Protein AF-A0A813H956-F1 (afdb_monomer_lite)

Foldseek 3Di:
DQFALADDQVDDRDLLLQLVCVLLVQPPANGRHCVLQVVVVDGRDDCARDDDPPGPCNCPPVCSNVVVLVVLLCCQVPDFAEEAEQEAPSVVSVVSHDVVRYHYQYWYRSDPVCRVPINHPSSSLVVQQVSCVVVVHDRGDSHDDRDPLPPPCVCDDPPDDDWDFQQLQWKWFAPDPLRVFKTFTWGFAADQQQWTWIAGPPNLDPIDIDGQQRIFGDHTDDPPPPPDDADFFAKKWFWDPDDSNGGIMTGIWTFHPPWDPDDQKTWTFTQDSPDNVDTDTDIGGNSRIGHDDPTGGDDSVFKDKDKAFADPVCLVVLLDPSVVVLQVVLCVVLVWSDKHFFDDDPGSDDGDPPNPDGGTIITMGGPRSSVSSSVSVVVVSVVVVVVVVVVVVVVVVVVVVVLVVCVVVPFAAKDKDWAFLVCPCVLCDDVNPQVVVLCVVLVWDWDWADDPDSGDIIMIMIGHRHNVSNVVSCLSRDKDKDWAFDDPLCVCQLCDDVNVNVVVLCVVLVWPDWDDPPGTIITMHRPSSRVSSVVVSVVSVVCPVVVVVVVVVVVVVVVVVVVVVVVCVVVVHDDDDDPDPCPDDPDDDDPPDDDDDDDDDDDDDDDDDDDDDDDDDDDDDDDDDDDDDDDDDDDDDDDDDDDDDDDDDDDDDDDD

Radius of gyration: 39.88 Å; chains: 1; bounding box: 104×98×108 Å

pLDDT: mean 71.74, std 19.95, range [24.81, 96.75]

Sequence (656 aa):
MGLSFSVPRGVHVPPRVMNMLKEARAWPSPHGDLTSWTEQGVLLLNTVLTVLEGKPLSHKNLGWERFTDAAIRTLSRERTGVVFLLWGEAKEKAKLVDTSRHTVLSAGHPSPLTYEKHFKGCNHFQKVNELFASRGEAEINWQLPQSVQVVLHMFAPLRHEEDSNPSLALVEVRKGEASAARWYDAVLKDINSDRAVISFEGGVWPGREVPCDSVRPRPPREVAGAQVAFQPGNAVEVRFAASEQSPASWALGHVADSALSREGHIAVIVESQKSASKAQDVLVSLDAVRPVSRQPALDPLFLARRAVPIDEDLHGWLSTPDARGCLEQVRSVTGLSLAVPGVVAPGLAPLRNDESKLDSVVLLGNSAAATKAEMLLKIHLMHQREVEAFHKRRSRKLAILEDLTYKASGAGARASFEVDASLVGRTCGKGGDRIQKVEKDFGVEVRIVDGADESAPRTVLISGDSDEAAAKARQELELVKQLFEVQEDRVEWVLGKDNRTIQDMQKKAGLAYATWTGSELELCGQRTCVDDAVLLLESHMEYFFVYQEMDRQQDEIQQSFEALEKAAEAAGLAPQQRSAEKGGKATAPKKDRATSAGRSSSAGRAKGRDDADGKGAGQKGGGQAGGRGQGARGRGSGRGAGSGRRDVPAGQAQAA

InterPro domains:
  IPR002043 Uracil-DNA glycosylase family 1 [PTHR11264] (1-145)
  IPR002043 Uracil-DNA glycosylase family 1 [cd10027] (1-142)
  IPR004087 K Homology domain [SM00322] (411-482)
  IPR004088 K Homology domain, type 1 [PF00013] (416-478)
  IPR005122 Uracil-DNA glycosylase-like [PF03167] (13-132)
  IPR005122 Uracil-DNA glycosylase-like [SM00986] (1-132)
  IPR036612 K Homology domain, type 1 superfamily [G3DSA:3.30.1370.10] (407-485)
  IPR036612 K Homology domain, type 1 superfamily [SSF54791] (417-510)
  IPR036895 Uracil-DNA glycosylase-like domain superfamily [G3DSA:3.40.470.10] (1-151)
  IPR036895 Uracil-DNA glycosylase-like domain superfamily [SSF52141] (1-147)

Secondary structure (DSSP, 8-state):
--SSS---TTS---HHHHHHHHHTT--S-S----HHHHHTT-----SSS--BTTBTTTTTTSSHHHHHHHHHHHHHHH-SS-EEEEEGGGGGGGGGS-TTTSEEEEE--SSTTTIIIIITT--HHHHHHHHHHHTTPPPP--SPPSS------TT------TT-S--TTEEEE--SGGGTTEEEEEEEEEEETTEEEEEEGGGSS--EEEEGGGEEEPPPPPPTT------TT-EEEEEE--BTTB--EEEEEEE-TT---BTTEEEEEEPPTT-TT--EEEEEEGGGEEEPP-PPPP-GGG-EEEEEE--GGGHHHHTSHHHHHHHHHHHHHHT-SEEEEE---SSS------TT---EEEEEE-HHHHHHHHHHHHHHHHHHHHHHHHHHHHHHHHHHHHHHHHHHTT---EEEEEE-GGGHHHHH-GGGHHHHHHHHHHTEEEEEE--SSSSSPEEEEEEES-HHHHHHHHHHH-PEEEEEE--GGGHHHHH-GGGHHHHHHHHHHT-SEEEE-SSEEEEEE-HHHHHHHHHHHHHHHHTHHHHHHHHHHHHHHHHHHHHHHHHHHHTTPPPPP----------PPP------------------------------------------------------------------

Structure (mmCIF, N/CA/C/O backbone):
data_AF-A0A813H956-F1
#
_entry.id   AF-A0A813H956-F1
#
loop_
_atom_site.group_PDB
_atom_site.id
_atom_site.type_symbol
_atom_site.label_atom_id
_atom_site.label_alt_id
_atom_site.label_comp_id
_atom_site.label_asym_id
_atom_site.label_entity_id
_atom_site.label_seq_id
_atom_site.pdbx_PDB_ins_code
_atom_site.Cartn_x
_atom_site.Cartn_y
_atom_site.Cartn_z
_atom_site.occupancy
_atom_site.B_iso_or_equiv
_atom_site.auth_seq_id
_atom_site.auth_comp_id
_atom_site.auth_asym_id
_atom_site.auth_atom_id
_atom_site.pdbx_PDB_model_num
ATOM 1 N N . MET A 1 1 ? -9.420 -6.502 -17.491 1.00 56.56 1 MET A N 1
ATOM 2 C CA . MET A 1 1 ? -8.431 -7.594 -17.336 1.00 56.56 1 MET A CA 1
ATOM 3 C C . MET A 1 1 ? -8.589 -8.543 -18.523 1.00 56.56 1 MET A C 1
ATOM 5 O O . MET A 1 1 ? -9.727 -8.854 -18.845 1.00 56.56 1 MET A O 1
ATOM 9 N N . GLY A 1 2 ? -7.505 -8.917 -19.216 1.00 67.31 2 GLY A N 1
ATOM 10 C CA . GLY A 1 2 ? -7.550 -9.676 -20.485 1.00 67.31 2 GLY A CA 1
ATOM 11 C C . GLY A 1 2 ? -7.090 -11.140 -20.407 1.00 67.31 2 GLY A C 1
ATOM 12 O O . GLY A 1 2 ? -6.992 -11.794 -21.438 1.00 67.31 2 GLY A O 1
ATOM 13 N N . LEU A 1 3 ? -6.793 -11.647 -19.207 1.00 85.06 3 LEU A N 1
ATOM 14 C CA . LEU A 1 3 ? -6.315 -13.014 -18.975 1.00 85.06 3 LEU A CA 1
ATOM 15 C C . LEU A 1 3 ? -7.505 -13.971 -18.819 1.00 85.06 3 LEU A C 1
ATOM 17 O O . LEU A 1 3 ? -8.440 -13.669 -18.073 1.00 85.06 3 LEU A O 1
ATOM 21 N N . SER A 1 4 ? -7.485 -15.133 -19.484 1.00 83.75 4 SER A N 1
ATOM 22 C CA . SER A 1 4 ? -8.557 -16.131 -19.335 1.00 83.75 4 SER A CA 1
ATOM 23 C C . SER A 1 4 ? -8.733 -16.552 -17.876 1.00 83.75 4 SER A C 1
ATOM 25 O O . SER A 1 4 ? -7.746 -16.796 -17.182 1.00 83.75 4 SER A O 1
ATOM 27 N N . PHE A 1 5 ? -9.986 -16.683 -17.436 1.00 85.81 5 PHE A N 1
ATOM 28 C CA . PHE A 1 5 ? -10.406 -17.047 -16.072 1.00 85.81 5 PHE A CA 1
ATOM 29 C C . PHE A 1 5 ? -10.063 -16.037 -14.964 1.00 85.81 5 PHE A C 1
ATOM 31 O O . PHE A 1 5 ? -10.824 -15.955 -14.007 1.00 85.81 5 PHE A O 1
ATOM 38 N N . SER A 1 6 ? -8.983 -15.268 -15.089 1.00 89.19 6 SER A N 1
ATOM 39 C CA . SER A 1 6 ? -8.503 -14.333 -14.067 1.00 89.19 6 SER A CA 1
ATOM 40 C C . SER A 1 6 ? -9.534 -13.264 -13.694 1.00 89.19 6 SER A C 1
ATOM 42 O O . SER A 1 6 ? -10.220 -12.717 -14.561 1.00 89.19 6 SER A O 1
ATOM 44 N N . VAL A 1 7 ? -9.593 -12.915 -12.407 1.00 83.25 7 VAL A N 1
ATOM 45 C CA . VAL A 1 7 ? -10.356 -11.760 -11.906 1.00 83.25 7 VAL A CA 1
ATOM 46 C C . VAL A 1 7 ? -9.460 -10.803 -11.120 1.00 83.25 7 VAL A C 1
ATOM 48 O O . VAL A 1 7 ? -8.531 -11.264 -10.460 1.00 83.25 7 VAL A O 1
ATOM 51 N N . PRO A 1 8 ? -9.723 -9.483 -11.141 1.00 79.62 8 PRO A N 1
ATOM 52 C CA . PRO A 1 8 ? -8.979 -8.527 -10.325 1.00 79.62 8 PRO A CA 1
ATOM 53 C C . PRO A 1 8 ? -9.000 -8.875 -8.835 1.00 79.62 8 PRO A C 1
ATOM 55 O O . PRO A 1 8 ? -9.980 -9.420 -8.319 1.00 79.62 8 PRO A O 1
ATOM 58 N N . ARG A 1 9 ? -7.921 -8.533 -8.124 1.00 80.44 9 ARG A N 1
ATOM 59 C CA . ARG A 1 9 ? -7.882 -8.618 -6.658 1.00 80.44 9 ARG A CA 1
ATOM 60 C C . ARG A 1 9 ? -9.025 -7.786 -6.063 1.00 80.44 9 ARG A C 1
ATOM 62 O O . ARG A 1 9 ? -9.383 -6.748 -6.607 1.00 80.44 9 ARG A O 1
ATOM 69 N N . GLY A 1 10 ? -9.633 -8.274 -4.985 1.00 71.19 10 GLY A N 1
ATOM 70 C CA . GLY A 1 10 ? -10.824 -7.658 -4.383 1.00 71.19 10 GLY A CA 1
ATOM 71 C C . GLY A 1 10 ? -12.157 -8.072 -5.022 1.00 71.19 10 GLY A C 1
ATOM 72 O O . GLY A 1 10 ? -13.194 -7.968 -4.370 1.00 71.19 10 GLY A O 1
ATOM 73 N N . VAL A 1 11 ? -12.152 -8.628 -6.240 1.00 72.81 11 VAL A N 1
ATOM 74 C CA . VAL A 1 11 ? -13.344 -9.250 -6.836 1.00 72.81 11 VAL A CA 1
ATOM 75 C C . VAL A 1 11 ? -13.521 -10.657 -6.270 1.00 72.81 11 VAL A C 1
ATOM 77 O O . VAL A 1 11 ? -12.555 -11.405 -6.100 1.00 72.81 11 VAL A O 1
ATOM 80 N N . HIS A 1 12 ? -14.771 -11.032 -5.981 1.00 73.62 12 HIS A N 1
ATOM 81 C CA . HIS A 1 12 ? -15.106 -12.381 -5.534 1.00 73.62 12 HIS A CA 1
ATOM 82 C C . HIS A 1 12 ? -14.548 -13.425 -6.508 1.00 73.62 12 HIS A C 1
ATOM 84 O O . HIS A 1 12 ? -14.840 -13.375 -7.703 1.00 73.62 12 HIS A O 1
ATOM 90 N N . VAL A 1 13 ? -13.758 -14.372 -5.993 1.00 83.81 13 VAL A N 1
ATOM 91 C CA . VAL A 1 13 ? -13.104 -15.404 -6.805 1.00 83.81 13 VAL A CA 1
ATOM 92 C C . VAL A 1 13 ? -14.167 -16.316 -7.424 1.00 83.81 13 VAL A C 1
ATOM 94 O O . VAL A 1 13 ? -14.822 -17.057 -6.688 1.00 83.81 13 VAL A O 1
ATOM 97 N N . PRO A 1 14 ? -14.353 -16.313 -8.759 1.00 83.00 14 PRO A N 1
ATOM 98 C CA . PRO A 1 14 ? -15.385 -17.125 -9.378 1.00 83.00 14 PRO A CA 1
ATOM 99 C C . PRO A 1 14 ? -15.124 -18.618 -9.151 1.00 83.00 14 PRO A C 1
ATOM 101 O O . PRO A 1 14 ? -13.963 -19.045 -9.143 1.00 83.00 14 PRO A O 1
ATOM 104 N N . PRO A 1 15 ? -16.175 -19.457 -9.101 1.00 82.12 15 PRO A N 1
ATOM 105 C CA . PRO A 1 15 ? -16.029 -20.893 -8.862 1.00 82.12 15 PRO A CA 1
ATOM 106 C C . PRO A 1 15 ? -15.058 -21.605 -9.815 1.00 82.12 15 PRO A C 1
ATOM 108 O O . PRO A 1 15 ? -14.374 -22.542 -9.416 1.00 82.12 15 PRO A O 1
ATOM 111 N N . ARG A 1 16 ? -14.955 -21.140 -11.069 1.00 85.38 16 ARG A N 1
ATOM 112 C CA . ARG A 1 16 ? -14.034 -21.695 -12.078 1.00 85.38 16 ARG A CA 1
ATOM 113 C C . ARG A 1 16 ? -12.566 -21.501 -11.685 1.00 85.38 16 ARG A C 1
ATOM 115 O O . ARG A 1 16 ? -11.781 -22.435 -11.797 1.00 85.38 16 ARG A O 1
ATOM 122 N N . VAL A 1 17 ? -12.218 -20.315 -11.184 1.00 90.69 17 VAL A N 1
ATOM 123 C CA . VAL A 1 17 ? -10.862 -19.993 -10.713 1.00 90.69 17 VAL A CA 1
ATOM 124 C C . VAL A 1 17 ? -10.559 -20.753 -9.431 1.00 90.69 17 VAL A C 1
ATOM 126 O O . VAL A 1 17 ? -9.507 -21.369 -9.322 1.00 90.69 17 VAL A O 1
ATOM 129 N N . MET A 1 18 ? -11.512 -20.802 -8.494 1.00 87.88 18 MET A N 1
ATOM 130 C CA . MET A 1 18 ? -11.374 -21.598 -7.271 1.00 87.88 18 MET A CA 1
ATOM 131 C C . MET A 1 18 ? -11.065 -23.069 -7.588 1.00 87.88 18 MET A C 1
ATOM 133 O O . MET A 1 18 ? -10.183 -23.660 -6.974 1.00 87.88 18 MET A O 1
ATOM 137 N N . ASN A 1 19 ? -11.762 -23.660 -8.558 1.00 91.44 19 ASN A N 1
ATOM 138 C CA . ASN A 1 19 ? -11.540 -25.042 -8.980 1.00 91.44 19 ASN A CA 1
ATOM 139 C C . ASN A 1 19 ? -10.153 -25.259 -9.604 1.00 91.44 19 ASN A C 1
ATOM 141 O O . ASN A 1 19 ? -9.515 -26.268 -9.314 1.00 91.44 19 ASN A O 1
ATOM 145 N N . MET A 1 20 ? -9.668 -24.314 -10.418 1.00 93.75 20 MET A N 1
ATOM 146 C CA . MET A 1 20 ? -8.293 -24.345 -10.934 1.00 93.75 20 MET A CA 1
ATOM 147 C C . MET A 1 20 ? -7.266 -24.292 -9.802 1.00 93.75 20 MET A C 1
ATOM 149 O O . MET A 1 20 ? -6.343 -25.098 -9.783 1.00 93.75 20 MET A O 1
ATOM 153 N N . LEU A 1 21 ? -7.449 -23.389 -8.836 1.00 92.62 21 LEU A N 1
ATOM 154 C CA . LEU A 1 21 ? -6.539 -23.241 -7.700 1.00 92.62 21 LEU A CA 1
ATOM 155 C C . LEU A 1 21 ? -6.552 -24.467 -6.780 1.00 92.62 21 LEU A C 1
ATOM 157 O O . LEU A 1 21 ? -5.502 -24.857 -6.281 1.00 92.62 21 LEU A O 1
ATOM 161 N N . LYS A 1 22 ? -7.707 -25.113 -6.583 1.00 89.94 22 LYS A N 1
ATOM 162 C CA . LYS A 1 22 ? -7.801 -26.385 -5.845 1.00 89.94 22 LYS A CA 1
ATOM 163 C C . LYS A 1 22 ? -6.992 -27.488 -6.521 1.00 89.94 22 LYS A C 1
ATOM 165 O O . LYS A 1 22 ? -6.223 -28.166 -5.850 1.00 89.94 22 LYS A O 1
ATOM 170 N N . GLU A 1 23 ? -7.135 -27.633 -7.836 1.00 92.62 23 GLU A N 1
ATOM 171 C CA . GLU A 1 23 ? -6.385 -28.624 -8.616 1.00 92.62 23 GLU A CA 1
ATOM 172 C C . GLU A 1 23 ? -4.876 -28.325 -8.630 1.00 92.62 23 GLU A C 1
ATOM 174 O O . GLU A 1 23 ? -4.059 -29.239 -8.567 1.00 92.62 23 GLU A O 1
ATOM 179 N N . ALA A 1 24 ? -4.495 -27.046 -8.636 1.00 92.00 24 ALA A N 1
ATOM 180 C CA . ALA A 1 24 ? -3.106 -26.602 -8.527 1.00 92.00 24 ALA A CA 1
ATOM 181 C C . ALA A 1 24 ? -2.528 -26.689 -7.099 1.00 92.00 24 ALA A C 1
ATOM 183 O O . ALA A 1 24 ? -1.378 -26.316 -6.892 1.00 92.00 24 ALA A O 1
ATOM 184 N N . ARG A 1 25 ? -3.315 -27.138 -6.104 1.00 90.00 25 ARG A N 1
ATOM 185 C CA . ARG A 1 25 ? -2.983 -27.097 -4.662 1.00 90.00 25 ARG A CA 1
ATOM 186 C C . ARG A 1 25 ? -2.627 -25.695 -4.142 1.00 90.00 25 ARG A C 1
ATOM 188 O O . ARG A 1 25 ? -1.964 -25.562 -3.123 1.00 90.00 25 ARG A O 1
ATOM 195 N N . ALA A 1 26 ? -3.123 -24.663 -4.818 1.00 87.75 26 ALA A N 1
ATOM 196 C CA . ALA A 1 26 ? -2.925 -23.250 -4.502 1.00 87.75 26 ALA A CA 1
ATOM 197 C C . ALA A 1 26 ? -4.119 -22.621 -3.750 1.00 87.75 26 ALA A C 1
ATOM 199 O O . ALA A 1 26 ? -4.186 -21.403 -3.571 1.00 87.75 26 ALA A O 1
ATOM 200 N N . TRP A 1 27 ? -5.103 -23.436 -3.350 1.00 81.62 27 TRP A N 1
ATOM 201 C CA . TRP A 1 27 ? -6.284 -23.020 -2.587 1.00 81.62 27 TRP A CA 1
ATOM 202 C C . TRP A 1 27 ? -6.143 -23.404 -1.103 1.00 81.62 27 TRP A C 1
ATOM 204 O O . TRP A 1 27 ? -5.741 -24.536 -0.835 1.00 81.62 27 TRP A O 1
ATOM 214 N N . PRO A 1 28 ? -6.547 -22.551 -0.137 1.00 81.69 28 PRO A N 1
ATOM 215 C CA . PRO A 1 28 ? -7.232 -21.260 -0.282 1.00 81.69 28 PRO A CA 1
ATOM 216 C C . PRO A 1 28 ? -6.331 -20.119 -0.777 1.00 81.69 28 PRO A C 1
ATOM 218 O O . PRO A 1 28 ? -5.180 -20.004 -0.374 1.00 81.69 28 PRO A O 1
ATOM 221 N N . SER A 1 29 ? -6.890 -19.243 -1.619 1.00 80.75 29 SER A N 1
ATOM 222 C CA . SER A 1 29 ? -6.232 -18.019 -2.100 1.00 80.75 29 SER A CA 1
ATOM 223 C C . SER A 1 29 ? -7.076 -16.779 -1.767 1.00 80.75 29 SER A C 1
ATOM 225 O O . SER A 1 29 ? -8.303 -16.844 -1.892 1.00 80.75 29 SER A O 1
ATOM 227 N N . PRO A 1 30 ? -6.461 -15.640 -1.383 1.00 72.88 30 PRO A N 1
ATOM 228 C CA . PRO A 1 30 ? -7.184 -14.400 -1.089 1.00 72.88 30 PRO A CA 1
ATOM 229 C C . PRO A 1 30 ? -7.772 -13.704 -2.331 1.00 72.88 30 PRO A C 1
ATOM 231 O O . PRO A 1 30 ? -8.622 -12.828 -2.184 1.00 72.88 30 PRO A O 1
ATOM 234 N N . HIS A 1 31 ? -7.344 -14.068 -3.544 1.00 86.00 31 HIS A N 1
ATOM 235 C CA . HIS A 1 31 ? -7.834 -13.495 -4.803 1.00 86.00 31 HIS A CA 1
ATOM 236 C C . HIS A 1 31 ? -7.787 -14.499 -5.967 1.00 86.00 31 HIS A C 1
ATOM 238 O O . HIS A 1 31 ? -7.230 -15.590 -5.847 1.00 86.00 31 HIS A O 1
ATOM 244 N N . GLY A 1 32 ? -8.379 -14.112 -7.103 1.00 86.00 32 GLY A N 1
ATOM 245 C CA . GLY A 1 32 ? -8.399 -14.879 -8.355 1.00 86.00 32 GLY A CA 1
ATOM 246 C C . GLY A 1 32 ? -7.576 -14.259 -9.489 1.00 86.00 32 GLY A C 1
ATOM 247 O O . GLY A 1 32 ? -7.771 -14.632 -10.643 1.00 86.00 32 GLY A O 1
ATOM 248 N N . ASP A 1 33 ? -6.711 -13.295 -9.168 1.00 90.69 33 ASP A N 1
ATOM 249 C CA . ASP A 1 33 ? -5.787 -12.669 -10.120 1.00 90.69 33 ASP A CA 1
ATOM 250 C C . ASP A 1 33 ? -4.627 -13.615 -10.463 1.00 90.69 33 ASP A C 1
ATOM 252 O O . ASP A 1 33 ? -3.813 -13.933 -9.595 1.00 90.69 33 ASP A O 1
ATOM 256 N N . LEU A 1 34 ? -4.576 -14.061 -11.720 1.00 92.56 34 LEU A N 1
ATOM 257 C CA . LEU A 1 34 ? -3.600 -15.013 -12.257 1.00 92.56 34 LEU A CA 1
ATOM 258 C C . LEU A 1 34 ? -2.400 -14.328 -12.934 1.00 92.56 34 LEU A C 1
ATOM 260 O O . LEU A 1 34 ? -1.655 -14.977 -13.671 1.00 92.56 34 LEU A O 1
ATOM 264 N N . THR A 1 35 ? -2.198 -13.023 -12.720 1.00 89.50 35 THR A N 1
ATOM 265 C CA . THR A 1 35 ? -1.084 -12.287 -13.343 1.00 89.50 35 THR A CA 1
ATOM 266 C C . THR A 1 35 ? 0.279 -12.894 -12.989 1.00 89.50 35 THR A C 1
ATOM 268 O O . THR A 1 35 ? 1.116 -13.038 -13.877 1.00 89.50 35 THR A O 1
ATOM 271 N N . SER A 1 36 ? 0.458 -13.400 -11.761 1.00 90.81 36 SER A N 1
ATOM 272 C CA . SER A 1 36 ? 1.704 -14.064 -11.343 1.00 90.81 36 SER A CA 1
ATOM 273 C C . SER A 1 36 ? 2.039 -15.316 -12.160 1.00 90.81 36 SER A C 1
ATOM 275 O O . SER A 1 36 ? 3.206 -15.665 -12.306 1.00 90.81 36 SER A O 1
ATOM 277 N N . TRP A 1 37 ? 1.045 -16.013 -12.721 1.00 93.31 37 TRP A N 1
ATOM 278 C CA . TRP A 1 37 ? 1.299 -17.134 -13.633 1.00 93.31 37 TRP A CA 1
ATOM 279 C C . TRP A 1 37 ? 1.786 -16.624 -14.991 1.00 93.31 37 TRP A C 1
ATOM 281 O O . TRP A 1 37 ? 2.681 -17.206 -15.597 1.00 93.31 37 TRP A O 1
ATOM 291 N N . THR A 1 38 ? 1.229 -15.505 -15.456 1.00 90.81 38 THR A N 1
ATOM 292 C CA . THR A 1 38 ? 1.598 -14.902 -16.746 1.00 90.81 38 THR A CA 1
ATOM 293 C C . THR A 1 38 ? 3.035 -14.383 -16.734 1.00 90.81 38 THR A C 1
ATOM 295 O O . THR A 1 38 ? 3.768 -14.589 -17.699 1.00 90.81 38 THR A O 1
ATOM 298 N N . GLU A 1 39 ? 3.467 -13.789 -15.622 1.00 87.62 39 GLU A N 1
ATOM 299 C CA . GLU A 1 39 ? 4.851 -13.339 -15.398 1.00 87.62 39 GLU A CA 1
ATOM 300 C C . GLU A 1 39 ? 5.868 -14.492 -15.448 1.00 87.62 39 GLU A C 1
ATOM 302 O O . GLU A 1 39 ? 7.014 -14.290 -15.840 1.00 87.62 39 GLU A O 1
ATOM 307 N N . GLN A 1 40 ? 5.431 -15.716 -15.137 1.00 91.25 40 GLN A N 1
ATOM 308 C CA . GLN A 1 40 ? 6.227 -16.946 -15.227 1.00 91.25 40 GLN A CA 1
ATOM 309 C C . GLN A 1 40 ? 6.140 -17.621 -16.611 1.00 91.25 40 GLN A C 1
ATOM 311 O O . GLN A 1 40 ? 6.558 -18.764 -16.778 1.00 91.25 40 GLN A O 1
ATOM 316 N N . GLY A 1 41 ? 5.587 -16.933 -17.619 1.00 90.56 41 GLY A N 1
ATOM 317 C CA . GLY A 1 41 ? 5.502 -17.422 -18.998 1.00 90.56 41 GLY A CA 1
ATOM 318 C C . GLY A 1 41 ? 4.226 -18.198 -19.342 1.00 90.56 41 GLY A C 1
ATOM 319 O O . GLY A 1 41 ? 4.157 -18.804 -20.413 1.00 90.56 41 GLY A O 1
ATOM 320 N N . VAL A 1 42 ? 3.196 -18.181 -18.487 1.00 94.06 42 VAL A N 1
ATOM 321 C CA . VAL A 1 42 ? 1.912 -18.848 -18.767 1.00 94.06 42 VAL A CA 1
ATOM 322 C C . VAL A 1 42 ? 0.997 -17.954 -19.603 1.00 94.06 42 VAL A C 1
ATOM 324 O O . VAL A 1 42 ? 0.503 -16.929 -19.141 1.00 94.06 42 VAL A O 1
ATOM 327 N N . LEU A 1 43 ? 0.684 -18.371 -20.830 1.00 93.69 43 LEU A N 1
ATOM 328 C CA . LEU A 1 43 ? -0.300 -17.675 -21.660 1.00 93.69 43 LEU A CA 1
ATOM 329 C C . LEU A 1 43 ? -1.734 -18.125 -21.327 1.00 93.69 43 LEU A C 1
ATOM 331 O O . LEU A 1 43 ? -2.121 -19.262 -21.594 1.00 93.69 43 LEU A O 1
ATOM 335 N N . LEU A 1 44 ? -2.546 -17.205 -20.804 1.00 92.75 44 LEU A N 1
ATOM 336 C CA . LEU A 1 44 ? -3.954 -17.421 -20.449 1.00 92.75 44 LEU A CA 1
ATOM 337 C C . LEU A 1 44 ? -4.894 -16.900 -21.549 1.00 92.75 44 LEU A C 1
ATOM 339 O O . LEU A 1 44 ? -5.263 -15.723 -21.553 1.00 92.75 44 LEU A O 1
ATOM 343 N N . LEU A 1 45 ? -5.297 -17.774 -22.478 1.00 92.19 45 LEU A N 1
ATOM 344 C CA . LEU A 1 45 ? -6.054 -17.415 -23.683 1.00 92.19 45 LEU A CA 1
ATOM 345 C C . LEU A 1 45 ? -7.460 -18.041 -23.718 1.00 92.19 45 LEU A C 1
ATOM 347 O O . LEU A 1 45 ? -7.616 -19.258 -23.636 1.00 92.19 45 LEU A O 1
ATOM 351 N N . ASN A 1 46 ? -8.489 -17.211 -23.922 1.00 88.81 46 ASN A N 1
ATOM 352 C CA . ASN A 1 46 ? -9.845 -17.689 -24.215 1.00 88.81 46 ASN A CA 1
ATOM 353 C C . ASN A 1 46 ? -9.977 -18.063 -25.700 1.00 88.81 46 ASN A C 1
ATOM 355 O O . ASN A 1 46 ? -9.385 -17.415 -26.558 1.00 88.81 46 ASN A O 1
ATOM 359 N N . THR A 1 47 ? -10.814 -19.052 -26.030 1.00 84.62 47 THR A N 1
ATOM 360 C CA . THR A 1 47 ? -11.114 -19.417 -27.431 1.00 84.62 47 THR A CA 1
ATOM 361 C C . THR A 1 47 ? -11.932 -18.347 -28.162 1.00 84.62 47 THR A C 1
ATOM 363 O O . THR A 1 47 ? -11.757 -18.165 -29.367 1.00 84.62 47 THR A O 1
ATOM 366 N N . VAL A 1 48 ? -12.775 -17.616 -27.424 1.00 87.50 48 VAL A N 1
ATOM 367 C CA . VAL A 1 48 ? -13.566 -16.459 -27.871 1.00 87.50 48 VAL A CA 1
ATOM 368 C C . VAL A 1 48 ? -13.295 -15.302 -26.904 1.00 87.50 48 VAL A C 1
ATOM 370 O O . VAL A 1 48 ? -13.423 -15.483 -25.693 1.00 87.50 48 VAL A O 1
ATOM 373 N N . LEU A 1 49 ? -12.889 -14.131 -27.411 1.00 86.50 49 LEU A N 1
ATOM 374 C CA . LEU A 1 49 ? -12.353 -13.050 -26.563 1.00 86.50 49 LEU A CA 1
ATOM 375 C C . LEU A 1 49 ? -13.412 -12.086 -26.012 1.00 86.50 49 LEU A C 1
ATOM 377 O O . LEU A 1 49 ? -13.126 -11.350 -25.071 1.00 86.50 49 LEU A O 1
ATOM 381 N N . THR A 1 50 ? -14.631 -12.094 -26.554 1.00 85.50 50 THR A N 1
ATOM 382 C CA . THR A 1 50 ? -15.743 -11.275 -26.051 1.00 85.50 50 THR A CA 1
ATOM 383 C C . THR A 1 50 ? -17.021 -12.098 -25.918 1.00 85.50 50 THR A C 1
ATOM 385 O O . THR A 1 50 ? -17.211 -13.085 -26.622 1.00 85.50 50 THR A O 1
ATOM 388 N N . VAL A 1 51 ? -17.908 -11.693 -25.013 1.00 84.62 51 VAL A N 1
ATOM 389 C CA . VAL A 1 51 ? -19.245 -12.274 -24.816 1.00 84.62 51 VAL A CA 1
ATOM 390 C C . VAL A 1 51 ? -20.215 -11.165 -24.410 1.00 84.62 51 VAL A C 1
ATOM 392 O O . VAL A 1 51 ? -19.790 -10.122 -23.919 1.00 84.62 51 VAL A O 1
ATOM 395 N N . LEU A 1 52 ? -21.510 -11.391 -24.599 1.00 74.06 52 LEU A N 1
ATOM 396 C CA . LEU A 1 52 ? -22.571 -10.576 -24.024 1.00 74.06 52 LEU A CA 1
ATOM 397 C C . LEU A 1 52 ? -22.765 -10.970 -22.562 1.00 74.06 52 LEU A C 1
ATOM 399 O O . LEU A 1 52 ? -22.611 -12.138 -22.185 1.00 74.06 52 LEU A O 1
ATOM 403 N N . GLU A 1 53 ? -23.139 -9.993 -21.746 1.00 71.06 53 GLU A N 1
ATOM 404 C CA . GLU A 1 53 ? -23.446 -10.219 -20.340 1.00 71.06 53 GLU A CA 1
ATOM 405 C C . GLU A 1 53 ? -24.521 -11.308 -20.180 1.00 71.06 53 GLU A C 1
ATOM 407 O O . GLU A 1 53 ? -25.511 -11.354 -20.913 1.00 71.06 53 GLU A O 1
ATOM 412 N N . GLY A 1 54 ? -24.276 -12.254 -19.269 1.00 74.56 54 GLY A N 1
ATOM 413 C CA . GLY A 1 54 ? -25.175 -13.380 -19.004 1.00 74.56 54 GLY A CA 1
ATOM 414 C C . GLY A 1 54 ? -25.289 -14.433 -20.117 1.00 74.56 54 GLY A C 1
ATOM 415 O O . GLY A 1 54 ? -25.992 -15.423 -19.924 1.00 74.56 54 GLY A O 1
ATOM 416 N N . LYS A 1 55 ? -24.599 -14.285 -21.260 1.00 77.19 55 LYS A N 1
ATOM 417 C CA . LYS A 1 55 ? -24.685 -15.211 -22.405 1.00 77.19 55 LYS A CA 1
ATOM 418 C C . LYS A 1 55 ? -23.311 -15.804 -22.756 1.00 77.19 55 LYS A C 1
ATOM 420 O O . LYS A 1 55 ? -22.612 -15.281 -23.628 1.00 77.19 55 LYS A O 1
ATOM 425 N N . PRO A 1 56 ? -22.899 -16.909 -22.103 1.00 74.50 56 PRO A N 1
ATOM 426 C CA . PRO A 1 56 ? -21.648 -17.592 -22.424 1.00 74.50 56 PRO A CA 1
ATOM 427 C C . PRO A 1 56 ? -21.564 -17.943 -23.915 1.00 74.50 56 PRO A C 1
ATOM 429 O O . PRO A 1 56 ? -22.549 -18.389 -24.495 1.00 74.50 56 PRO A O 1
ATOM 432 N N . LEU A 1 57 ? -20.384 -17.768 -24.519 1.00 78.50 57 LEU A N 1
ATOM 433 C CA . LEU A 1 57 ? -20.116 -18.081 -25.933 1.00 78.50 57 LEU A CA 1
ATOM 434 C C . LEU A 1 57 ? -20.985 -17.311 -26.953 1.00 78.50 57 LEU A C 1
ATOM 436 O O . LEU A 1 57 ? -21.046 -17.711 -28.111 1.00 78.50 57 LEU A O 1
ATOM 440 N N . SER A 1 58 ? -21.622 -16.192 -26.585 1.00 84.75 58 SER A N 1
ATOM 441 C CA . SER A 1 58 ? -22.521 -15.451 -27.493 1.00 84.75 58 SER A CA 1
ATOM 442 C C . SER A 1 58 ? -21.861 -14.926 -28.771 1.00 84.75 58 SER A C 1
ATOM 444 O O . SER A 1 58 ? -22.555 -14.672 -29.748 1.00 84.75 58 SER A O 1
ATOM 446 N N . HIS A 1 59 ? -20.541 -14.727 -28.761 1.00 87.81 59 HIS A N 1
ATOM 447 C CA . HIS A 1 59 ? -19.769 -14.290 -29.929 1.00 87.81 59 HIS A CA 1
ATOM 448 C C . HIS A 1 59 ? -18.968 -15.425 -30.576 1.00 87.81 59 HIS A C 1
ATOM 450 O O . HIS A 1 59 ? -18.040 -15.172 -31.348 1.00 87.81 59 HIS A O 1
ATOM 456 N N . LYS A 1 60 ? -19.312 -16.679 -30.266 1.00 85.38 60 LYS A N 1
ATOM 457 C CA . LYS A 1 60 ? -18.812 -17.839 -31.004 1.00 85.38 60 LYS A CA 1
ATOM 458 C C . LYS A 1 60 ? -19.195 -17.693 -32.480 1.00 85.38 60 LYS A C 1
ATOM 460 O O . LYS A 1 60 ? -20.296 -17.252 -32.800 1.00 85.38 60 LYS A O 1
ATOM 465 N N . ASN A 1 61 ? -18.283 -18.055 -33.373 1.00 84.88 61 ASN A N 1
ATOM 466 C CA . ASN A 1 61 ? -18.371 -17.932 -34.829 1.00 84.88 61 ASN A CA 1
ATOM 467 C C . ASN A 1 61 ? -18.381 -16.493 -35.385 1.00 84.88 61 ASN A C 1
ATOM 469 O O . ASN A 1 61 ? -18.634 -16.315 -36.574 1.00 84.88 61 ASN A O 1
ATOM 473 N N . LEU A 1 62 ? -18.059 -15.470 -34.581 1.00 86.81 62 LEU A N 1
ATOM 474 C CA . LEU A 1 62 ? -17.919 -14.082 -35.059 1.00 86.81 62 LEU A CA 1
ATOM 475 C C . LEU A 1 62 ? -16.485 -13.719 -35.488 1.00 86.81 62 LEU A C 1
ATOM 477 O O . LEU A 1 62 ? -16.197 -12.563 -35.785 1.00 86.81 62 LEU A O 1
ATOM 481 N N . GLY A 1 63 ? -15.578 -14.701 -35.543 1.00 86.38 63 GLY A N 1
ATOM 482 C CA . GLY A 1 63 ? -14.234 -14.548 -36.108 1.00 86.38 63 GLY A CA 1
ATOM 483 C C . GLY A 1 63 ? -13.101 -14.518 -35.084 1.00 86.38 63 GLY A C 1
ATOM 484 O O . GLY A 1 63 ? -11.941 -14.629 -35.486 1.00 86.38 63 GLY A O 1
ATOM 485 N N . TRP A 1 64 ? -13.400 -14.460 -33.781 1.00 88.44 64 TRP A N 1
ATOM 486 C CA . TRP A 1 64 ? -12.383 -14.555 -32.724 1.00 88.44 64 TRP A CA 1
ATOM 487 C C . TRP A 1 64 ? -11.570 -15.843 -32.803 1.00 88.44 64 TRP A C 1
ATOM 489 O O . TRP A 1 64 ? -10.368 -15.832 -32.552 1.00 88.44 64 TRP A O 1
ATOM 499 N N . GLU A 1 65 ? -12.197 -16.934 -33.226 1.00 90.62 65 GLU A N 1
ATOM 500 C CA . GLU A 1 65 ? -11.552 -18.226 -33.409 1.00 90.62 65 GLU A CA 1
ATOM 501 C C . GLU A 1 65 ? -10.450 -18.163 -34.463 1.00 90.62 65 GLU A C 1
ATOM 503 O O . GLU A 1 65 ? -9.428 -18.816 -34.306 1.00 90.62 65 GLU A O 1
ATOM 508 N N . ARG A 1 66 ? -10.599 -17.344 -35.514 1.00 91.69 66 ARG A N 1
ATOM 509 C CA . ARG A 1 66 ? -9.544 -17.181 -36.529 1.00 91.69 66 ARG A CA 1
ATOM 510 C C . ARG A 1 66 ? -8.294 -16.559 -35.917 1.00 91.69 66 ARG A C 1
ATOM 512 O O . ARG A 1 66 ? -7.187 -16.975 -36.254 1.00 91.69 66 ARG A O 1
ATOM 519 N N . PHE A 1 67 ? -8.483 -15.586 -35.028 1.00 92.19 67 PHE A N 1
ATOM 520 C CA . PHE A 1 67 ? -7.400 -14.909 -34.326 1.00 92.19 67 PHE A CA 1
ATOM 521 C C . PHE A 1 67 ? -6.722 -15.839 -33.315 1.00 92.19 67 PHE A C 1
ATOM 523 O O . PHE A 1 67 ? -5.504 -16.008 -33.355 1.00 92.19 67 PHE A O 1
ATOM 530 N N . THR A 1 68 ? -7.499 -16.496 -32.451 1.00 92.62 68 THR A N 1
ATOM 531 C CA . THR A 1 68 ? -6.953 -17.401 -31.429 1.00 92.62 68 THR A CA 1
ATOM 532 C C . THR A 1 68 ? -6.296 -18.630 -32.062 1.00 92.62 68 THR A C 1
ATOM 534 O O . THR A 1 68 ? -5.227 -19.045 -31.620 1.00 92.62 68 THR A O 1
ATOM 537 N N . ASP A 1 69 ? -6.830 -19.140 -33.176 1.00 94.75 69 ASP A N 1
ATOM 538 C CA . ASP A 1 69 ? -6.210 -20.224 -33.946 1.00 94.75 69 ASP A CA 1
ATOM 539 C C . ASP A 1 69 ? -4.905 -19.805 -34.611 1.00 94.75 69 ASP A C 1
ATOM 541 O O . ASP A 1 69 ? -3.966 -20.598 -34.677 1.00 94.75 69 ASP A O 1
ATOM 545 N N . ALA A 1 70 ? -4.835 -18.578 -35.136 1.00 95.12 70 ALA A N 1
ATOM 546 C CA . ALA A 1 70 ? -3.595 -18.043 -35.682 1.00 95.12 70 ALA A CA 1
ATOM 547 C C . ALA A 1 70 ? -2.528 -17.932 -34.587 1.00 95.12 70 ALA A C 1
ATOM 549 O O . ALA A 1 70 ? -1.411 -18.388 -34.804 1.00 95.12 70 ALA A O 1
ATOM 550 N N . ALA A 1 71 ? -2.884 -17.436 -33.398 1.00 93.94 71 ALA A N 1
ATOM 551 C CA . ALA A 1 71 ? -1.967 -17.365 -32.263 1.00 93.94 71 ALA A CA 1
ATOM 552 C C . ALA A 1 71 ? -1.436 -18.754 -31.858 1.00 93.94 71 ALA A C 1
ATOM 554 O O . ALA A 1 71 ? -0.225 -18.931 -31.730 1.00 93.94 71 ALA A O 1
ATOM 555 N N . ILE A 1 72 ? -2.314 -19.758 -31.735 1.00 95.00 72 ILE A N 1
ATOM 556 C CA . ILE A 1 72 ? -1.920 -21.138 -31.395 1.00 95.00 72 ILE A CA 1
ATOM 557 C C . ILE A 1 72 ? -1.005 -21.734 -32.475 1.00 95.00 72 ILE A C 1
ATOM 559 O O . ILE A 1 72 ? 0.043 -22.288 -32.143 1.00 95.00 72 ILE A O 1
ATOM 563 N N . ARG A 1 73 ? -1.352 -21.585 -33.764 1.00 96.31 73 ARG A N 1
ATOM 564 C CA . ARG A 1 73 ? -0.521 -22.079 -34.879 1.00 96.31 73 ARG A CA 1
ATOM 565 C C . ARG A 1 73 ? 0.854 -21.419 -34.907 1.00 96.31 73 ARG A C 1
ATOM 567 O O . ARG A 1 73 ? 1.849 -22.107 -35.110 1.00 96.31 73 ARG A O 1
ATOM 574 N N . THR A 1 74 ? 0.920 -20.108 -34.692 1.00 95.56 74 THR A N 1
ATOM 575 C CA . THR A 1 74 ? 2.185 -19.367 -34.641 1.00 95.56 74 THR A CA 1
ATOM 576 C C . THR A 1 74 ? 3.054 -19.859 -33.487 1.00 95.56 74 THR A C 1
ATOM 578 O O . THR A 1 74 ? 4.216 -20.187 -33.711 1.00 95.56 74 THR A O 1
ATOM 581 N N . LEU A 1 75 ? 2.487 -20.021 -32.285 1.00 94.62 75 LEU A N 1
ATOM 582 C CA . LEU A 1 75 ? 3.213 -20.566 -31.133 1.00 94.62 75 LEU A CA 1
ATOM 583 C C . LEU A 1 75 ? 3.731 -21.981 -31.397 1.00 94.62 75 LEU A C 1
ATOM 585 O O . LEU A 1 75 ? 4.898 -22.257 -31.128 1.00 94.62 75 LEU A O 1
ATOM 589 N N . SER A 1 76 ? 2.898 -22.852 -31.971 1.00 95.75 76 SER A N 1
ATOM 590 C CA . SER A 1 76 ? 3.307 -24.217 -32.310 1.00 95.75 76 SER A CA 1
ATOM 591 C C . SER A 1 76 ? 4.379 -24.271 -33.405 1.00 95.75 76 SER A C 1
ATOM 593 O O . SER A 1 76 ? 5.137 -25.234 -33.485 1.00 95.75 76 SER A O 1
ATOM 595 N N . ARG A 1 77 ? 4.436 -23.275 -34.293 1.00 94.75 77 ARG A N 1
ATOM 596 C CA . ARG A 1 77 ? 5.429 -23.228 -35.369 1.00 94.75 77 ARG A CA 1
ATOM 597 C C . ARG A 1 77 ? 6.759 -22.660 -34.885 1.00 94.75 77 ARG A C 1
ATOM 599 O O . ARG A 1 77 ? 7.806 -23.226 -35.200 1.00 94.75 77 ARG A O 1
ATOM 606 N N . GLU A 1 78 ? 6.720 -21.553 -34.152 1.00 94.81 78 GLU A N 1
ATOM 607 C CA . GLU A 1 78 ? 7.886 -20.708 -33.859 1.00 94.81 78 GLU A CA 1
ATOM 608 C C . GLU A 1 78 ? 8.564 -21.027 -32.525 1.00 94.81 78 GLU A C 1
ATOM 610 O O . GLU A 1 78 ? 9.698 -20.612 -32.302 1.00 94.81 78 GLU A O 1
ATOM 615 N N . ARG A 1 79 ? 7.909 -21.777 -31.633 1.00 93.31 79 ARG A N 1
ATOM 616 C CA . ARG A 1 79 ? 8.481 -22.201 -30.348 1.00 93.31 79 ARG A CA 1
ATOM 617 C C . ARG A 1 79 ? 8.668 -23.716 -30.309 1.00 93.31 79 ARG A C 1
ATOM 619 O O . ARG A 1 79 ? 8.140 -24.447 -31.139 1.00 93.31 79 ARG A O 1
ATOM 626 N N . THR A 1 80 ? 9.424 -24.214 -29.343 1.00 90.25 80 THR A N 1
ATOM 627 C CA . THR A 1 80 ? 9.640 -25.651 -29.099 1.00 90.25 80 THR A CA 1
ATOM 628 C C . THR A 1 80 ? 9.427 -25.941 -27.623 1.00 90.25 80 THR A C 1
ATOM 630 O O . THR A 1 80 ? 9.601 -25.050 -26.797 1.00 90.25 80 THR A O 1
ATOM 633 N N . GLY A 1 81 ? 8.994 -27.152 -27.273 1.00 90.62 81 GLY A N 1
ATOM 634 C CA . GLY A 1 81 ? 8.850 -27.553 -25.870 1.00 90.62 81 GLY A CA 1
ATOM 635 C C . GLY A 1 81 ? 7.642 -26.961 -25.130 1.00 90.62 81 GLY A C 1
ATOM 636 O O . GLY A 1 81 ? 7.414 -27.326 -23.982 1.00 90.62 81 GLY A O 1
ATOM 637 N N . VAL A 1 82 ? 6.828 -26.114 -25.771 1.00 95.50 82 VAL A N 1
ATOM 638 C CA . VAL A 1 82 ? 5.608 -25.540 -25.166 1.00 95.50 82 VAL A CA 1
ATOM 639 C C . VAL A 1 82 ? 4.635 -26.634 -24.707 1.00 95.50 82 VAL A C 1
ATOM 641 O O . VAL A 1 82 ? 4.418 -27.618 -25.422 1.00 95.50 82 VAL A O 1
ATOM 644 N N . VAL A 1 83 ? 4.027 -26.438 -23.534 1.00 96.44 83 VAL A N 1
ATOM 645 C CA . VAL A 1 83 ? 2.977 -27.307 -22.988 1.00 96.44 83 VAL A CA 1
ATOM 646 C C . VAL A 1 83 ? 1.617 -26.640 -23.157 1.00 96.44 83 VAL A C 1
ATOM 648 O O . VAL A 1 83 ? 1.365 -25.569 -22.612 1.00 96.44 83 VAL A O 1
ATOM 651 N N . PHE A 1 84 ? 0.722 -27.281 -23.902 1.00 96.62 84 PHE A N 1
ATOM 652 C CA . PHE A 1 84 ? -0.630 -26.800 -24.159 1.00 96.62 84 PHE A CA 1
ATOM 653 C C . PHE A 1 84 ? -1.620 -27.468 -23.204 1.00 96.62 84 PHE A C 1
ATOM 655 O O . PHE A 1 84 ? -1.860 -28.674 -23.284 1.00 96.62 84 PHE A O 1
ATOM 662 N N . LEU A 1 85 ? -2.231 -26.672 -22.323 1.00 95.69 85 LEU A N 1
ATOM 663 C CA . LEU A 1 85 ? -3.322 -27.107 -21.451 1.00 95.69 85 LEU A CA 1
ATOM 664 C C . LEU A 1 85 ? -4.665 -26.772 -22.109 1.00 95.69 85 LEU A C 1
ATOM 666 O O . LEU A 1 85 ? -5.053 -25.609 -22.193 1.00 95.69 85 LEU A O 1
ATOM 670 N N . LEU A 1 86 ? -5.381 -27.790 -22.588 1.00 94.69 86 LEU A N 1
ATOM 671 C CA . LEU A 1 86 ? -6.637 -27.621 -23.320 1.00 94.69 86 LEU A CA 1
ATOM 672 C C . LEU A 1 86 ? -7.824 -28.119 -22.487 1.00 94.69 86 LEU A C 1
ATOM 674 O O . LEU A 1 86 ? -8.012 -29.319 -22.270 1.00 94.69 86 LEU A O 1
ATOM 678 N N . TRP A 1 87 ? -8.653 -27.187 -22.017 1.00 92.94 87 TRP A N 1
ATOM 679 C CA . TRP A 1 87 ? -9.786 -27.484 -21.139 1.00 92.94 87 TRP A CA 1
ATOM 680 C C . TRP A 1 87 ? -11.139 -27.228 -21.809 1.00 92.94 87 TRP A C 1
ATOM 682 O O . TRP A 1 87 ? -11.353 -26.204 -22.456 1.00 92.94 87 TRP A O 1
ATOM 692 N N . GLY A 1 88 ? -12.089 -28.150 -21.627 1.00 89.44 88 GLY A N 1
ATOM 693 C CA . GLY A 1 88 ? -13.443 -28.016 -22.187 1.00 89.44 88 GLY A CA 1
ATOM 694 C C . GLY A 1 88 ? -13.457 -27.990 -23.723 1.00 89.44 88 GLY A C 1
ATOM 695 O O . GLY A 1 88 ? -12.844 -28.850 -24.351 1.00 89.44 88 GLY A O 1
ATOM 696 N N . GLU A 1 89 ? -14.137 -27.007 -24.327 1.00 84.56 89 GLU A N 1
ATOM 697 C CA . GLU A 1 89 ? -14.195 -26.842 -25.795 1.00 84.56 89 GLU A CA 1
ATOM 698 C C . GLU A 1 89 ? -12.819 -26.554 -26.425 1.00 84.56 89 GLU A C 1
ATOM 700 O O . GLU A 1 89 ? -12.610 -26.813 -27.608 1.00 84.56 89 GLU A O 1
ATOM 705 N N . ALA A 1 90 ? -11.836 -26.086 -25.643 1.00 88.56 90 ALA A N 1
ATOM 706 C CA . ALA A 1 90 ? -10.488 -25.836 -26.151 1.00 88.56 90 ALA A CA 1
ATOM 707 C C . ALA A 1 90 ? -9.772 -27.117 -26.618 1.00 88.56 90 ALA A C 1
ATOM 709 O O . ALA A 1 90 ? -8.817 -27.029 -27.387 1.00 88.56 90 ALA A O 1
ATOM 710 N N . LYS A 1 91 ? -10.243 -28.308 -26.219 1.00 91.00 91 LYS A N 1
ATOM 711 C CA . LYS A 1 91 ? -9.711 -29.597 -26.694 1.00 91.00 91 LYS A CA 1
ATOM 712 C C . LYS A 1 91 ? -9.703 -29.712 -28.217 1.00 91.00 91 LYS A C 1
ATOM 714 O O . LYS A 1 91 ? -8.780 -30.293 -28.777 1.00 91.00 91 LYS A O 1
ATOM 719 N N . GLU A 1 92 ? -10.678 -29.112 -28.901 1.00 89.62 92 GLU A N 1
ATOM 720 C CA . GLU A 1 92 ? -10.746 -29.129 -30.368 1.00 89.62 92 GLU A CA 1
ATOM 721 C C . GLU A 1 92 ? -9.569 -28.404 -31.035 1.00 89.62 92 GLU A C 1
ATOM 723 O O . GLU A 1 92 ? -9.281 -28.641 -32.211 1.00 89.62 92 GLU A O 1
ATOM 728 N N . LYS A 1 93 ? -8.865 -27.534 -30.298 1.00 92.12 93 LYS A N 1
ATOM 729 C CA . LYS A 1 93 ? -7.681 -26.812 -30.776 1.00 92.12 93 LYS A CA 1
ATOM 730 C C . LYS A 1 93 ? -6.417 -27.675 -30.783 1.00 92.12 93 LYS A C 1
ATOM 732 O O . LYS A 1 93 ? -5.427 -27.248 -31.364 1.00 92.12 93 LYS A O 1
ATOM 737 N N . ALA A 1 94 ? -6.448 -28.894 -30.234 1.00 93.12 94 ALA A N 1
ATOM 738 C CA . ALA A 1 94 ? -5.307 -29.816 -30.259 1.00 93.12 94 ALA A CA 1
ATOM 739 C C . ALA A 1 94 ? -4.792 -30.078 -31.686 1.00 93.12 94 ALA A C 1
ATOM 741 O O . ALA A 1 94 ? -3.591 -30.181 -31.896 1.00 93.12 94 ALA A O 1
ATOM 742 N N . LYS A 1 95 ? -5.689 -30.076 -32.684 1.00 94.44 95 LYS A N 1
ATOM 743 C CA . LYS A 1 95 ? -5.352 -30.226 -34.114 1.00 94.44 95 LYS A CA 1
ATOM 744 C C . LYS A 1 95 ? -4.470 -29.110 -34.691 1.00 94.44 95 LYS A C 1
ATOM 746 O O . LYS A 1 95 ? -4.007 -29.226 -35.818 1.00 94.44 95 LYS A O 1
ATOM 751 N N . LEU A 1 96 ? -4.307 -28.002 -33.968 1.00 94.62 96 LEU A N 1
ATOM 752 C CA . LEU A 1 96 ? -3.483 -26.860 -34.370 1.00 94.62 96 LEU A CA 1
ATOM 753 C C . LEU A 1 96 ? -2.058 -26.932 -33.810 1.00 94.62 96 LEU A C 1
ATOM 755 O O . LEU A 1 96 ? -1.254 -26.055 -34.120 1.00 94.62 96 LEU A O 1
ATOM 759 N N . VAL A 1 97 ? -1.772 -27.930 -32.971 1.00 95.69 97 VAL A N 1
ATOM 760 C CA . VAL A 1 97 ? -0.503 -28.095 -32.264 1.00 95.69 97 VAL A CA 1
ATOM 761 C C . VAL A 1 97 ? 0.256 -29.282 -32.847 1.00 95.69 97 VAL A C 1
ATOM 763 O O . VAL A 1 97 ? -0.284 -30.379 -32.972 1.00 95.69 97 VAL A O 1
ATOM 766 N N . ASP A 1 98 ? 1.530 -29.073 -33.158 1.00 94.44 98 ASP A N 1
ATOM 767 C CA . ASP A 1 98 ? 2.461 -30.130 -33.536 1.00 94.44 98 ASP A CA 1
ATOM 768 C C . ASP A 1 98 ? 2.917 -30.908 -32.291 1.00 94.44 98 ASP A C 1
ATOM 770 O O . ASP A 1 98 ? 3.825 -30.501 -31.560 1.00 94.44 98 ASP A O 1
ATOM 774 N N . THR A 1 99 ? 2.276 -32.050 -32.038 1.00 93.00 99 THR A N 1
ATOM 775 C CA . THR A 1 99 ? 2.550 -32.898 -30.868 1.00 93.00 99 THR A CA 1
ATOM 776 C C . THR A 1 99 ? 3.910 -33.594 -30.913 1.00 93.00 99 THR A C 1
ATOM 778 O O . THR A 1 99 ? 4.309 -34.187 -29.917 1.00 93.00 99 THR A O 1
ATOM 781 N N . SER A 1 100 ? 4.638 -33.541 -32.036 1.00 91.50 100 SER A N 1
ATOM 782 C CA . SER A 1 100 ? 6.022 -34.030 -32.083 1.00 91.50 100 SER A CA 1
ATOM 783 C C . SER A 1 100 ? 7.000 -33.067 -31.397 1.00 91.50 100 SER A C 1
ATOM 785 O O . SER A 1 100 ? 8.051 -33.483 -30.914 1.00 91.50 100 SER A O 1
ATOM 787 N N . ARG A 1 101 ? 6.634 -31.780 -31.307 1.00 92.38 101 ARG A N 1
ATOM 788 C CA . ARG A 1 101 ? 7.454 -30.695 -30.741 1.00 92.38 101 ARG A CA 1
ATOM 789 C C . ARG A 1 101 ? 6.958 -30.192 -29.386 1.00 92.38 101 ARG A C 1
ATOM 791 O O . ARG A 1 101 ? 7.686 -29.481 -28.686 1.00 92.38 101 ARG A O 1
ATOM 798 N N . HIS A 1 102 ? 5.714 -30.516 -29.046 1.00 96.38 102 HIS A N 1
ATOM 799 C CA . HIS A 1 102 ? 4.969 -29.942 -27.931 1.00 96.38 102 HIS A CA 1
ATOM 800 C C . HIS A 1 102 ? 4.197 -31.001 -27.157 1.00 96.38 102 HIS A C 1
ATOM 802 O O . HIS A 1 102 ? 3.797 -32.029 -27.696 1.00 96.38 102 HIS A O 1
ATOM 808 N N . THR A 1 103 ? 3.915 -30.710 -25.891 1.00 96.31 103 THR A N 1
ATOM 809 C CA . THR A 1 103 ? 3.104 -31.586 -25.042 1.00 96.31 103 THR A CA 1
ATOM 810 C C . THR A 1 103 ? 1.690 -31.029 -24.944 1.00 96.31 103 THR A C 1
ATOM 812 O O . THR A 1 103 ? 1.514 -29.852 -24.643 1.00 96.31 103 THR A O 1
ATOM 815 N N . VAL A 1 104 ? 0.670 -31.859 -25.175 1.00 96.75 104 VAL A N 1
ATOM 816 C CA . VAL A 1 104 ? -0.743 -31.465 -25.055 1.00 96.75 104 VAL A CA 1
ATOM 817 C C . VAL A 1 104 ? -1.387 -32.235 -23.905 1.00 96.75 104 VAL A C 1
ATOM 819 O O . VAL A 1 104 ? -1.416 -33.463 -23.918 1.00 96.75 104 VAL A O 1
ATOM 822 N N . LEU A 1 105 ? -1.941 -31.518 -22.927 1.00 96.25 105 LEU A N 1
ATOM 823 C CA . LEU A 1 105 ? -2.695 -32.086 -21.807 1.00 96.25 105 LEU A CA 1
ATOM 824 C C . LEU A 1 105 ? -4.148 -31.613 -21.885 1.00 96.25 105 LEU A C 1
ATOM 826 O O . LEU A 1 105 ? -4.419 -30.413 -21.931 1.00 96.25 105 LEU A O 1
ATOM 830 N N . SER A 1 106 ? -5.100 -32.550 -21.885 1.00 94.62 106 SER A N 1
ATOM 831 C CA . SER A 1 106 ? -6.526 -32.256 -22.081 1.00 94.62 106 SER A CA 1
ATOM 832 C C . SER A 1 106 ? -7.395 -32.724 -20.913 1.00 94.62 106 SER A C 1
ATOM 834 O O . SER A 1 106 ? -7.328 -33.882 -20.518 1.00 94.62 106 SER A O 1
ATOM 836 N N . ALA A 1 107 ? -8.276 -31.852 -20.412 1.00 93.06 107 ALA A N 1
ATOM 837 C CA . ALA A 1 107 ? -9.211 -32.156 -19.317 1.00 93.06 107 ALA A CA 1
ATOM 838 C C . ALA A 1 107 ? -10.573 -31.466 -19.514 1.00 93.06 107 ALA A C 1
ATOM 840 O O . ALA A 1 107 ? -10.752 -30.654 -20.423 1.00 93.06 107 ALA A O 1
ATOM 841 N N . GLY A 1 108 ? -11.581 -31.822 -18.715 1.00 89.00 108 GLY A N 1
ATOM 842 C CA . GLY A 1 108 ? -12.875 -31.126 -18.691 1.00 89.00 108 GLY A CA 1
ATOM 843 C C . GLY A 1 108 ? -12.737 -29.627 -18.403 1.00 89.00 108 GLY A C 1
ATOM 844 O O . GLY A 1 108 ? -11.658 -29.136 -18.105 1.00 89.00 108 GLY A O 1
ATOM 845 N N . HIS A 1 109 ? -13.820 -28.859 -18.510 1.00 87.94 109 HIS A N 1
ATOM 846 C CA . HIS A 1 109 ? -13.759 -27.446 -18.122 1.00 87.94 109 HIS A CA 1
ATOM 847 C C . HIS A 1 109 ? -13.660 -27.340 -16.579 1.00 87.94 109 HIS A C 1
ATOM 849 O O . HIS A 1 109 ? -14.342 -28.106 -15.893 1.00 87.94 109 HIS A O 1
ATOM 855 N N . PRO A 1 110 ? -12.947 -26.359 -15.990 1.00 87.44 110 PRO A N 1
ATOM 856 C CA . PRO A 1 110 ? -12.974 -26.095 -14.538 1.00 87.44 110 PRO A CA 1
ATOM 857 C C . PRO A 1 110 ? -14.333 -25.571 -14.007 1.00 87.44 110 PRO A C 1
ATOM 859 O O . PRO A 1 110 ? -14.426 -25.001 -12.922 1.00 87.44 110 PRO A O 1
ATOM 862 N N . SER A 1 111 ? -15.415 -25.719 -14.779 1.00 85.12 111 SER A N 1
ATOM 863 C CA . SER A 1 111 ? -16.762 -25.265 -14.418 1.00 85.12 111 SER A CA 1
ATOM 864 C C . SER A 1 111 ? -17.320 -26.114 -13.274 1.00 85.12 111 SER A C 1
ATOM 866 O O . SER A 1 111 ? -17.065 -27.319 -13.272 1.00 85.12 111 SER A O 1
ATOM 868 N N . PRO A 1 112 ? -18.128 -25.550 -12.353 1.00 76.06 112 PRO A N 1
ATOM 869 C CA . PRO A 1 112 ? -18.811 -26.331 -11.317 1.00 76.06 112 PRO A CA 1
ATOM 870 C C . PRO A 1 112 ? -19.542 -27.566 -11.857 1.00 76.06 112 PRO A C 1
ATOM 872 O O . PRO A 1 112 ? -19.526 -28.613 -11.222 1.00 76.06 112 PRO A O 1
ATOM 875 N N . LEU A 1 113 ? -20.106 -27.473 -13.067 1.00 78.19 113 LEU A N 1
ATOM 876 C CA . LEU A 1 113 ? -20.844 -28.563 -13.715 1.00 78.19 113 LEU A CA 1
ATOM 877 C C . LEU A 1 113 ? -19.971 -29.774 -14.084 1.00 78.19 113 LEU A C 1
ATOM 879 O O . LEU A 1 113 ? -20.468 -30.894 -14.157 1.00 78.19 113 LEU A O 1
ATOM 883 N N . THR A 1 114 ? -18.681 -29.559 -14.349 1.00 79.62 114 THR A N 1
ATOM 884 C CA . THR A 1 114 ? -17.765 -30.585 -14.878 1.00 79.62 114 THR A CA 1
ATOM 885 C C . THR A 1 114 ? -16.584 -30.875 -13.958 1.00 79.62 114 THR A C 1
ATOM 887 O O . THR A 1 114 ? -15.803 -31.778 -14.256 1.00 79.62 114 THR A O 1
ATOM 890 N N . TYR A 1 115 ? -16.455 -30.146 -12.845 1.00 84.38 115 TYR A N 1
ATOM 891 C CA . TYR A 1 115 ? -15.304 -30.220 -11.949 1.00 84.38 115 TYR A CA 1
ATOM 892 C C . TYR A 1 115 ? -15.086 -31.627 -11.384 1.00 84.38 115 TYR A C 1
ATOM 894 O O . TYR A 1 115 ? -14.067 -32.244 -11.685 1.00 84.38 115 TYR A O 1
ATOM 902 N N . GLU A 1 116 ? -16.066 -32.158 -10.647 1.00 82.19 116 GLU A N 1
ATOM 903 C CA . GLU A 1 116 ? -15.948 -33.458 -9.964 1.00 82.19 116 GLU A CA 1
ATOM 904 C C . GLU A 1 116 ? -15.757 -34.633 -10.932 1.00 82.19 116 GLU A C 1
ATOM 906 O O . GLU A 1 116 ? -15.116 -35.616 -10.585 1.00 82.19 116 GLU A O 1
ATOM 911 N N . LYS A 1 117 ? -16.299 -34.539 -12.154 1.00 78.56 117 LYS A N 1
ATOM 912 C CA . LYS A 1 117 ? -16.293 -35.651 -13.118 1.00 78.56 117 LYS A CA 1
ATOM 913 C C . LYS A 1 117 ? -15.107 -35.637 -14.079 1.00 78.56 117 LYS A C 1
ATOM 915 O O . LYS A 1 117 ? -14.692 -36.696 -14.538 1.00 78.56 117 LYS A O 1
ATOM 920 N N . HIS A 1 118 ? -14.618 -34.456 -14.464 1.00 84.81 118 HIS A N 1
ATOM 921 C CA . HIS A 1 118 ? -13.727 -34.329 -15.623 1.00 84.81 118 HIS A CA 1
ATOM 922 C C . HIS A 1 118 ? -12.546 -33.368 -15.438 1.00 84.81 118 HIS A C 1
ATOM 924 O O . HIS A 1 118 ? -11.719 -33.292 -16.346 1.00 84.81 118 HIS A O 1
ATOM 930 N N . PHE A 1 119 ? -12.458 -32.620 -14.332 1.00 90.56 119 PHE A N 1
ATOM 931 C CA . PHE A 1 119 ? -11.346 -31.687 -14.087 1.00 90.56 119 PHE A CA 1
ATOM 932 C C . PHE A 1 119 ? -10.522 -32.050 -12.849 1.00 90.56 119 PHE A C 1
ATOM 934 O O . PHE A 1 119 ? -9.298 -32.004 -12.903 1.00 90.56 119 PHE A O 1
ATOM 941 N N . LYS A 1 120 ? -11.188 -32.429 -11.755 1.00 90.00 120 LYS A N 1
ATOM 942 C CA . LYS A 1 120 ? -10.546 -32.829 -10.503 1.00 90.00 120 LYS A CA 1
ATOM 943 C C . LYS A 1 120 ? -9.676 -34.072 -10.714 1.00 90.00 120 LYS A C 1
ATOM 945 O O . LYS A 1 120 ? -10.149 -35.065 -11.264 1.00 90.00 120 LYS A O 1
ATOM 950 N N . GLY A 1 121 ? -8.424 -34.018 -10.268 1.00 89.56 121 GLY A N 1
ATOM 951 C CA . GLY A 1 121 ? -7.452 -35.107 -10.397 1.00 89.56 121 GLY A CA 1
ATOM 952 C C . GLY A 1 121 ? -6.844 -35.261 -11.796 1.00 89.56 121 GLY A C 1
ATOM 953 O O . GLY A 1 121 ? -6.264 -36.303 -12.099 1.00 89.56 121 GLY A O 1
ATOM 954 N N . CYS A 1 122 ? -6.956 -34.255 -12.670 1.00 90.94 122 CYS A N 1
ATOM 955 C CA . CYS A 1 122 ? -6.256 -34.256 -13.958 1.00 90.94 122 CYS A CA 1
ATOM 956 C C . CYS A 1 122 ? -4.725 -34.169 -13.788 1.00 90.94 122 CYS A C 1
ATOM 958 O O . CYS A 1 122 ? -3.970 -34.641 -14.653 1.00 90.94 122 CYS A O 1
ATOM 960 N N . ASN A 1 123 ? -4.274 -33.599 -12.664 1.00 92.56 123 ASN A N 1
ATOM 961 C CA . ASN A 1 123 ? -2.882 -33.382 -12.279 1.00 92.56 123 ASN A CA 1
ATOM 962 C C . ASN A 1 123 ? -2.088 -32.586 -13.328 1.00 92.56 123 ASN A C 1
ATOM 964 O O . ASN A 1 123 ? -0.887 -32.785 -13.479 1.00 92.56 123 ASN A O 1
ATOM 968 N N . HIS A 1 124 ? -2.742 -31.704 -14.095 1.00 96.12 124 HIS A N 1
ATOM 969 C CA . HIS A 1 124 ? -2.078 -30.946 -15.164 1.00 96.12 124 HIS A CA 1
ATOM 970 C C . HIS A 1 124 ? -0.960 -30.044 -14.630 1.00 96.12 124 HIS A C 1
ATOM 972 O O . HIS A 1 124 ? 0.127 -30.055 -15.191 1.00 96.12 124 HIS A O 1
ATOM 978 N N . PHE A 1 125 ? -1.201 -29.304 -13.543 1.00 95.81 125 PHE A N 1
ATOM 979 C CA . PHE A 1 125 ? -0.211 -28.393 -12.951 1.00 95.81 125 PHE A CA 1
ATOM 980 C C . PHE A 1 125 ? 1.040 -29.141 -12.468 1.00 95.81 125 PHE A C 1
ATOM 982 O O . PHE A 1 125 ? 2.159 -28.744 -12.776 1.00 95.81 125 PHE A O 1
ATOM 989 N N . GLN A 1 126 ? 0.840 -30.280 -11.797 1.00 94.44 126 GLN A N 1
ATOM 990 C CA . GLN A 1 126 ? 1.923 -31.169 -11.379 1.00 94.44 126 GLN A CA 1
ATOM 991 C C . GLN A 1 126 ? 2.697 -31.721 -12.587 1.00 94.44 126 GLN A C 1
ATOM 993 O O . GLN A 1 126 ? 3.915 -31.607 -12.627 1.00 94.44 126 GLN A O 1
ATOM 998 N N . LYS A 1 127 ? 2.001 -32.245 -13.606 1.00 95.25 127 LYS A N 1
ATOM 999 C CA . LYS A 1 127 ? 2.629 -32.783 -14.827 1.00 95.25 127 LYS A CA 1
ATOM 1000 C C . LYS A 1 127 ? 3.452 -31.741 -15.586 1.00 95.25 127 LYS A C 1
ATOM 1002 O O . LYS A 1 127 ? 4.458 -32.095 -16.189 1.00 95.25 127 LYS A O 1
ATOM 1007 N N . VAL A 1 128 ? 3.022 -30.475 -15.590 1.00 96.38 128 VAL A N 1
ATOM 1008 C CA . VAL A 1 128 ? 3.796 -29.377 -16.192 1.00 96.38 128 VAL A CA 1
ATOM 1009 C C . VAL A 1 128 ? 5.117 -29.193 -15.448 1.00 96.38 128 VAL A C 1
ATOM 1011 O O . VAL A 1 128 ? 6.163 -29.186 -16.090 1.00 96.38 128 VAL A O 1
ATOM 1014 N N . ASN A 1 129 ? 5.083 -29.106 -14.115 1.00 95.50 129 ASN A N 1
ATOM 1015 C CA . ASN A 1 129 ? 6.297 -28.945 -13.315 1.00 95.50 129 ASN A CA 1
ATOM 1016 C C . ASN A 1 129 ? 7.220 -30.167 -13.416 1.00 95.50 129 ASN A C 1
ATOM 1018 O O . ASN A 1 129 ? 8.415 -29.994 -13.616 1.00 95.50 129 ASN A O 1
ATOM 1022 N N . GLU A 1 130 ? 6.681 -31.389 -13.385 1.00 95.00 130 GLU A N 1
ATOM 1023 C CA . GLU A 1 130 ? 7.459 -32.620 -13.602 1.00 95.00 130 GLU A CA 1
ATOM 1024 C C . GLU A 1 130 ? 8.161 -32.616 -14.968 1.00 95.00 130 GLU A C 1
ATOM 1026 O O . GLU A 1 130 ? 9.328 -32.994 -15.078 1.00 95.00 130 GLU A O 1
ATOM 1031 N N . LEU A 1 131 ? 7.476 -32.147 -16.017 1.00 94.31 131 LEU A N 1
ATOM 1032 C CA . LEU A 1 131 ? 8.059 -32.034 -17.350 1.00 94.31 131 LEU A CA 1
ATOM 1033 C C . LEU A 1 131 ? 9.174 -30.982 -17.394 1.00 94.31 131 LEU A C 1
ATOM 1035 O O . LEU A 1 131 ? 10.216 -31.239 -17.992 1.00 94.31 131 LEU A O 1
ATOM 1039 N N . PHE A 1 132 ? 8.976 -29.822 -16.770 1.00 93.19 132 PHE A N 1
ATOM 1040 C CA . PHE A 1 132 ? 9.982 -28.756 -16.733 1.00 93.19 132 PHE A CA 1
ATOM 1041 C C . PHE A 1 132 ? 11.205 -29.195 -15.923 1.00 93.19 132 PHE A C 1
ATOM 1043 O O . PHE A 1 132 ? 12.327 -29.104 -16.420 1.00 93.19 132 PHE A O 1
ATOM 1050 N N . ALA A 1 133 ? 10.988 -29.818 -14.763 1.00 91.50 133 ALA A N 1
ATOM 1051 C CA . ALA A 1 133 ? 12.042 -30.419 -13.955 1.00 91.50 133 ALA A CA 1
ATOM 1052 C C . ALA A 1 133 ? 12.829 -31.483 -14.741 1.00 91.50 133 ALA A C 1
ATOM 1054 O O . ALA A 1 133 ? 14.058 -31.472 -14.727 1.00 91.50 133 ALA A O 1
ATOM 1055 N N . SER A 1 134 ? 12.151 -32.347 -15.511 1.00 92.00 134 SER A N 1
ATOM 1056 C CA . SER A 1 134 ? 12.813 -33.360 -16.354 1.00 92.00 134 SER A CA 1
ATOM 1057 C C . SER A 1 134 ? 13.693 -32.772 -17.466 1.00 92.00 134 SER A C 1
ATOM 1059 O O . SER A 1 134 ? 14.573 -33.461 -17.982 1.00 92.00 134 SER A O 1
ATOM 1061 N N . ARG A 1 135 ? 13.475 -31.502 -17.829 1.00 91.50 135 ARG A N 1
ATOM 1062 C CA . ARG A 1 135 ? 14.251 -30.751 -18.827 1.00 91.50 135 ARG A CA 1
ATOM 1063 C C . ARG A 1 135 ? 15.296 -29.818 -18.208 1.00 91.50 135 ARG A C 1
ATOM 1065 O O . ARG A 1 135 ? 16.043 -29.189 -18.950 1.00 91.50 135 ARG A O 1
ATOM 1072 N N . GLY A 1 136 ? 15.358 -29.723 -16.878 1.00 89.94 136 GLY A N 1
ATOM 1073 C CA . GLY A 1 136 ? 16.203 -28.751 -16.178 1.00 89.94 136 GLY A CA 1
ATOM 1074 C C . GLY A 1 136 ? 15.710 -27.303 -16.294 1.00 89.94 136 GLY A C 1
ATOM 1075 O O . GLY A 1 136 ? 16.498 -26.376 -16.127 1.00 89.94 136 GLY A O 1
ATOM 1076 N N . GLU A 1 137 ? 14.429 -27.098 -16.605 1.00 89.75 137 GLU A N 1
ATOM 1077 C CA . GLU A 1 137 ? 13.783 -25.785 -16.659 1.00 89.75 137 GLU A CA 1
ATOM 1078 C C . GLU A 1 137 ? 13.192 -25.414 -15.287 1.00 89.75 137 GLU A C 1
ATOM 1080 O O . GLU A 1 137 ? 12.862 -26.284 -14.478 1.00 89.75 137 GLU A O 1
ATOM 1085 N N . ALA A 1 138 ? 13.048 -24.114 -15.016 1.00 89.12 138 ALA A N 1
ATOM 1086 C CA . ALA A 1 138 ? 12.455 -23.639 -13.768 1.00 89.12 138 ALA A CA 1
ATOM 1087 C C . ALA A 1 138 ? 10.969 -24.023 -13.685 1.00 89.12 138 ALA A C 1
ATOM 1089 O O . ALA A 1 138 ? 10.197 -23.737 -14.598 1.00 89.12 138 ALA A O 1
ATOM 1090 N N . GLU A 1 139 ? 10.564 -24.646 -12.578 1.00 93.75 139 GLU A N 1
ATOM 1091 C CA . GLU A 1 139 ? 9.163 -24.974 -12.314 1.00 93.75 139 GLU A CA 1
ATOM 1092 C C . GLU A 1 139 ? 8.293 -23.722 -12.153 1.00 93.75 139 GLU A C 1
ATOM 1094 O O . GLU A 1 139 ? 8.748 -22.679 -11.681 1.00 93.75 139 GLU A O 1
ATOM 1099 N N . ILE A 1 140 ? 7.005 -23.844 -12.487 1.00 93.38 140 ILE A N 1
ATOM 1100 C CA . ILE A 1 140 ? 6.048 -22.755 -12.298 1.00 93.38 140 ILE A CA 1
ATOM 1101 C C . ILE A 1 140 ? 5.529 -22.799 -10.861 1.00 93.38 140 ILE A C 1
ATOM 1103 O O . ILE A 1 140 ? 5.005 -23.814 -10.389 1.00 93.38 140 ILE A O 1
ATOM 1107 N N . ASN A 1 141 ? 5.621 -21.667 -10.171 1.00 93.81 141 ASN A N 1
ATOM 1108 C CA . ASN A 1 141 ? 4.959 -21.454 -8.899 1.00 93.81 141 ASN A CA 1
ATOM 1109 C C . ASN A 1 141 ? 3.477 -21.132 -9.132 1.00 93.81 141 ASN A C 1
ATOM 1111 O O . ASN A 1 141 ? 3.100 -20.006 -9.473 1.00 93.81 141 ASN A O 1
ATOM 1115 N N . TRP A 1 142 ? 2.629 -22.136 -8.921 1.00 93.94 142 TRP A N 1
ATOM 1116 C CA . TRP A 1 142 ? 1.180 -22.014 -9.069 1.00 93.94 142 TRP A CA 1
ATOM 1117 C C . TRP A 1 142 ? 0.496 -21.311 -7.884 1.00 93.94 142 TRP A C 1
ATOM 1119 O O . TRP A 1 142 ? -0.680 -20.950 -7.991 1.00 93.94 142 TRP A O 1
ATOM 1129 N N . GLN A 1 143 ? 1.203 -21.071 -6.774 1.00 91.69 143 GLN A N 1
ATOM 1130 C CA . GLN A 1 143 ? 0.667 -20.348 -5.623 1.00 91.69 143 GLN A CA 1
ATOM 1131 C C . GLN A 1 143 ? 0.479 -18.866 -5.965 1.00 91.69 143 GLN A C 1
ATOM 1133 O O . GLN A 1 143 ? 1.391 -18.195 -6.449 1.00 91.69 143 GLN A O 1
ATOM 1138 N N . LEU A 1 144 ? -0.712 -18.333 -5.687 1.00 88.88 144 LEU A N 1
ATOM 1139 C CA . LEU A 1 144 ? -0.961 -16.902 -5.848 1.00 88.88 144 LEU A CA 1
ATOM 1140 C C . LEU A 1 144 ? -0.349 -16.107 -4.675 1.00 88.88 144 LEU A C 1
ATOM 1142 O O . LEU A 1 144 ? -0.423 -16.582 -3.533 1.00 88.88 144 LEU A O 1
ATOM 1146 N N . PRO A 1 145 ? 0.235 -14.915 -4.922 1.00 81.00 145 PRO A N 1
ATOM 1147 C CA . PRO A 1 145 ? 0.841 -14.091 -3.875 1.00 81.00 145 PRO A CA 1
ATOM 1148 C C . PRO A 1 145 ? -0.145 -13.762 -2.746 1.00 81.00 145 PRO A C 1
ATOM 1150 O O . PRO A 1 145 ? -1.226 -13.235 -2.990 1.00 81.00 145 PRO A O 1
ATOM 1153 N N . GLN A 1 146 ? 0.223 -14.065 -1.498 1.00 62.56 146 GLN A N 1
ATOM 1154 C CA . GLN A 1 146 ? -0.671 -13.885 -0.345 1.00 62.56 146 GLN A CA 1
ATOM 1155 C C . GLN A 1 146 ? -0.708 -12.446 0.193 1.00 62.56 146 GLN A C 1
ATOM 1157 O O . GLN A 1 146 ? -1.689 -12.058 0.833 1.00 62.56 146 GLN A O 1
ATOM 1162 N N . SER A 1 147 ? 0.327 -11.652 -0.085 1.00 42.47 147 SER A N 1
ATOM 1163 C CA . SER A 1 147 ? 0.354 -10.212 0.152 1.00 42.47 147 SER A CA 1
ATOM 1164 C C . SER A 1 147 ? -0.334 -9.484 -1.001 1.00 42.47 147 SER A C 1
ATOM 1166 O O . SER A 1 147 ? -0.226 -9.871 -2.171 1.00 42.47 147 SER A O 1
ATOM 1168 N N . VAL A 1 148 ? -1.060 -8.411 -0.680 1.00 36.94 148 VAL A N 1
ATOM 1169 C CA . VAL A 1 148 ? -1.521 -7.450 -1.684 1.00 36.94 148 VAL A CA 1
ATOM 1170 C C . VAL A 1 148 ? -0.311 -6.634 -2.130 1.00 36.94 148 VAL A C 1
ATOM 1172 O O . VAL A 1 148 ? -0.197 -5.453 -1.844 1.00 36.94 148 VAL A O 1
ATOM 1175 N N . GLN A 1 149 ? 0.601 -7.264 -2.864 1.00 32.16 149 GLN A N 1
ATOM 1176 C CA . GLN A 1 149 ? 1.365 -6.505 -3.833 1.00 32.16 149 GLN A CA 1
ATOM 1177 C C . GLN A 1 149 ? 0.371 -6.144 -4.924 1.00 32.16 149 GLN A C 1
ATOM 1179 O O . GLN A 1 149 ? -0.143 -7.012 -5.636 1.00 32.16 149 GLN A O 1
ATOM 1184 N N . VAL A 1 150 ? 0.009 -4.864 -4.972 1.00 34.34 150 VAL A N 1
ATOM 1185 C CA . VAL A 1 150 ? -0.692 -4.273 -6.106 1.00 34.34 150 VAL A CA 1
ATOM 1186 C C . VAL A 1 150 ? 0.122 -4.655 -7.337 1.00 34.34 150 VAL A C 1
ATOM 1188 O O . VAL A 1 150 ? 1.225 -4.155 -7.535 1.00 34.34 150 VAL A O 1
ATOM 1191 N N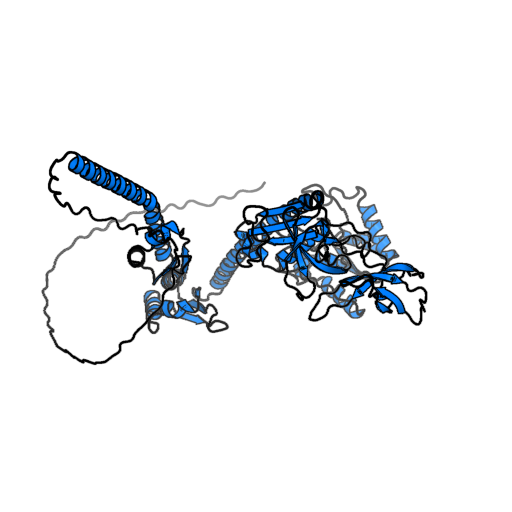 . VAL A 1 151 ? -0.382 -5.608 -8.125 1.00 35.69 151 VAL A N 1
ATOM 1192 C CA . VAL A 1 151 ? 0.246 -6.010 -9.383 1.00 35.69 151 VAL A CA 1
ATOM 1193 C C . VAL A 1 151 ? 0.003 -4.873 -10.361 1.00 35.69 151 VAL A C 1
ATOM 1195 O O . VAL A 1 151 ? -0.984 -4.797 -11.089 1.00 35.69 151 VAL A O 1
ATOM 1198 N N . LEU A 1 152 ? 0.917 -3.923 -10.299 1.00 36.38 152 LEU A N 1
ATOM 1199 C CA . LEU A 1 152 ? 0.974 -2.691 -11.053 1.00 36.38 152 LEU A CA 1
ATOM 1200 C C . LEU A 1 152 ? 1.609 -3.001 -12.425 1.00 36.38 152 LEU A C 1
ATOM 1202 O O . LEU A 1 152 ? 2.573 -2.377 -12.848 1.00 36.38 152 LEU A O 1
ATOM 1206 N N . HIS A 1 153 ? 1.089 -4.014 -13.127 1.00 37.06 153 HIS A N 1
ATOM 1207 C CA . HIS A 1 153 ? 1.660 -4.509 -14.389 1.00 37.06 153 HIS A CA 1
ATOM 1208 C C . HIS A 1 153 ? 0.939 -4.002 -15.650 1.00 37.06 153 HIS A C 1
ATOM 1210 O O . HIS A 1 153 ? 1.339 -4.344 -16.761 1.00 37.06 153 HIS A O 1
ATOM 1216 N N . MET A 1 154 ? -0.073 -3.128 -15.524 1.00 31.52 154 MET A N 1
ATOM 1217 C CA . MET A 1 154 ? -0.635 -2.422 -16.694 1.00 31.52 154 MET A CA 1
ATOM 1218 C C . MET A 1 154 ? 0.296 -1.344 -17.269 1.00 31.52 154 MET A C 1
ATOM 1220 O O . MET A 1 154 ? 0.039 -0.840 -18.358 1.00 31.52 154 MET A O 1
ATOM 1224 N N . PHE A 1 155 ? 1.409 -1.062 -16.594 1.00 34.84 155 PHE A N 1
ATOM 1225 C CA . PHE A 1 155 ? 2.521 -0.285 -17.126 1.00 34.84 155 PHE A CA 1
ATOM 1226 C C . PHE A 1 155 ? 3.806 -1.082 -16.925 1.00 34.84 155 PHE A C 1
ATOM 1228 O O . PHE A 1 155 ? 4.690 -0.680 -16.173 1.00 34.84 155 PHE A O 1
ATOM 1235 N N . ALA A 1 156 ? 3.896 -2.256 -17.559 1.00 28.30 156 ALA A N 1
ATOM 1236 C CA . ALA A 1 156 ? 5.209 -2.840 -17.793 1.00 28.30 156 ALA A CA 1
ATOM 1237 C C . ALA A 1 156 ? 6.081 -1.745 -18.436 1.00 28.30 156 ALA A C 1
ATOM 1239 O O . ALA A 1 156 ? 5.614 -1.113 -19.393 1.00 28.30 156 ALA A O 1
ATOM 1240 N N . PRO A 1 157 ? 7.299 -1.479 -17.930 1.00 29.55 157 PRO A N 1
ATOM 1241 C CA . PRO A 1 157 ? 8.203 -0.591 -18.629 1.00 29.55 157 PRO A CA 1
ATOM 1242 C C . PRO A 1 157 ? 8.355 -1.173 -20.028 1.00 29.55 157 PRO A C 1
ATOM 1244 O O . PRO A 1 157 ? 8.676 -2.356 -20.186 1.00 29.55 157 PRO A O 1
ATOM 1247 N N . LEU A 1 158 ? 8.087 -0.360 -21.049 1.00 27.91 158 LEU A N 1
ATOM 1248 C CA . LEU A 1 158 ? 8.689 -0.604 -22.346 1.00 27.91 158 LEU A CA 1
ATOM 1249 C C . LEU A 1 158 ? 10.182 -0.749 -22.050 1.00 27.91 158 LEU A C 1
ATOM 1251 O O . LEU A 1 158 ? 10.847 0.231 -21.724 1.00 27.91 158 LEU A O 1
ATOM 1255 N N . ARG A 1 159 ? 10.695 -1.984 -22.071 1.00 36.31 159 ARG A N 1
ATOM 1256 C CA . ARG A 1 159 ? 12.130 -2.221 -22.172 1.00 36.31 159 ARG A CA 1
ATOM 1257 C C . ARG A 1 159 ? 12.513 -1.756 -23.564 1.00 36.31 159 ARG A C 1
ATOM 1259 O O . ARG A 1 159 ? 12.532 -2.544 -24.500 1.00 36.31 159 ARG A O 1
ATOM 1266 N N . HIS A 1 160 ? 12.741 -0.462 -23.681 1.00 29.14 160 HIS A N 1
ATOM 1267 C CA . HIS A 1 160 ? 13.475 0.135 -24.767 1.00 29.14 160 HIS A CA 1
ATOM 1268 C C . HIS A 1 160 ? 14.437 1.144 -24.156 1.00 29.14 160 HIS A C 1
ATOM 1270 O O . HIS A 1 160 ? 14.025 2.160 -23.610 1.00 29.14 160 HIS A O 1
ATOM 1276 N N . GLU A 1 161 ? 15.702 0.753 -24.272 1.00 28.48 161 GLU A N 1
ATOM 1277 C CA . GLU A 1 161 ? 16.911 1.564 -24.204 1.00 28.48 161 GLU A CA 1
ATOM 1278 C C . GLU A 1 161 ? 17.265 2.157 -22.837 1.00 28.48 161 GLU A C 1
ATOM 1280 O O . GLU A 1 161 ? 16.687 3.121 -22.342 1.00 28.48 161 GLU A O 1
ATOM 1285 N N . GLU A 1 162 ? 18.283 1.531 -22.245 1.00 33.47 162 GLU A N 1
ATOM 1286 C CA . GLU A 1 162 ? 19.130 2.099 -21.206 1.00 33.47 162 GLU A CA 1
ATOM 1287 C C . GLU A 1 162 ? 19.482 3.570 -21.520 1.00 33.47 162 GLU A C 1
ATOM 1289 O O . GLU A 1 162 ? 19.814 3.921 -22.650 1.00 33.47 162 GLU A O 1
ATOM 1294 N N . ASP A 1 163 ? 19.408 4.418 -20.489 1.00 33.72 163 ASP A N 1
ATOM 1295 C CA . ASP A 1 163 ? 20.083 5.719 -20.387 1.00 33.72 163 ASP A CA 1
ATOM 1296 C C . ASP A 1 163 ? 19.828 6.781 -21.478 1.00 33.72 163 ASP A C 1
ATOM 1298 O O . ASP A 1 163 ? 20.760 7.403 -21.982 1.00 33.72 163 ASP A O 1
ATOM 1302 N N . SER A 1 164 ? 18.568 7.117 -21.773 1.00 32.50 164 SER A N 1
ATOM 1303 C CA . SER A 1 164 ? 18.259 8.302 -22.606 1.00 32.50 164 SER A CA 1
ATOM 1304 C C . SER A 1 164 ? 17.410 9.394 -21.940 1.00 32.50 164 SER A C 1
ATOM 1306 O O . SER A 1 164 ? 17.215 10.452 -22.537 1.00 32.50 164 SER A O 1
ATOM 1308 N N . ASN A 1 165 ? 16.983 9.226 -20.681 1.00 35.19 165 ASN A N 1
ATOM 1309 C CA . ASN A 1 165 ? 16.322 10.297 -19.925 1.00 35.19 165 ASN A CA 1
ATOM 1310 C C . ASN A 1 165 ? 17.089 10.574 -18.617 1.00 35.19 165 ASN A C 1
ATOM 1312 O O . ASN A 1 165 ? 17.118 9.696 -17.750 1.00 35.19 165 ASN A O 1
ATOM 1316 N N . PRO A 1 166 ? 17.751 11.737 -18.451 1.00 38.28 166 PRO A N 1
ATOM 1317 C CA . PRO A 1 166 ? 18.530 12.018 -17.252 1.00 38.28 166 PRO A CA 1
ATOM 1318 C C . PRO A 1 166 ? 17.604 12.025 -16.034 1.00 38.28 166 PRO A C 1
ATOM 1320 O O . PRO A 1 166 ? 16.708 12.861 -15.914 1.00 38.28 166 PRO A O 1
ATOM 1323 N N . SER A 1 167 ? 17.807 11.070 -15.125 1.00 48.56 167 SER A N 1
ATOM 1324 C CA . SER A 1 167 ? 17.103 11.047 -13.846 1.00 48.56 167 SER A CA 1
ATOM 1325 C C . SER A 1 167 ? 17.459 12.312 -13.071 1.00 48.56 167 SER A C 1
ATOM 1327 O O . SER A 1 167 ? 18.561 12.437 -12.547 1.00 48.56 167 SER A O 1
ATOM 1329 N N . LEU A 1 168 ? 16.513 13.247 -12.978 1.00 50.59 168 LEU A N 1
ATOM 1330 C CA . LEU A 1 168 ? 16.644 14.500 -12.228 1.00 50.59 168 LEU A CA 1
ATOM 1331 C C . LEU A 1 168 ? 16.841 14.284 -10.712 1.00 50.59 168 LEU A C 1
ATOM 1333 O O . LEU A 1 168 ? 17.099 15.243 -9.991 1.00 50.59 168 LEU A O 1
ATOM 1337 N N . ALA A 1 169 ? 16.729 13.046 -10.215 1.00 63.12 169 ALA A N 1
ATOM 1338 C CA . ALA A 1 169 ? 17.137 12.694 -8.857 1.00 63.12 169 ALA A CA 1
ATOM 1339 C C . ALA A 1 169 ? 18.662 12.727 -8.691 1.00 63.12 169 ALA A C 1
ATOM 1341 O O . ALA A 1 169 ? 19.141 13.075 -7.616 1.00 63.12 169 ALA A O 1
ATOM 1342 N N . LEU A 1 170 ? 19.416 12.366 -9.734 1.00 75.50 170 LEU A N 1
ATOM 1343 C CA . LEU A 1 170 ? 20.874 12.419 -9.756 1.00 75.50 170 LEU A CA 1
ATOM 1344 C C . LEU A 1 170 ? 21.304 13.710 -10.441 1.00 75.50 170 LEU A C 1
ATOM 1346 O O . LEU A 1 170 ? 21.097 13.912 -11.639 1.00 75.50 170 LEU A O 1
ATOM 1350 N N . VAL A 1 171 ? 21.913 14.588 -9.660 1.00 82.56 171 VAL A N 1
ATOM 1351 C CA . VAL A 1 171 ? 22.298 15.921 -10.100 1.00 82.56 171 VAL A CA 1
ATOM 1352 C C . VAL A 1 171 ? 23.776 16.156 -9.865 1.00 82.56 171 VAL A C 1
ATOM 1354 O O . VAL A 1 171 ? 24.416 15.540 -9.016 1.00 82.56 171 VAL A O 1
ATOM 1357 N N . GLU A 1 172 ? 24.314 17.085 -10.629 1.00 88.25 172 GLU A N 1
ATOM 1358 C CA . GLU A 1 172 ? 25.650 17.614 -10.447 1.00 88.25 172 GLU A CA 1
ATOM 1359 C C . GLU A 1 172 ? 25.531 19.048 -9.925 1.00 88.25 172 GLU A C 1
ATOM 1361 O O . GLU A 1 172 ? 24.739 19.833 -10.450 1.00 88.25 172 GLU A O 1
ATOM 1366 N N . VAL A 1 173 ? 26.299 19.403 -8.891 1.00 88.75 173 VAL A N 1
ATOM 1367 C CA . VAL A 1 173 ? 26.155 20.691 -8.186 1.00 88.75 173 VAL A CA 1
ATOM 1368 C C . VAL A 1 173 ? 27.468 21.460 -8.103 1.00 88.75 173 VAL A C 1
ATOM 1370 O O . VAL A 1 173 ? 28.513 20.884 -7.806 1.00 88.75 173 VAL A O 1
ATOM 1373 N N . ARG A 1 174 ? 27.420 22.779 -8.308 1.00 87.00 174 ARG A N 1
ATOM 1374 C CA . ARG A 1 174 ? 28.538 23.712 -8.106 1.00 87.00 174 ARG A CA 1
ATOM 1375 C C . ARG A 1 174 ? 28.516 24.327 -6.711 1.00 87.00 174 ARG A C 1
ATOM 1377 O O . ARG A 1 174 ? 27.479 24.717 -6.183 1.00 87.00 174 ARG A O 1
ATOM 1384 N N . LYS A 1 175 ? 29.700 24.477 -6.111 1.00 73.44 175 LYS A N 1
ATOM 1385 C CA . LYS A 1 175 ? 29.885 25.132 -4.805 1.00 73.44 175 LYS A CA 1
ATOM 1386 C C . LYS A 1 175 ? 30.107 26.647 -4.988 1.00 73.44 175 LYS A C 1
ATOM 1388 O O . LYS A 1 175 ? 31.186 27.141 -4.687 1.00 73.44 175 LYS A O 1
ATOM 1393 N N . GLY A 1 176 ? 29.101 27.370 -5.486 1.00 62.41 176 GLY A N 1
ATOM 1394 C CA . GLY A 1 176 ? 29.137 28.834 -5.672 1.00 62.41 176 GLY A CA 1
ATOM 1395 C C . GLY A 1 176 ? 30.136 29.345 -6.727 1.00 62.41 176 GLY A C 1
ATOM 1396 O O . GLY A 1 176 ? 30.887 28.570 -7.321 1.00 62.41 176 GLY A O 1
ATOM 1397 N N . GLU A 1 177 ? 30.159 30.665 -6.944 1.00 51.72 177 GLU A N 1
ATOM 1398 C CA . GLU A 1 177 ? 30.939 31.330 -8.010 1.00 51.72 177 GLU A CA 1
ATOM 1399 C C . GLU A 1 177 ? 32.457 31.088 -7.913 1.00 51.72 177 GLU A C 1
ATOM 1401 O O . GLU A 1 177 ? 33.124 30.895 -8.925 1.00 51.72 177 GLU A O 1
ATOM 1406 N N . ALA A 1 178 ? 33.010 30.990 -6.698 1.00 46.69 178 ALA A N 1
ATOM 1407 C CA . ALA A 1 178 ? 34.441 30.745 -6.474 1.00 46.69 178 ALA A CA 1
ATOM 1408 C C . ALA A 1 178 ? 34.892 29.294 -6.766 1.00 46.69 178 ALA A C 1
ATOM 1410 O O . ALA A 1 178 ? 36.085 28.999 -6.751 1.00 46.69 178 ALA A O 1
ATOM 1411 N N . SER A 1 179 ? 33.959 28.367 -7.012 1.00 54.38 179 SER A N 1
ATOM 1412 C CA . SER A 1 179 ? 34.232 26.950 -7.304 1.00 54.38 179 SER A CA 1
ATOM 1413 C C . SER A 1 179 ? 33.746 26.542 -8.704 1.00 54.38 179 SER A C 1
ATOM 1415 O O . SER A 1 179 ? 33.529 25.358 -8.960 1.00 54.38 179 SER A O 1
ATOM 1417 N N . ALA A 1 180 ? 33.614 27.515 -9.619 1.00 55.69 180 ALA A N 1
ATOM 1418 C CA . ALA A 1 180 ? 33.068 27.372 -10.976 1.00 55.69 180 ALA A CA 1
ATOM 1419 C C . ALA A 1 180 ? 33.699 26.254 -11.835 1.00 55.69 180 ALA A C 1
ATOM 1421 O O . ALA A 1 180 ? 33.077 25.784 -12.789 1.00 55.69 180 ALA A O 1
ATOM 1422 N N . ALA A 1 181 ? 34.899 25.793 -11.477 1.00 67.06 181 ALA A N 1
ATOM 1423 C CA . ALA A 1 181 ? 35.633 24.760 -12.199 1.00 67.06 181 ALA A CA 1
ATOM 1424 C C . ALA A 1 181 ? 35.199 23.314 -11.884 1.00 67.06 181 ALA A C 1
ATOM 1426 O O . ALA A 1 181 ? 35.692 22.399 -12.543 1.00 67.06 181 ALA A O 1
ATOM 1427 N N . ARG A 1 182 ? 34.334 23.068 -10.878 1.00 83.81 182 ARG A N 1
ATOM 1428 C CA . ARG A 1 182 ? 33.959 21.698 -10.468 1.00 83.81 182 ARG A CA 1
ATOM 1429 C C . ARG A 1 182 ? 32.472 21.479 -10.217 1.00 83.81 182 ARG A C 1
ATOM 1431 O O . ARG A 1 182 ? 31.808 22.285 -9.570 1.00 83.81 182 ARG A O 1
ATOM 1438 N N . TRP A 1 183 ? 32.006 20.319 -10.659 1.00 87.50 183 TRP A N 1
ATOM 1439 C CA . TRP A 1 183 ? 30.672 19.776 -10.434 1.00 87.50 183 TRP A CA 1
ATOM 1440 C C . TRP A 1 183 ? 30.759 18.569 -9.499 1.00 87.50 183 TRP A C 1
ATOM 1442 O O . TRP A 1 183 ? 31.578 17.690 -9.732 1.00 87.50 183 TRP A O 1
ATOM 1452 N N . TYR A 1 184 ? 29.949 18.522 -8.446 1.00 88.50 184 TYR A N 1
ATOM 1453 C CA . TYR A 1 184 ? 29.943 17.432 -7.463 1.00 88.50 184 TYR A CA 1
ATOM 1454 C C . TYR A 1 184 ? 28.702 16.559 -7.628 1.00 88.50 184 TYR A C 1
ATOM 1456 O O . TYR A 1 184 ? 27.606 17.099 -7.783 1.00 88.50 184 TYR A O 1
ATOM 1464 N N . ASP A 1 185 ? 28.870 15.240 -7.538 1.00 86.88 185 ASP A N 1
ATOM 1465 C CA . ASP A 1 185 ? 27.761 14.286 -7.611 1.00 86.88 185 ASP A CA 1
ATOM 1466 C C . ASP A 1 185 ? 26.878 14.415 -6.349 1.00 86.88 185 ASP A C 1
ATOM 1468 O O . ASP A 1 185 ? 27.345 14.352 -5.202 1.00 86.88 185 ASP A O 1
ATOM 1472 N N . ALA A 1 186 ? 25.580 14.637 -6.558 1.00 85.69 186 ALA A N 1
ATOM 1473 C CA . ALA A 1 186 ? 24.595 14.820 -5.503 1.00 85.69 186 ALA A CA 1
ATOM 1474 C C . ALA A 1 186 ? 23.221 14.254 -5.892 1.00 85.69 186 ALA A C 1
ATOM 1476 O O . ALA A 1 186 ? 22.940 13.907 -7.039 1.00 85.69 186 ALA A O 1
ATOM 1477 N N . VAL A 1 187 ? 22.347 14.165 -4.895 1.00 82.00 187 VAL A N 1
ATOM 1478 C CA . VAL A 1 187 ? 20.956 13.742 -5.034 1.00 82.00 187 VAL A CA 1
ATOM 1479 C C . VAL A 1 187 ? 20.051 14.923 -4.717 1.00 82.00 187 VAL A C 1
ATOM 1481 O O . VAL A 1 187 ? 20.186 15.533 -3.652 1.00 82.00 187 VAL A O 1
ATOM 1484 N N . LEU A 1 188 ? 19.120 15.227 -5.620 1.00 79.31 188 LEU A N 1
ATOM 1485 C CA . LEU A 1 188 ? 18.092 16.242 -5.408 1.00 79.31 188 LEU A CA 1
ATOM 1486 C C . LEU A 1 188 ? 17.035 15.712 -4.429 1.00 79.31 188 LEU A C 1
ATOM 1488 O O . LEU A 1 188 ? 16.499 14.618 -4.614 1.00 79.31 188 LEU A O 1
ATOM 1492 N N . LYS A 1 189 ? 16.752 16.482 -3.376 1.00 76.62 189 LYS A N 1
ATOM 1493 C CA . LYS A 1 189 ? 15.824 16.116 -2.296 1.00 76.62 189 LYS A CA 1
ATOM 1494 C C . LYS A 1 189 ? 14.576 16.984 -2.255 1.00 76.62 189 LYS A C 1
ATOM 1496 O O . LYS A 1 189 ? 13.507 16.454 -1.997 1.00 76.62 189 LYS A O 1
ATOM 1501 N N . ASP A 1 190 ? 14.700 18.282 -2.498 1.00 74.56 190 ASP A N 1
ATOM 1502 C CA . ASP A 1 190 ? 13.557 19.200 -2.562 1.00 74.56 190 ASP A CA 1
ATOM 1503 C C . ASP A 1 190 ? 13.886 20.410 -3.443 1.00 74.56 190 ASP A C 1
ATOM 1505 O O . ASP A 1 190 ? 15.055 20.646 -3.762 1.00 74.56 190 ASP A O 1
ATOM 1509 N N . ILE A 1 191 ? 12.869 21.184 -3.819 1.00 76.00 191 ILE A N 1
ATOM 1510 C CA . ILE A 1 191 ? 13.019 22.492 -4.466 1.00 76.00 191 ILE A CA 1
ATOM 1511 C C . ILE A 1 191 ? 12.095 23.502 -3.784 1.00 76.00 191 ILE A C 1
ATOM 1513 O O . ILE A 1 191 ? 10.884 23.305 -3.723 1.00 76.00 191 ILE A O 1
ATOM 1517 N N . ASN A 1 192 ? 12.663 24.622 -3.348 1.00 75.06 192 ASN A N 1
ATOM 1518 C CA . ASN A 1 192 ? 11.963 25.747 -2.746 1.00 75.06 192 ASN A CA 1
ATOM 1519 C C . ASN A 1 192 ? 12.194 26.990 -3.607 1.00 75.06 192 ASN A C 1
ATOM 1521 O O . ASN A 1 192 ? 13.251 27.611 -3.524 1.00 75.06 192 ASN A O 1
ATOM 1525 N N . SER A 1 193 ? 11.213 27.379 -4.423 1.00 73.31 193 SER A N 1
ATOM 1526 C CA . SER A 1 193 ? 11.342 28.549 -5.308 1.00 73.31 193 SER A CA 1
ATOM 1527 C C . SER A 1 193 ? 12.609 28.469 -6.179 1.00 73.31 193 SER A C 1
ATOM 1529 O O . SER A 1 193 ? 12.692 27.598 -7.033 1.00 73.31 193 SER A O 1
ATOM 1531 N N . ASP A 1 194 ? 13.605 29.332 -5.962 1.00 79.69 194 ASP A N 1
ATOM 1532 C CA . ASP A 1 194 ? 14.881 29.400 -6.684 1.00 79.69 194 ASP A CA 1
ATOM 1533 C C . ASP A 1 194 ? 15.978 28.484 -6.112 1.00 79.69 194 ASP A C 1
ATOM 1535 O O . ASP A 1 194 ? 17.100 28.452 -6.629 1.00 79.69 194 ASP A O 1
ATOM 1539 N N . ARG A 1 195 ? 15.688 27.724 -5.052 1.00 83.88 195 ARG A N 1
ATOM 1540 C CA . A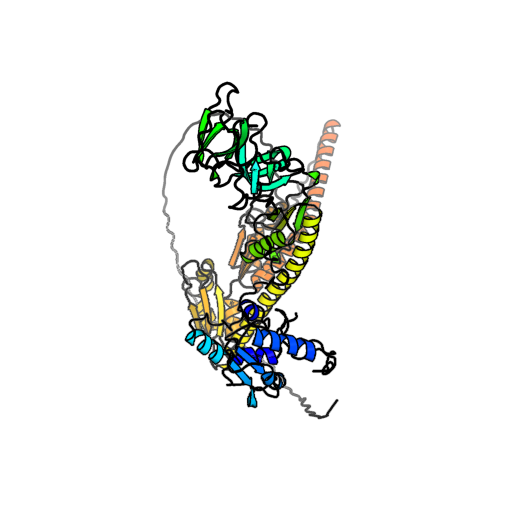RG A 1 195 ? 16.661 26.911 -4.317 1.00 83.88 195 ARG A CA 1
ATOM 1541 C C . ARG A 1 195 ? 16.369 25.416 -4.408 1.00 83.88 195 ARG A C 1
ATOM 1543 O O . ARG A 1 195 ? 15.230 24.983 -4.309 1.00 83.88 195 ARG A O 1
ATOM 1550 N N . ALA A 1 196 ? 17.419 24.618 -4.541 1.00 82.00 196 ALA A N 1
ATOM 1551 C CA . ALA A 1 196 ? 17.392 23.165 -4.518 1.00 82.00 196 ALA A CA 1
ATOM 1552 C C . ALA A 1 196 ? 18.016 22.647 -3.216 1.00 82.00 196 ALA A C 1
ATOM 1554 O O . ALA A 1 196 ? 19.133 23.021 -2.850 1.00 82.00 196 ALA A O 1
ATOM 1555 N N . VAL A 1 197 ? 17.319 21.747 -2.530 1.00 82.75 197 VAL A N 1
ATOM 1556 C CA . VAL A 1 197 ? 17.847 21.008 -1.381 1.00 82.75 197 VAL A CA 1
ATOM 1557 C C . VAL A 1 197 ? 18.506 19.742 -1.905 1.00 82.75 197 VAL A C 1
ATOM 1559 O O . VAL A 1 197 ? 17.861 18.925 -2.564 1.00 82.75 197 VAL A O 1
ATOM 1562 N N . ILE A 1 198 ? 19.793 19.570 -1.617 1.00 84.25 198 ILE A N 1
ATOM 1563 C CA . ILE A 1 198 ? 20.592 18.451 -2.120 1.00 84.25 198 ILE A CA 1
ATOM 1564 C C . ILE A 1 198 ? 21.305 17.706 -0.995 1.00 84.25 198 ILE A C 1
ATOM 1566 O O . ILE A 1 198 ? 21.660 18.279 0.037 1.00 84.25 198 ILE A O 1
ATOM 1570 N N . SER A 1 199 ? 21.581 16.427 -1.224 1.00 84.00 199 SER A N 1
ATOM 1571 C CA . SER A 1 199 ? 22.480 15.615 -0.401 1.00 84.00 199 SER A CA 1
ATOM 1572 C C . SER A 1 199 ? 23.602 15.058 -1.264 1.00 84.00 199 SER A C 1
ATOM 1574 O O . SER A 1 199 ? 23.326 14.501 -2.323 1.00 84.00 199 SER A O 1
ATOM 1576 N N . PHE A 1 200 ? 24.851 15.174 -0.824 1.00 82.31 200 PHE A N 1
ATOM 1577 C CA . PHE A 1 200 ? 25.988 14.670 -1.593 1.00 82.31 200 PHE A CA 1
ATOM 1578 C C . PHE A 1 200 ? 26.048 13.143 -1.574 1.00 82.31 200 PHE A C 1
ATOM 1580 O O . PHE A 1 200 ? 25.658 12.508 -0.588 1.00 82.31 200 PHE A O 1
ATOM 1587 N N . GLU A 1 201 ? 26.540 12.557 -2.664 1.00 75.12 201 GLU A N 1
ATOM 1588 C CA . GLU A 1 201 ? 26.711 11.108 -2.765 1.00 75.12 201 GLU A CA 1
ATOM 1589 C C . GLU A 1 201 ? 27.615 10.584 -1.634 1.00 75.12 201 GLU A C 1
ATOM 1591 O O . GLU A 1 201 ? 28.618 11.205 -1.274 1.00 75.12 201 GLU A O 1
ATOM 1596 N N . GLY A 1 202 ? 27.217 9.468 -1.016 1.00 66.69 202 GLY A N 1
ATOM 1597 C CA . GLY A 1 202 ? 27.933 8.865 0.113 1.00 66.69 202 GLY A CA 1
ATOM 1598 C C . GLY A 1 202 ? 27.878 9.654 1.428 1.00 66.69 202 GLY A C 1
ATOM 1599 O O . GLY A 1 202 ? 28.537 9.262 2.383 1.00 66.69 202 GLY A O 1
ATOM 1600 N N . GLY A 1 203 ? 27.129 10.763 1.500 1.00 70.94 203 GLY A N 1
ATOM 1601 C CA . GLY A 1 203 ? 27.003 11.564 2.725 1.00 70.94 203 GLY A CA 1
ATOM 1602 C C . GLY A 1 203 ? 28.301 12.248 3.171 1.00 70.94 203 GLY A C 1
ATOM 1603 O O . GLY A 1 203 ? 28.377 12.718 4.302 1.00 70.94 203 GLY A O 1
ATOM 1604 N N . VAL A 1 204 ? 29.311 12.322 2.293 1.00 74.81 204 VAL A N 1
ATOM 1605 C CA . VAL A 1 204 ? 30.649 12.862 2.604 1.00 74.81 204 VAL A CA 1
ATOM 1606 C C . VAL A 1 204 ? 30.574 14.311 3.089 1.00 74.81 204 VAL A C 1
ATOM 1608 O O . VAL A 1 204 ? 31.301 14.721 3.991 1.00 74.81 204 VAL A O 1
ATOM 1611 N N . TRP A 1 205 ? 29.671 15.095 2.500 1.00 82.00 205 TRP A N 1
ATOM 1612 C CA . TRP A 1 205 ? 29.335 16.438 2.960 1.00 82.00 205 TRP A CA 1
ATOM 1613 C C . TRP A 1 205 ? 27.881 16.489 3.426 1.00 82.00 205 TRP A C 1
ATOM 1615 O O . TRP A 1 205 ? 27.032 15.821 2.825 1.00 82.00 205 TRP A O 1
ATOM 1625 N N . PRO A 1 206 ? 27.565 17.329 4.432 1.00 79.25 206 PRO A N 1
ATOM 1626 C CA . PRO A 1 206 ? 26.189 17.520 4.855 1.00 79.25 206 PRO A CA 1
ATOM 1627 C C . PRO A 1 206 ? 25.347 18.050 3.692 1.00 79.25 206 PRO A C 1
ATOM 1629 O O . PRO A 1 206 ? 25.820 18.834 2.854 1.00 79.25 206 PRO A O 1
ATOM 1632 N N . GLY A 1 207 ? 24.090 17.607 3.655 1.00 79.81 207 GLY A N 1
ATOM 1633 C CA . GLY A 1 207 ? 23.100 18.156 2.741 1.00 79.81 207 GLY A CA 1
ATOM 1634 C C . GLY A 1 207 ? 22.951 19.660 2.950 1.00 79.81 207 GLY A C 1
ATOM 1635 O O . GLY A 1 207 ? 23.144 20.171 4.054 1.00 79.81 207 GLY A O 1
ATOM 1636 N N . ARG A 1 208 ? 22.672 20.384 1.870 1.00 84.19 208 ARG A N 1
ATOM 1637 C CA . ARG A 1 208 ? 22.558 21.842 1.907 1.00 84.19 208 ARG A CA 1
ATOM 1638 C C . ARG A 1 208 ? 21.579 22.340 0.859 1.00 84.19 208 ARG A C 1
ATOM 1640 O O . ARG A 1 208 ? 21.271 21.643 -0.104 1.00 84.19 208 ARG A O 1
ATOM 1647 N N . GLU A 1 209 ? 21.165 23.580 1.030 1.00 84.94 209 GLU A N 1
ATOM 1648 C CA . GLU A 1 209 ? 20.389 24.311 0.041 1.00 84.94 209 GLU A CA 1
ATOM 1649 C C . GLU A 1 209 ? 21.330 25.087 -0.893 1.00 84.94 209 GLU A C 1
ATOM 1651 O O . GLU A 1 209 ? 22.277 25.741 -0.444 1.00 84.94 209 GLU A O 1
ATOM 1656 N N . VAL A 1 210 ? 21.108 24.978 -2.201 1.00 85.31 210 VAL A N 1
ATOM 1657 C CA . VAL A 1 210 ? 21.898 25.641 -3.248 1.00 85.31 210 VAL A CA 1
ATOM 1658 C C . VAL A 1 210 ? 20.977 26.344 -4.245 1.00 85.31 210 VAL A C 1
ATOM 1660 O O . VAL A 1 210 ? 19.842 25.914 -4.419 1.00 85.31 210 VAL A O 1
ATOM 1663 N N . PRO A 1 211 ? 21.418 27.418 -4.914 1.00 85.94 211 PRO A N 1
ATOM 1664 C CA . PRO A 1 211 ? 20.684 27.984 -6.047 1.00 85.94 211 PRO A CA 1
ATOM 1665 C C . PRO A 1 211 ? 20.439 26.944 -7.154 1.00 85.94 211 PRO A C 1
ATOM 1667 O O . PRO A 1 211 ? 21.326 26.139 -7.445 1.00 85.94 211 PRO A O 1
ATOM 1670 N N . CYS A 1 212 ? 19.262 26.953 -7.788 1.00 81.12 212 CYS A N 1
ATOM 1671 C CA . CYS A 1 212 ? 18.936 26.010 -8.869 1.00 81.12 212 CYS A CA 1
ATOM 1672 C C . CYS A 1 212 ? 19.850 26.173 -10.097 1.00 81.12 212 CYS A C 1
ATOM 1674 O O . CYS A 1 212 ? 20.190 25.179 -10.734 1.00 81.12 212 CYS A O 1
ATOM 1676 N N . ASP A 1 213 ? 20.345 27.388 -10.361 1.00 81.19 213 ASP A N 1
ATOM 1677 C CA . ASP A 1 213 ? 21.325 27.671 -11.425 1.00 81.19 213 ASP A CA 1
ATOM 1678 C C . ASP A 1 213 ? 22.673 26.939 -11.245 1.00 81.19 213 ASP A C 1
ATOM 1680 O O . ASP A 1 213 ? 23.445 26.754 -12.187 1.00 81.19 213 ASP A O 1
ATOM 1684 N N . SER A 1 214 ? 22.942 26.485 -10.022 1.00 86.19 214 SER A N 1
ATOM 1685 C CA . SER A 1 214 ? 24.158 25.797 -9.621 1.00 86.19 214 SER A CA 1
ATOM 1686 C C . SER A 1 214 ? 23.980 24.281 -9.650 1.00 86.19 214 SER A C 1
ATOM 1688 O O . SER A 1 214 ? 24.896 23.557 -9.264 1.00 86.19 214 SER A O 1
ATOM 1690 N N . VAL A 1 215 ? 22.822 23.791 -10.095 1.00 85.75 215 VAL A N 1
ATOM 1691 C CA . VAL A 1 215 ? 22.467 22.374 -10.182 1.00 85.75 215 VAL A CA 1
ATOM 1692 C C . VAL A 1 215 ? 22.166 22.036 -11.632 1.00 85.75 215 VAL A C 1
ATOM 1694 O O . VAL A 1 215 ? 21.434 22.764 -12.290 1.00 85.75 215 VAL A O 1
ATOM 1697 N N . ARG A 1 216 ? 22.686 20.920 -12.140 1.00 83.62 216 ARG A N 1
ATOM 1698 C CA . ARG A 1 216 ? 22.315 20.394 -13.461 1.00 83.62 216 ARG A CA 1
ATOM 1699 C C . ARG A 1 216 ? 21.970 18.906 -13.390 1.00 83.62 216 ARG A C 1
ATOM 1701 O O . ARG A 1 216 ? 22.490 18.212 -12.512 1.00 83.62 216 ARG A O 1
ATOM 1708 N N . PRO A 1 217 ? 21.134 18.389 -14.305 1.00 79.38 217 PRO A N 1
ATOM 1709 C CA . PRO A 1 217 ? 20.921 16.954 -14.433 1.00 79.38 217 PRO A CA 1
ATOM 1710 C C . PRO A 1 217 ? 22.244 16.243 -14.721 1.00 79.38 217 PRO A C 1
ATOM 1712 O O . PRO A 1 217 ? 23.063 16.736 -15.507 1.00 79.38 217 PRO A O 1
ATOM 1715 N N . ARG A 1 218 ? 22.452 15.070 -14.116 1.00 79.50 218 ARG A N 1
ATOM 1716 C CA . ARG A 1 218 ? 23.597 14.229 -14.468 1.00 79.50 218 ARG A CA 1
ATOM 1717 C C . ARG A 1 218 ? 23.495 13.842 -15.954 1.00 79.50 218 ARG A C 1
ATOM 1719 O O . ARG A 1 218 ? 22.435 13.374 -16.374 1.00 79.50 218 ARG A O 1
ATOM 1726 N N . PRO A 1 219 ? 24.559 14.017 -16.758 1.00 69.69 219 PRO A N 1
ATOM 1727 C CA . PRO A 1 219 ? 24.564 13.564 -18.145 1.00 69.69 219 PRO A CA 1
ATOM 1728 C C . PRO A 1 219 ? 24.321 12.051 -18.221 1.00 69.69 219 PRO A C 1
ATOM 1730 O O . PRO A 1 219 ? 24.804 11.330 -17.339 1.00 69.69 219 PRO A O 1
ATOM 1733 N N . PRO A 1 220 ? 23.625 11.555 -19.260 1.00 62.66 220 PRO A N 1
ATOM 1734 C CA . PRO A 1 220 ? 23.533 10.122 -19.516 1.00 62.66 220 PRO A CA 1
ATOM 1735 C C . PRO A 1 220 ? 24.935 9.513 -19.613 1.00 62.66 220 PRO A C 1
ATOM 1737 O O . PRO A 1 220 ? 25.856 10.165 -20.114 1.00 62.66 220 PRO A O 1
ATOM 1740 N N . ARG A 1 221 ? 25.121 8.280 -19.130 1.00 57.19 221 ARG A N 1
ATOM 1741 C CA . ARG A 1 221 ? 26.376 7.567 -19.390 1.00 57.19 221 ARG A CA 1
ATOM 1742 C C . ARG A 1 221 ? 26.449 7.307 -20.891 1.00 57.19 221 ARG A C 1
ATOM 1744 O O . ARG A 1 221 ? 25.535 6.715 -21.453 1.00 57.19 221 ARG A O 1
ATOM 1751 N N . GLU A 1 222 ? 27.512 7.771 -21.545 1.00 54.03 222 GLU A N 1
ATOM 1752 C CA . GLU A 1 222 ? 27.749 7.406 -22.941 1.00 54.03 222 GLU A CA 1
ATOM 1753 C C . GLU A 1 222 ? 27.859 5.878 -23.036 1.00 54.03 222 GLU A C 1
ATOM 1755 O O . GLU A 1 222 ? 28.572 5.240 -22.257 1.00 54.03 222 GLU A O 1
ATOM 1760 N N . VAL A 1 223 ? 27.095 5.295 -23.962 1.00 39.88 223 VAL A N 1
ATOM 1761 C CA . VAL A 1 223 ? 27.041 3.850 -24.195 1.00 39.88 223 VAL A CA 1
ATOM 1762 C C . VAL A 1 223 ? 28.454 3.349 -24.485 1.00 39.88 223 VAL A C 1
ATOM 1764 O O . VAL A 1 223 ? 29.135 3.880 -25.368 1.00 39.88 223 VAL A O 1
ATOM 1767 N N . ALA A 1 224 ? 28.890 2.320 -23.753 1.00 35.03 224 ALA A N 1
ATOM 1768 C CA . ALA A 1 224 ? 30.165 1.646 -23.971 1.00 35.03 224 ALA A CA 1
ATOM 1769 C C . ALA A 1 224 ? 30.253 1.165 -25.434 1.00 35.03 224 ALA A C 1
ATOM 1771 O O . ALA A 1 224 ? 29.671 0.149 -25.803 1.00 35.03 224 ALA A O 1
ATOM 1772 N N . GLY A 1 225 ? 30.932 1.942 -26.282 1.00 39.09 225 GLY A N 1
ATOM 1773 C CA . GLY A 1 225 ? 31.007 1.710 -27.728 1.00 39.09 225 GLY A CA 1
ATOM 1774 C C . GLY A 1 225 ? 31.191 2.978 -28.567 1.00 39.09 225 GLY A C 1
ATOM 1775 O O . GLY A 1 225 ? 31.796 2.909 -29.636 1.00 39.09 225 GLY A O 1
ATOM 1776 N N . ALA A 1 226 ? 30.758 4.147 -28.085 1.00 44.62 226 ALA A N 1
ATOM 1777 C CA . ALA A 1 226 ? 31.085 5.424 -28.718 1.00 44.62 226 ALA A CA 1
ATOM 1778 C C . ALA A 1 226 ? 32.492 5.868 -28.280 1.00 44.62 226 ALA A C 1
ATOM 1780 O O . ALA A 1 226 ? 32.652 6.565 -27.285 1.00 44.62 226 ALA A O 1
ATOM 1781 N N . GLN A 1 227 ? 33.541 5.437 -28.987 1.00 52.66 227 GLN A N 1
ATOM 1782 C CA . GLN A 1 227 ? 34.877 5.998 -28.769 1.00 52.66 227 GLN A CA 1
ATOM 1783 C C . GLN A 1 227 ? 34.892 7.456 -29.239 1.00 52.66 227 GLN A C 1
ATOM 1785 O O . GLN A 1 227 ? 35.119 7.742 -30.415 1.00 52.66 227 GLN A O 1
ATOM 1790 N N . VAL A 1 228 ? 34.640 8.394 -28.326 1.00 61.81 228 VAL A N 1
ATOM 1791 C CA . VAL A 1 228 ? 34.905 9.808 -28.584 1.00 61.81 228 VAL A CA 1
ATOM 1792 C C . VAL A 1 228 ? 36.420 9.978 -28.697 1.00 61.81 228 VAL A C 1
ATOM 1794 O O . VAL A 1 228 ? 37.160 9.768 -27.738 1.00 61.81 228 VAL A O 1
ATOM 1797 N N . ALA A 1 229 ? 36.899 10.322 -29.892 1.00 66.00 229 ALA A N 1
ATOM 1798 C CA . ALA A 1 229 ? 38.307 10.621 -30.116 1.00 66.00 229 ALA A CA 1
ATOM 1799 C C . ALA A 1 229 ? 38.646 11.990 -29.505 1.00 66.00 229 ALA A C 1
ATOM 1801 O O . ALA A 1 229 ? 38.300 13.029 -30.064 1.00 66.00 229 ALA A O 1
ATOM 1802 N N . PHE A 1 230 ? 39.319 11.989 -28.356 1.00 77.12 230 PHE A N 1
ATOM 1803 C CA . PHE A 1 230 ? 39.814 13.202 -27.707 1.00 77.12 230 PHE A CA 1
ATOM 1804 C C . PHE A 1 230 ? 41.075 13.711 -28.423 1.00 77.12 230 PHE A C 1
ATOM 1806 O O . PHE A 1 230 ? 42.106 13.037 -28.421 1.00 77.12 230 PHE A O 1
ATOM 1813 N N . GLN A 1 231 ? 41.003 14.890 -29.043 1.00 79.50 231 GLN A N 1
ATOM 1814 C CA . GLN A 1 231 ? 42.142 15.532 -29.706 1.00 79.50 231 GLN A CA 1
ATOM 1815 C C . GLN A 1 231 ? 42.840 16.533 -28.772 1.00 79.50 231 GLN A C 1
ATOM 1817 O O . GLN A 1 231 ? 42.174 17.119 -27.911 1.00 79.50 231 GLN A O 1
ATOM 1822 N N . PRO A 1 232 ? 44.154 16.776 -28.950 1.00 81.69 232 PRO A N 1
ATOM 1823 C CA . PRO A 1 232 ? 44.867 17.841 -28.248 1.00 81.69 232 PRO A CA 1
ATOM 1824 C C . PRO A 1 232 ? 44.125 19.183 -28.308 1.00 81.69 232 PRO A C 1
ATOM 1826 O O . PRO A 1 232 ? 43.588 19.564 -29.350 1.00 81.69 232 PRO A O 1
ATOM 1829 N N . GLY A 1 233 ? 44.037 19.868 -27.169 1.00 79.56 233 GLY A N 1
ATOM 1830 C CA . GLY A 1 233 ? 43.310 21.129 -27.017 1.00 79.56 233 GLY A CA 1
ATOM 1831 C C . GLY A 1 233 ? 41.787 21.007 -26.869 1.00 79.56 233 GLY A C 1
ATOM 1832 O O . GLY A 1 233 ? 41.125 22.016 -26.631 1.00 79.56 233 GLY A O 1
ATOM 1833 N N . ASN A 1 234 ? 41.184 19.813 -26.973 1.00 85.81 234 ASN A N 1
ATOM 1834 C CA . ASN A 1 234 ? 39.754 19.652 -26.690 1.00 85.81 234 ASN A CA 1
ATOM 1835 C C . ASN A 1 234 ? 39.452 19.881 -25.204 1.00 85.81 234 ASN A C 1
ATOM 1837 O O . ASN A 1 234 ? 40.118 19.316 -24.336 1.00 85.81 234 ASN A O 1
ATOM 1841 N N . ALA A 1 235 ? 38.406 20.661 -24.921 1.00 83.94 235 ALA A N 1
ATOM 1842 C CA . ALA A 1 235 ? 37.870 20.803 -23.574 1.00 83.94 235 ALA A CA 1
ATOM 1843 C C . ALA A 1 235 ? 37.139 19.519 -23.157 1.00 83.94 235 ALA A C 1
ATOM 1845 O O . ALA A 1 235 ? 36.313 18.987 -23.905 1.00 83.94 235 ALA A O 1
ATOM 1846 N N . VAL A 1 236 ? 37.426 19.043 -21.951 1.00 86.88 236 VAL A N 1
ATOM 1847 C CA . VAL A 1 236 ? 36.894 17.802 -21.383 1.00 86.88 236 VAL A CA 1
ATOM 1848 C C . VAL A 1 236 ? 36.555 17.990 -19.907 1.00 86.88 236 VAL A C 1
ATOM 1850 O O . VAL A 1 236 ? 37.050 18.902 -19.244 1.00 86.88 236 VAL A O 1
ATOM 1853 N N . GLU A 1 237 ? 35.708 17.116 -19.376 1.00 87.69 237 GLU A N 1
ATOM 1854 C CA . GLU A 1 237 ? 35.477 16.989 -17.941 1.00 87.69 237 GLU A CA 1
ATOM 1855 C C . GLU A 1 237 ? 36.173 15.728 -17.420 1.00 87.69 237 GLU A C 1
ATOM 1857 O O . GLU A 1 237 ? 35.988 14.633 -17.954 1.00 87.69 237 GLU A O 1
ATOM 1862 N N . VAL A 1 238 ? 36.970 15.888 -16.365 1.00 86.88 238 VAL A N 1
ATOM 1863 C CA . VAL A 1 238 ? 37.761 14.817 -15.748 1.00 86.88 238 VAL A CA 1
ATOM 1864 C C . VAL A 1 238 ? 37.157 14.426 -14.410 1.00 86.88 238 VAL A C 1
ATOM 1866 O O . VAL A 1 238 ? 36.898 15.287 -13.563 1.00 86.88 238 VAL A O 1
ATOM 1869 N N . ARG A 1 239 ? 36.959 13.125 -14.206 1.00 87.56 239 ARG A N 1
ATOM 1870 C CA . ARG A 1 239 ? 36.402 12.553 -12.986 1.00 87.56 239 ARG A CA 1
ATOM 1871 C C . ARG A 1 239 ? 37.451 12.457 -11.886 1.00 87.56 239 ARG A C 1
ATOM 1873 O O . ARG A 1 239 ? 38.524 11.893 -12.070 1.00 87.56 239 ARG A O 1
ATOM 1880 N N . PHE A 1 240 ? 37.074 12.909 -10.700 1.00 85.12 240 PHE A N 1
ATOM 1881 C CA . PHE A 1 240 ? 37.773 12.677 -9.446 1.00 85.12 240 PHE A CA 1
ATOM 1882 C C . PHE A 1 240 ? 36.901 11.778 -8.571 1.00 85.12 240 PHE A C 1
ATOM 1884 O O . PHE A 1 240 ? 35.733 12.088 -8.319 1.00 85.12 240 PHE A O 1
ATOM 1891 N N . ALA A 1 241 ? 37.458 10.649 -8.133 1.00 81.31 241 ALA A N 1
ATOM 1892 C CA . ALA A 1 241 ? 36.771 9.728 -7.236 1.00 81.31 241 ALA A CA 1
ATOM 1893 C C . ALA A 1 241 ? 36.458 10.391 -5.885 1.00 81.31 241 ALA A C 1
ATOM 1895 O O . ALA A 1 241 ? 37.138 11.331 -5.466 1.00 81.31 241 ALA A O 1
ATOM 1896 N N . ALA A 1 242 ? 35.427 9.886 -5.206 1.00 80.44 242 ALA A N 1
ATOM 1897 C CA . ALA A 1 242 ? 35.116 10.314 -3.851 1.00 80.44 242 ALA A CA 1
ATOM 1898 C C . ALA A 1 242 ? 36.273 9.973 -2.896 1.00 80.44 242 ALA A C 1
ATOM 1900 O O . ALA A 1 242 ? 36.912 8.928 -3.020 1.00 80.44 242 ALA A O 1
ATOM 1901 N N . SER A 1 243 ? 36.516 10.850 -1.928 1.00 80.56 243 SER A N 1
ATOM 1902 C CA . SER A 1 243 ? 37.428 10.645 -0.805 1.00 80.56 243 SER A CA 1
ATOM 1903 C C . SER A 1 243 ? 36.694 10.896 0.510 1.00 80.56 243 SER A C 1
ATOM 1905 O O . SER A 1 243 ? 35.585 11.428 0.518 1.00 80.56 243 SER A O 1
ATOM 1907 N N . GLU A 1 244 ? 37.331 10.592 1.640 1.00 74.56 244 GLU A N 1
ATOM 1908 C CA . GLU A 1 244 ? 36.780 10.900 2.970 1.00 74.56 244 GLU A CA 1
ATOM 1909 C C . GLU A 1 244 ? 36.503 12.399 3.181 1.00 74.56 244 GLU A C 1
ATOM 1911 O O . GLU A 1 244 ? 35.706 12.776 4.034 1.00 74.56 244 GLU A O 1
ATOM 1916 N N . GLN A 1 245 ? 37.152 13.272 2.403 1.00 76.25 245 GLN A N 1
ATOM 1917 C CA . GLN A 1 245 ? 37.049 14.725 2.547 1.00 76.25 245 GLN A CA 1
ATOM 1918 C C . GLN A 1 245 ? 36.193 15.383 1.459 1.00 76.25 245 GLN A C 1
ATOM 1920 O O . GLN A 1 245 ? 35.858 16.566 1.577 1.00 76.25 245 GLN A O 1
ATOM 1925 N N . SER A 1 246 ? 35.881 14.692 0.358 1.00 78.94 246 SER A N 1
ATOM 1926 C CA . SER A 1 246 ? 35.160 15.276 -0.781 1.00 78.94 246 SER A CA 1
ATOM 1927 C C . SER A 1 246 ? 34.364 14.236 -1.581 1.00 78.94 246 SER A C 1
ATOM 1929 O O . SER A 1 246 ? 34.911 13.184 -1.908 1.00 78.94 246 SER A O 1
ATOM 1931 N N . PRO A 1 247 ? 33.107 14.535 -1.961 1.00 83.75 247 PRO A N 1
ATOM 1932 C CA . PRO A 1 247 ? 32.330 13.702 -2.877 1.00 83.75 247 PRO A CA 1
ATOM 1933 C C . PRO A 1 247 ? 33.011 13.545 -4.241 1.00 83.75 247 PRO A C 1
ATOM 1935 O O . PRO A 1 247 ? 33.883 14.339 -4.610 1.00 83.75 247 PRO A O 1
ATOM 1938 N N . ALA A 1 248 ? 32.556 12.559 -5.018 1.00 85.56 248 ALA A N 1
ATOM 1939 C CA . ALA A 1 248 ? 32.963 12.427 -6.412 1.00 85.56 248 ALA A CA 1
ATOM 1940 C C . ALA A 1 248 ? 32.651 13.721 -7.182 1.00 85.56 248 ALA A C 1
ATOM 1942 O O . ALA A 1 248 ? 31.633 14.378 -6.941 1.00 85.56 248 ALA A O 1
ATOM 1943 N N . SER A 1 249 ? 33.552 14.113 -8.081 1.00 87.56 249 SER A N 1
ATOM 1944 C CA . SER A 1 249 ? 33.417 15.370 -8.816 1.00 87.56 249 SER A CA 1
ATOM 1945 C C . SER A 1 249 ? 33.969 15.304 -10.231 1.00 87.56 249 SER A C 1
ATOM 1947 O O . SER A 1 249 ? 34.751 14.420 -10.572 1.00 87.56 249 SER A O 1
ATOM 1949 N N . TRP A 1 250 ? 33.566 16.273 -11.042 1.00 88.69 250 TRP A N 1
ATOM 1950 C CA . TRP A 1 250 ? 34.020 16.498 -12.404 1.00 88.69 250 TRP A CA 1
ATOM 1951 C C . TRP A 1 250 ? 34.649 17.879 -12.495 1.00 88.69 250 TRP A C 1
ATOM 1953 O O . TRP A 1 250 ? 34.018 18.867 -12.113 1.00 88.69 250 TRP A O 1
ATOM 1963 N N . ALA A 1 251 ? 35.885 17.954 -12.981 1.00 87.81 251 ALA A N 1
ATOM 1964 C CA . ALA A 1 251 ? 36.588 19.215 -13.185 1.00 87.81 251 ALA A CA 1
ATOM 1965 C C . ALA A 1 251 ? 36.772 19.508 -14.670 1.00 87.81 251 ALA A C 1
ATOM 1967 O O . ALA A 1 251 ? 37.027 18.593 -15.452 1.00 87.81 251 ALA A O 1
ATOM 1968 N N . LEU A 1 252 ? 36.680 20.784 -15.038 1.00 86.81 252 LEU A N 1
ATOM 1969 C CA . LEU A 1 252 ? 36.999 21.221 -16.391 1.00 86.81 252 LEU A CA 1
ATOM 1970 C C . LEU A 1 252 ? 38.513 21.128 -16.638 1.00 86.81 252 LEU A C 1
ATOM 1972 O O . LEU A 1 252 ? 39.326 21.495 -15.784 1.00 86.81 252 LEU A O 1
ATOM 1976 N N . GLY A 1 253 ? 38.882 20.638 -17.813 1.00 86.38 253 GLY A N 1
ATOM 1977 C CA . GLY A 1 253 ? 40.260 20.586 -18.276 1.00 86.38 253 GLY A CA 1
ATOM 1978 C C . GLY A 1 253 ? 40.344 20.568 -19.796 1.00 86.38 253 GLY A C 1
ATOM 1979 O O . GLY A 1 253 ? 39.329 20.601 -20.494 1.00 86.38 253 GLY A O 1
ATOM 1980 N N . HIS A 1 254 ? 41.564 20.508 -20.311 1.00 87.56 254 HIS A N 1
ATOM 1981 C CA . HIS A 1 254 ? 41.836 20.376 -21.737 1.00 87.56 254 HIS A CA 1
ATOM 1982 C C . HIS A 1 254 ? 42.871 19.288 -21.995 1.00 87.56 254 HIS A C 1
ATOM 1984 O O . HIS A 1 254 ? 43.801 19.090 -21.214 1.00 87.56 254 HIS A O 1
ATOM 1990 N N . VAL A 1 255 ? 42.700 18.557 -23.092 1.00 84.19 255 VAL A N 1
ATOM 1991 C CA . VAL A 1 255 ? 43.654 17.529 -23.517 1.00 84.19 255 VAL A CA 1
ATOM 1992 C C . VAL A 1 255 ? 44.998 18.197 -23.810 1.00 84.19 255 VAL A C 1
ATOM 1994 O O . VAL A 1 255 ? 45.047 19.160 -24.573 1.00 84.19 255 VAL A O 1
ATOM 1997 N N . ALA A 1 256 ? 46.078 17.702 -23.203 1.00 82.31 256 ALA A N 1
ATOM 1998 C CA . ALA A 1 256 ? 47.404 18.299 -23.349 1.00 82.31 256 ALA A CA 1
ATOM 1999 C C . ALA A 1 256 ? 47.907 18.232 -24.805 1.00 82.31 256 ALA A C 1
ATOM 2001 O O . ALA A 1 256 ? 47.668 17.247 -25.503 1.00 82.31 256 ALA A O 1
ATOM 2002 N N . ASP A 1 257 ? 48.683 19.228 -25.243 1.00 70.56 257 ASP A N 1
ATOM 2003 C CA . ASP A 1 257 ? 49.287 19.246 -26.590 1.00 70.56 257 ASP A CA 1
ATOM 2004 C C . ASP A 1 257 ? 50.238 18.063 -26.835 1.00 70.56 257 ASP A C 1
ATOM 2006 O O . ASP A 1 257 ? 50.420 17.603 -27.961 1.00 70.56 257 ASP A O 1
ATOM 2010 N N . SER A 1 258 ? 50.816 17.528 -25.759 1.00 64.06 258 SER A N 1
ATOM 2011 C CA . SER A 1 258 ? 51.700 16.363 -25.756 1.00 64.06 258 SER A CA 1
ATOM 2012 C C . SER A 1 258 ? 50.967 15.025 -25.597 1.00 64.06 258 SER A C 1
ATOM 2014 O O . SER A 1 258 ? 51.631 14.029 -25.311 1.00 64.06 258 SER A O 1
ATOM 2016 N N . ALA A 1 259 ? 49.631 14.984 -25.735 1.00 58.59 259 ALA A N 1
ATOM 2017 C CA . ALA A 1 259 ? 48.786 13.831 -25.411 1.00 58.59 259 ALA A CA 1
ATOM 2018 C C . ALA A 1 259 ? 49.291 12.510 -26.021 1.00 58.59 259 ALA A C 1
ATOM 2020 O O . ALA A 1 259 ? 48.972 12.129 -27.146 1.00 58.59 259 ALA A O 1
ATOM 2021 N N . LEU A 1 260 ? 50.061 11.767 -25.226 1.00 57.03 260 LEU A N 1
ATOM 2022 C CA . LEU A 1 260 ? 50.459 10.399 -25.509 1.00 57.03 260 LEU A CA 1
ATOM 2023 C C . LEU A 1 260 ? 49.297 9.496 -25.099 1.00 57.03 260 LEU A C 1
ATOM 2025 O O . LEU A 1 260 ? 49.191 9.113 -23.936 1.00 57.03 260 LEU A O 1
ATOM 2029 N N . SER A 1 261 ? 48.423 9.153 -26.047 1.00 57.94 261 SER A N 1
ATOM 2030 C CA . SER A 1 261 ? 47.488 8.045 -25.843 1.00 57.94 261 SER A CA 1
ATOM 2031 C C . SER A 1 261 ? 48.295 6.746 -25.813 1.00 57.94 261 SER A C 1
ATOM 2033 O O . SER A 1 261 ? 48.727 6.232 -26.845 1.00 57.94 261 SER A O 1
ATOM 2035 N N . ARG A 1 262 ? 48.589 6.251 -24.611 1.00 57.06 262 ARG A N 1
ATOM 2036 C CA . ARG A 1 262 ? 49.217 4.945 -24.384 1.00 57.06 262 ARG A CA 1
ATOM 2037 C C . ARG A 1 262 ? 48.292 4.131 -23.492 1.00 57.06 262 ARG A C 1
ATOM 2039 O O . ARG A 1 262 ? 47.863 4.620 -22.454 1.00 57.06 262 ARG A O 1
ATOM 2046 N N . GLU A 1 263 ? 47.975 2.911 -23.926 1.00 61.75 263 GLU A N 1
ATOM 2047 C CA . GLU A 1 263 ? 47.314 1.882 -23.106 1.00 61.75 263 GLU A CA 1
ATOM 2048 C C . GLU A 1 263 ? 46.090 2.390 -22.314 1.00 61.75 263 GLU A C 1
ATOM 2050 O O . GLU A 1 263 ? 46.008 2.241 -21.098 1.00 61.75 263 GLU A O 1
ATOM 2055 N N . GLY A 1 264 ? 45.138 3.039 -22.992 1.00 68.81 264 GLY A N 1
ATOM 2056 C CA . GLY A 1 264 ? 43.867 3.444 -22.376 1.00 68.81 264 GLY A CA 1
ATOM 2057 C C . GLY A 1 264 ? 43.918 4.688 -21.479 1.00 68.81 264 GLY A C 1
ATOM 2058 O O . GLY A 1 264 ? 42.925 4.982 -20.818 1.00 68.81 264 GLY A O 1
ATOM 2059 N N . HIS A 1 265 ? 45.029 5.431 -21.470 1.00 77.00 265 HIS A N 1
ATOM 2060 C CA . HIS A 1 265 ? 45.192 6.666 -20.697 1.00 77.00 265 HIS A CA 1
ATOM 2061 C C . HIS A 1 265 ? 45.371 7.895 -21.600 1.00 77.00 265 HIS A C 1
ATOM 2063 O O . HIS A 1 265 ? 45.839 7.791 -22.738 1.00 77.00 265 HIS A O 1
ATOM 2069 N N . ILE A 1 266 ? 45.010 9.069 -21.080 1.00 80.06 266 ILE A N 1
ATOM 2070 C CA . ILE A 1 266 ? 45.143 10.373 -21.732 1.00 80.06 266 ILE A CA 1
ATOM 2071 C C . ILE A 1 266 ? 45.648 11.425 -20.736 1.00 80.06 266 ILE A C 1
ATOM 2073 O O . ILE A 1 266 ? 45.264 11.440 -19.566 1.00 80.06 266 ILE A O 1
ATOM 2077 N N . ALA A 1 267 ? 46.543 12.299 -21.197 1.00 81.06 267 ALA A N 1
ATOM 2078 C CA . ALA A 1 267 ? 47.029 13.424 -20.407 1.00 81.06 267 ALA A CA 1
ATOM 2079 C C . ALA A 1 267 ? 46.069 14.614 -20.547 1.00 81.06 267 ALA A C 1
ATOM 2081 O O . ALA A 1 267 ? 45.811 15.085 -21.658 1.00 81.06 267 ALA A O 1
ATOM 2082 N N . VAL A 1 268 ? 45.555 15.100 -19.418 1.00 82.31 268 VAL A N 1
ATOM 2083 C CA . VAL A 1 268 ? 44.642 16.244 -19.356 1.00 82.31 268 VAL A CA 1
ATOM 2084 C C . VAL A 1 268 ? 45.198 17.279 -18.390 1.00 82.31 268 VAL A C 1
ATOM 2086 O O . VAL A 1 268 ? 45.622 16.963 -17.279 1.00 82.31 268 VAL A O 1
ATOM 2089 N N . ILE A 1 269 ? 45.166 18.533 -18.815 1.00 82.50 269 ILE A N 1
ATOM 2090 C CA . ILE A 1 269 ? 45.523 19.684 -18.001 1.00 82.50 269 ILE A CA 1
ATOM 2091 C C . ILE A 1 269 ? 44.246 20.160 -17.310 1.00 82.50 269 ILE A C 1
ATOM 2093 O O . ILE A 1 269 ? 43.311 20.634 -17.960 1.00 82.50 269 ILE A O 1
ATOM 2097 N N . VAL A 1 270 ? 44.178 19.990 -15.990 1.00 81.12 270 VAL A N 1
ATOM 2098 C CA . VAL A 1 270 ? 42.995 20.343 -15.191 1.00 81.12 270 VAL A CA 1
ATOM 2099 C C . VAL A 1 270 ? 43.158 21.746 -14.612 1.00 81.12 270 VAL A C 1
ATOM 2101 O O . VAL A 1 270 ? 44.200 22.086 -14.043 1.00 81.12 270 VAL A O 1
ATOM 2104 N N . GLU A 1 271 ? 42.112 22.564 -14.720 1.00 70.81 271 GLU A N 1
ATOM 2105 C CA . GLU A 1 271 ? 42.114 23.920 -14.173 1.00 70.81 271 GLU A CA 1
ATOM 2106 C C . GLU A 1 271 ? 42.064 23.904 -12.632 1.00 70.81 271 GLU A C 1
ATOM 2108 O O . GLU A 1 271 ? 41.272 23.193 -12.003 1.00 70.81 271 GLU A O 1
ATOM 2113 N N . SER A 1 272 ? 42.931 24.696 -11.992 1.00 61.84 272 SER A N 1
ATOM 2114 C CA . SER A 1 272 ? 43.049 24.752 -10.530 1.00 61.84 272 SER A CA 1
ATOM 2115 C C . SER A 1 272 ? 42.126 25.790 -9.896 1.00 61.84 272 SER A C 1
ATOM 2117 O O . SER A 1 272 ? 42.002 26.916 -10.366 1.00 61.84 272 SER A O 1
ATOM 2119 N N . GLN A 1 273 ? 41.551 25.439 -8.739 1.00 53.28 273 GLN A N 1
ATOM 2120 C CA . GLN A 1 273 ? 40.606 26.279 -7.988 1.00 53.28 273 GLN A CA 1
ATOM 2121 C C . GLN A 1 273 ? 41.213 27.544 -7.359 1.00 53.28 273 GLN A C 1
ATOM 2123 O O . GLN A 1 273 ? 40.470 28.396 -6.883 1.00 53.28 273 GLN A O 1
ATOM 2128 N N . LYS A 1 274 ? 42.545 27.653 -7.269 1.00 51.06 274 LYS A N 1
ATOM 2129 C CA . LYS A 1 274 ? 43.212 28.723 -6.500 1.00 51.06 274 LYS A CA 1
ATOM 2130 C C . LYS A 1 274 ? 43.947 29.753 -7.360 1.00 51.06 274 LYS A C 1
ATOM 2132 O O . LYS A 1 274 ? 44.309 30.800 -6.836 1.00 51.06 274 LYS A O 1
ATOM 2137 N N . SER A 1 275 ? 44.205 29.458 -8.635 1.00 45.12 275 SER A N 1
ATOM 2138 C CA . SER A 1 275 ? 44.843 30.373 -9.591 1.00 45.12 275 SER A CA 1
ATOM 2139 C C . SER A 1 275 ? 44.869 29.754 -10.990 1.00 45.12 275 SER A C 1
ATOM 2141 O O . SER A 1 275 ? 45.280 28.601 -11.130 1.00 45.12 275 SER A O 1
ATOM 2143 N N . ALA A 1 276 ? 44.560 30.544 -12.023 1.00 46.06 276 ALA A N 1
ATOM 2144 C CA . ALA A 1 276 ? 44.751 30.169 -13.430 1.00 46.06 276 ALA A CA 1
ATOM 2145 C C . ALA A 1 276 ? 46.224 29.843 -13.777 1.00 46.06 276 ALA A C 1
ATOM 2147 O O . ALA A 1 276 ? 46.494 29.155 -14.752 1.00 46.06 276 ALA A O 1
ATOM 2148 N N . SER A 1 277 ? 47.185 30.289 -12.955 1.00 44.31 277 SER A N 1
ATOM 2149 C CA . SER A 1 277 ? 48.625 30.058 -13.155 1.00 44.31 277 SER A CA 1
ATOM 2150 C C . SER A 1 277 ? 49.169 28.736 -12.591 1.00 44.31 277 SER A C 1
ATOM 2152 O O . SER A 1 277 ? 50.368 28.486 -12.690 1.00 44.31 277 SER A O 1
ATOM 2154 N N . LYS A 1 278 ? 48.329 27.887 -11.981 1.00 53.03 278 LYS A N 1
ATOM 2155 C CA . LYS A 1 278 ? 48.711 26.554 -11.472 1.00 53.03 278 LYS A CA 1
ATOM 2156 C C . LYS A 1 278 ? 47.879 25.459 -12.136 1.00 53.03 278 LYS A C 1
ATOM 2158 O O . LYS A 1 278 ? 47.176 24.718 -11.454 1.00 53.03 278 LYS A O 1
ATOM 2163 N N . ALA A 1 279 ? 47.929 25.391 -13.459 1.00 61.66 279 ALA A N 1
ATOM 2164 C CA . ALA A 1 279 ? 47.433 24.235 -14.191 1.00 61.66 279 ALA A CA 1
ATOM 2165 C C . ALA A 1 279 ? 48.227 22.985 -13.768 1.00 61.66 279 ALA A C 1
ATOM 2167 O O . ALA A 1 279 ? 49.442 23.064 -13.570 1.00 61.66 279 ALA A O 1
ATOM 2168 N N . GLN A 1 280 ? 47.536 21.867 -13.548 1.00 66.94 280 GLN A N 1
ATOM 2169 C CA . GLN A 1 280 ? 48.167 20.606 -13.168 1.00 66.94 280 GLN A CA 1
ATOM 2170 C C . GLN A 1 280 ? 47.977 19.593 -14.292 1.00 66.94 280 GLN A C 1
ATOM 2172 O O . GLN A 1 280 ? 46.842 19.312 -14.683 1.00 66.94 280 GLN A O 1
ATOM 2177 N N . ASP A 1 281 ? 49.084 19.020 -14.755 1.00 72.69 281 ASP A N 1
ATOM 2178 C CA . ASP A 1 281 ? 49.068 17.902 -15.690 1.00 72.69 281 ASP A CA 1
ATOM 2179 C C . ASP A 1 281 ? 48.666 16.635 -14.931 1.00 72.69 281 ASP A C 1
ATOM 2181 O O . ASP A 1 281 ? 49.330 16.227 -13.971 1.00 72.69 281 ASP A O 1
ATOM 2185 N N . VAL A 1 282 ? 47.556 16.020 -15.336 1.00 77.44 282 VAL A N 1
ATOM 2186 C CA . VAL A 1 282 ? 47.050 14.784 -14.740 1.00 77.44 282 VAL A CA 1
ATOM 2187 C C . VAL A 1 282 ? 46.915 13.733 -15.835 1.00 77.44 282 VAL A C 1
ATOM 2189 O O . VAL A 1 282 ? 46.233 13.934 -16.839 1.00 77.44 282 VAL A O 1
ATOM 2192 N N . LEU A 1 283 ? 47.570 12.591 -15.636 1.00 80.19 283 LEU A N 1
ATOM 2193 C CA . LEU A 1 283 ? 47.357 11.411 -16.465 1.00 80.19 283 LEU A CA 1
ATOM 2194 C C . LEU A 1 283 ? 46.133 10.664 -15.934 1.00 80.19 283 LEU A C 1
ATOM 2196 O O . LEU A 1 283 ? 46.113 10.262 -14.771 1.00 80.19 283 LEU A O 1
ATOM 2200 N N . VAL A 1 284 ? 45.120 10.489 -16.775 1.00 79.06 284 VAL A N 1
ATOM 2201 C CA . VAL A 1 284 ? 43.845 9.870 -16.399 1.00 79.06 284 VAL A CA 1
ATOM 2202 C C . VAL A 1 284 ? 43.468 8.761 -17.370 1.00 79.06 284 VAL A C 1
ATOM 2204 O O . VAL A 1 284 ? 43.836 8.789 -18.542 1.00 79.06 284 VAL A O 1
ATOM 2207 N N . SER A 1 285 ? 42.749 7.761 -16.872 1.00 80.38 285 SER A N 1
ATOM 2208 C CA . SER A 1 285 ? 42.185 6.703 -17.711 1.00 80.38 285 SER A CA 1
ATOM 2209 C C . SER A 1 285 ? 41.041 7.257 -18.573 1.00 80.38 285 SER A C 1
ATOM 2211 O O . SER A 1 285 ? 40.354 8.199 -18.172 1.00 80.38 285 SER A O 1
ATOM 2213 N N . LEU A 1 286 ? 40.836 6.694 -19.768 1.00 77.06 286 LEU A N 1
ATOM 2214 C CA . LEU A 1 286 ? 39.810 7.146 -20.720 1.00 77.06 286 LEU A CA 1
ATOM 2215 C C . LEU A 1 286 ? 38.376 7.041 -20.169 1.00 77.06 286 LEU A C 1
ATOM 2217 O O . LEU A 1 286 ? 37.520 7.817 -20.572 1.00 77.06 286 LEU A O 1
ATOM 2221 N N . ASP A 1 287 ? 38.112 6.132 -19.230 1.00 77.56 287 ASP A N 1
ATOM 2222 C CA . ASP A 1 287 ? 36.817 5.992 -18.542 1.00 77.56 287 ASP A CA 1
ATOM 2223 C C . ASP A 1 287 ? 36.546 7.098 -17.501 1.00 77.56 287 ASP A C 1
ATOM 2225 O O . ASP A 1 287 ? 35.410 7.294 -17.061 1.00 77.56 287 ASP A O 1
ATOM 2229 N N . ALA A 1 288 ? 37.584 7.844 -17.116 1.00 81.81 288 ALA A N 1
ATOM 2230 C CA . ALA A 1 288 ? 37.511 8.982 -16.209 1.00 81.81 288 ALA A CA 1
ATOM 2231 C C . ALA A 1 288 ? 37.419 10.328 -16.949 1.00 81.81 288 ALA A C 1
ATOM 2233 O O . ALA A 1 288 ? 37.469 11.375 -16.303 1.00 81.81 288 ALA A O 1
ATOM 2234 N N . VAL A 1 289 ? 37.278 10.331 -18.277 1.00 83.75 289 VAL A N 1
ATOM 2235 C CA . VAL A 1 289 ? 37.184 11.545 -19.100 1.00 83.75 289 VAL A CA 1
ATOM 2236 C C . VAL A 1 289 ? 35.904 11.515 -19.922 1.00 83.75 289 VAL A C 1
ATOM 2238 O O . VAL A 1 289 ? 35.536 10.485 -20.476 1.00 83.75 289 VAL A O 1
ATOM 2241 N N . ARG A 1 290 ? 35.223 12.659 -20.019 1.00 85.56 290 ARG A N 1
ATOM 2242 C CA . ARG A 1 290 ? 34.047 12.827 -20.881 1.00 85.56 290 ARG A CA 1
ATOM 2243 C C . ARG A 1 290 ? 34.062 14.173 -21.610 1.00 85.56 290 ARG A C 1
ATOM 2245 O O . ARG A 1 290 ? 34.724 15.108 -21.146 1.00 85.56 290 ARG A O 1
ATOM 2252 N N . PRO A 1 291 ? 33.315 14.322 -22.716 1.00 83.88 291 PRO A N 1
ATOM 2253 C CA . PRO A 1 291 ? 33.046 15.633 -23.295 1.00 83.88 291 PRO A CA 1
ATOM 2254 C C . PRO A 1 291 ? 32.395 16.575 -22.277 1.00 83.88 291 PRO A C 1
ATOM 2256 O O . PRO A 1 291 ? 31.647 16.139 -21.402 1.00 83.88 291 PRO A O 1
ATOM 2259 N N . VAL A 1 292 ? 32.638 17.882 -22.406 1.00 84.38 292 VAL A N 1
ATOM 2260 C CA . VAL A 1 292 ? 31.987 18.873 -21.537 1.00 84.38 292 VAL A CA 1
ATOM 2261 C C . VAL A 1 292 ? 30.470 18.759 -21.663 1.00 84.38 292 VAL A C 1
ATOM 2263 O O . VAL A 1 292 ? 29.908 18.872 -22.757 1.00 84.38 292 VAL A O 1
ATOM 2266 N N . SER A 1 293 ? 29.805 18.544 -20.528 1.00 81.44 293 SER A N 1
ATOM 2267 C CA . SER A 1 293 ? 28.356 18.386 -20.490 1.00 81.44 293 SER A CA 1
ATOM 2268 C C . SER A 1 293 ? 27.643 19.656 -20.956 1.00 81.44 293 SER A C 1
ATOM 2270 O O . SER A 1 293 ? 27.932 20.763 -20.498 1.00 81.44 293 SER A O 1
ATOM 2272 N N . ARG A 1 294 ? 26.659 19.468 -21.842 1.00 77.06 294 ARG A N 1
ATOM 2273 C CA . ARG A 1 294 ? 25.766 20.519 -22.360 1.00 77.06 294 ARG A CA 1
ATOM 2274 C C . ARG A 1 294 ? 24.414 20.569 -21.642 1.00 77.06 294 ARG A C 1
ATOM 2276 O O . ARG A 1 294 ? 23.515 21.266 -22.102 1.00 77.06 294 ARG A O 1
ATOM 2283 N N . GLN A 1 295 ? 24.249 19.806 -20.559 1.00 74.25 295 GLN A N 1
ATOM 2284 C CA . GLN A 1 295 ? 23.007 19.812 -19.785 1.00 74.25 295 GLN A CA 1
ATOM 2285 C C . GLN A 1 295 ? 22.792 21.208 -19.172 1.00 74.25 295 GLN A C 1
ATOM 2287 O O . GLN A 1 295 ? 23.714 21.718 -18.524 1.00 74.25 295 GLN A O 1
ATOM 2292 N N . PRO A 1 296 ? 21.620 21.838 -19.375 1.00 74.12 296 PRO A N 1
ATOM 2293 C CA . PRO A 1 296 ? 21.329 23.137 -18.785 1.00 74.12 296 PRO A CA 1
ATOM 2294 C C . PRO A 1 296 ? 21.214 23.022 -17.262 1.00 74.12 296 PRO A C 1
ATOM 2296 O O . PRO A 1 296 ? 20.933 21.948 -16.723 1.00 74.12 296 PRO A O 1
ATOM 2299 N N . ALA A 1 297 ? 21.420 24.141 -16.568 1.00 78.94 297 ALA A N 1
ATOM 2300 C CA . ALA A 1 297 ? 21.102 24.215 -15.149 1.00 78.94 297 ALA A CA 1
ATOM 2301 C C . ALA A 1 297 ? 19.593 24.015 -14.916 1.00 78.94 297 ALA A C 1
ATOM 2303 O O . ALA A 1 297 ? 18.783 24.213 -15.827 1.00 78.94 297 ALA A O 1
ATOM 2304 N N . LEU A 1 298 ? 19.212 23.613 -13.703 1.00 75.69 298 LEU A N 1
ATOM 2305 C CA . LEU A 1 298 ? 17.813 23.488 -13.320 1.00 75.69 298 LEU A CA 1
ATOM 2306 C C . LEU A 1 298 ? 17.157 24.867 -13.375 1.00 75.69 298 LEU A C 1
ATOM 2308 O O . LEU A 1 298 ? 17.567 25.787 -12.671 1.00 75.69 298 LEU A O 1
ATOM 2312 N N . ASP A 1 299 ? 16.113 24.986 -14.186 1.00 71.38 299 ASP A N 1
ATOM 2313 C CA . ASP A 1 299 ? 15.259 26.165 -14.204 1.00 71.38 299 ASP A CA 1
ATOM 2314 C C . ASP A 1 299 ? 14.027 25.905 -13.316 1.00 71.38 299 ASP A C 1
ATOM 2316 O O . ASP A 1 299 ? 13.204 25.035 -13.641 1.00 71.38 299 ASP A O 1
ATOM 2320 N N . PRO A 1 300 ? 13.880 26.642 -12.197 1.00 67.56 300 PRO A N 1
ATOM 2321 C CA . PRO A 1 300 ? 12.737 26.523 -11.302 1.00 67.56 300 PRO A CA 1
ATOM 2322 C C . PRO A 1 300 ? 11.380 26.670 -11.985 1.00 67.56 300 PRO A C 1
ATOM 2324 O O . PRO A 1 300 ? 10.415 26.041 -11.562 1.00 67.56 300 PRO A O 1
ATOM 2327 N N . LEU A 1 301 ? 11.283 27.473 -13.050 1.00 67.62 301 LEU A N 1
ATOM 2328 C CA . LEU A 1 301 ? 10.019 27.719 -13.749 1.00 67.62 301 LEU A CA 1
ATOM 2329 C C . LEU A 1 301 ? 9.490 26.465 -14.452 1.00 67.62 301 LEU A C 1
ATOM 2331 O O . LEU A 1 301 ? 8.287 26.339 -14.683 1.00 67.62 301 LEU A O 1
ATOM 2335 N N . PHE A 1 302 ? 10.377 25.522 -14.767 1.00 67.06 302 PHE A N 1
ATOM 2336 C CA . PHE A 1 302 ? 10.027 24.261 -15.410 1.00 67.06 302 PHE A CA 1
ATOM 2337 C C . PHE A 1 302 ? 9.865 23.108 -14.414 1.00 67.06 302 PHE A C 1
ATOM 2339 O O . PHE A 1 302 ? 9.441 22.023 -14.817 1.00 67.06 302 PHE A O 1
ATOM 2346 N N . LEU A 1 303 ? 10.145 23.334 -13.126 1.00 73.50 303 LEU A N 1
ATOM 2347 C CA . LEU A 1 303 ? 10.036 22.348 -12.054 1.00 73.50 303 LEU A CA 1
ATOM 2348 C C . LEU A 1 303 ? 8.822 22.663 -11.175 1.00 73.50 303 LEU A C 1
ATOM 2350 O O . LEU A 1 303 ? 8.758 23.658 -10.465 1.00 73.50 303 LEU A O 1
ATOM 2354 N N . ALA A 1 304 ? 7.835 21.778 -11.217 1.00 74.56 304 ALA A N 1
ATOM 2355 C CA . ALA A 1 304 ? 6.672 21.815 -10.354 1.00 74.56 304 ALA A CA 1
ATOM 2356 C C . ALA A 1 304 ? 6.917 20.968 -9.101 1.00 74.56 304 ALA A C 1
ATOM 2358 O O . ALA A 1 304 ? 7.241 19.781 -9.189 1.00 74.56 304 ALA A O 1
ATOM 2359 N N . ARG A 1 305 ? 6.676 21.580 -7.940 1.00 81.50 305 ARG A N 1
ATOM 2360 C CA . ARG A 1 305 ? 6.527 20.898 -6.653 1.00 81.50 305 ARG A CA 1
ATOM 2361 C C . ARG A 1 305 ? 5.050 20.770 -6.318 1.00 81.50 305 ARG A C 1
ATOM 2363 O O . ARG A 1 305 ? 4.334 21.770 -6.306 1.00 81.50 305 ARG A O 1
ATOM 2370 N N . ARG A 1 306 ? 4.588 19.552 -6.037 1.00 81.50 306 ARG A N 1
ATOM 2371 C CA . ARG A 1 306 ? 3.224 19.287 -5.559 1.00 81.50 306 ARG A CA 1
ATOM 2372 C C . ARG A 1 306 ? 3.264 18.431 -4.309 1.00 81.50 306 ARG A C 1
ATOM 2374 O O . ARG A 1 306 ? 3.978 17.438 -4.278 1.00 81.50 306 ARG A O 1
ATOM 2381 N N . ALA A 1 307 ? 2.473 18.806 -3.314 1.00 83.44 307 ALA A N 1
ATOM 2382 C CA . ALA A 1 307 ? 2.224 17.982 -2.143 1.00 83.44 307 ALA A CA 1
ATOM 2383 C C . ALA A 1 307 ? 0.827 17.372 -2.267 1.00 83.44 307 ALA A C 1
ATOM 2385 O O . ALA A 1 307 ? -0.153 18.094 -2.459 1.00 83.44 307 ALA A O 1
ATOM 2386 N N . VAL A 1 308 ? 0.744 16.047 -2.196 1.00 85.00 308 VAL A N 1
ATOM 2387 C CA . VAL A 1 308 ? -0.516 15.306 -2.202 1.00 85.00 308 VAL A CA 1
ATOM 2388 C C . VAL A 1 308 ? -0.801 14.869 -0.767 1.00 85.00 308 VAL A C 1
ATOM 2390 O O . VAL A 1 308 ? -0.031 14.061 -0.245 1.00 85.00 308 VAL A O 1
ATOM 2393 N N . PRO A 1 309 ? -1.852 15.399 -0.116 1.00 85.12 309 PRO A N 1
ATOM 2394 C CA . PRO A 1 309 ? -2.194 15.018 1.248 1.00 85.12 309 PRO A CA 1
ATOM 2395 C C . PRO A 1 309 ? -2.674 13.567 1.295 1.00 85.12 309 PRO A C 1
ATOM 2397 O O . PRO A 1 309 ? -3.352 13.095 0.376 1.00 85.12 309 PRO A O 1
ATOM 2400 N N . ILE A 1 310 ? -2.315 12.875 2.371 1.00 86.12 310 ILE A N 1
ATOM 2401 C CA . ILE A 1 310 ? -2.664 11.483 2.632 1.00 86.12 310 ILE A CA 1
ATOM 2402 C C . ILE A 1 310 ? -3.564 11.430 3.865 1.00 86.12 310 ILE A C 1
ATOM 2404 O O . ILE A 1 310 ? -3.279 12.055 4.885 1.00 86.12 310 ILE A O 1
ATOM 2408 N N . ASP A 1 311 ? -4.661 10.683 3.761 1.00 82.75 311 ASP A N 1
ATOM 2409 C CA . ASP A 1 311 ? -5.580 10.480 4.881 1.00 82.75 311 ASP A CA 1
ATOM 2410 C C . ASP A 1 311 ? -4.901 9.712 6.020 1.00 82.75 311 ASP A C 1
ATOM 2412 O O . ASP A 1 311 ? -4.059 8.846 5.782 1.00 82.75 311 ASP A O 1
ATOM 2416 N N . GLU A 1 312 ? -5.338 9.997 7.245 1.00 82.25 312 GLU A N 1
ATOM 2417 C CA . GLU A 1 312 ? -4.770 9.476 8.493 1.00 82.25 312 GLU A CA 1
ATOM 2418 C C . GLU A 1 312 ? -4.682 7.945 8.538 1.00 82.25 312 GLU A C 1
ATOM 2420 O O . GLU A 1 312 ? -3.656 7.389 8.924 1.00 82.25 312 GLU A O 1
ATOM 2425 N N . ASP A 1 313 ? -5.707 7.254 8.027 1.00 80.56 313 ASP A N 1
ATOM 2426 C CA . ASP A 1 313 ? -5.732 5.789 7.933 1.00 80.56 313 ASP A CA 1
ATOM 2427 C C . ASP A 1 313 ? -4.512 5.214 7.183 1.00 80.56 313 ASP A C 1
ATOM 2429 O O . ASP A 1 313 ? -4.062 4.113 7.490 1.00 80.56 313 ASP A O 1
ATOM 2433 N N . LEU A 1 314 ? -3.958 5.968 6.225 1.00 79.75 314 LEU A N 1
ATOM 2434 C CA . LEU A 1 314 ? -2.853 5.556 5.358 1.00 79.75 314 LEU A CA 1
ATOM 2435 C C . LEU A 1 314 ? -1.482 6.088 5.806 1.00 79.75 314 LEU A C 1
ATOM 2437 O O . LEU A 1 314 ? -0.483 5.825 5.132 1.00 79.75 314 LEU A O 1
ATOM 2441 N N . HIS A 1 315 ? -1.383 6.818 6.922 1.00 83.94 315 HIS A N 1
ATOM 2442 C CA . HIS A 1 315 ? -0.093 7.333 7.410 1.00 83.94 315 HIS A CA 1
ATOM 2443 C C . HIS A 1 315 ? 0.873 6.193 7.744 1.00 83.94 315 HIS A C 1
ATOM 2445 O O . HIS A 1 315 ? 2.033 6.220 7.336 1.00 83.94 315 HIS A O 1
ATOM 2451 N N . GLY A 1 316 ? 0.374 5.127 8.379 1.00 74.19 316 GLY A N 1
ATOM 2452 C CA . GLY A 1 316 ? 1.164 3.924 8.658 1.00 74.19 316 GLY A CA 1
ATOM 2453 C C . GLY A 1 316 ? 1.651 3.208 7.391 1.00 74.19 316 GLY A C 1
ATOM 2454 O O . GLY A 1 316 ? 2.731 2.616 7.392 1.00 74.19 316 GLY A O 1
ATOM 2455 N N . TRP A 1 317 ? 0.898 3.302 6.289 1.00 79.38 317 TRP A N 1
ATOM 2456 C CA . TRP A 1 317 ? 1.292 2.728 5.003 1.00 79.38 317 TRP A CA 1
ATOM 2457 C C . TRP A 1 317 ? 2.490 3.458 4.382 1.00 79.38 317 TRP A C 1
ATOM 2459 O O . TRP A 1 317 ? 3.343 2.791 3.799 1.00 79.38 317 TRP A O 1
ATOM 2469 N N . LEU A 1 318 ? 2.625 4.781 4.540 1.00 72.88 318 LEU A N 1
ATOM 2470 C CA . LEU A 1 318 ? 3.712 5.565 3.923 1.00 72.88 318 LEU A CA 1
ATOM 2471 C C . LEU A 1 318 ? 5.120 5.103 4.326 1.00 72.88 318 LEU A C 1
ATOM 2473 O O . LEU A 1 318 ? 6.055 5.215 3.530 1.00 72.88 318 LEU A O 1
ATOM 2477 N N . SER A 1 319 ? 5.262 4.541 5.526 1.00 71.44 319 SER A N 1
ATOM 2478 C CA . SER A 1 319 ? 6.528 4.008 6.042 1.00 71.44 319 SER A CA 1
ATOM 2479 C C . SER A 1 319 ? 6.834 2.582 5.562 1.00 71.44 319 SER A C 1
ATOM 2481 O O . SER A 1 319 ? 7.906 2.043 5.844 1.00 71.44 319 SER A O 1
ATOM 2483 N N . THR A 1 320 ? 5.920 1.943 4.826 1.00 64.88 320 THR A N 1
ATOM 2484 C CA . THR A 1 320 ? 6.083 0.559 4.363 1.00 64.88 320 THR A CA 1
ATOM 2485 C C . THR A 1 320 ? 6.941 0.457 3.092 1.00 64.88 320 THR A C 1
ATOM 2487 O O . THR A 1 320 ? 6.977 1.376 2.266 1.00 64.88 320 THR A O 1
ATOM 2490 N N . PRO A 1 321 ? 7.610 -0.691 2.861 1.00 60.16 321 PRO A N 1
ATOM 2491 C CA . PRO A 1 321 ? 8.286 -0.965 1.592 1.00 60.16 321 PRO A CA 1
ATOM 2492 C C . PRO A 1 321 ? 7.347 -0.906 0.378 1.00 60.16 321 PRO A C 1
ATOM 2494 O O . PRO A 1 321 ? 7.780 -0.514 -0.706 1.00 60.16 321 PRO A O 1
ATOM 2497 N N . ASP A 1 322 ? 6.070 -1.250 0.563 1.00 62.75 322 ASP A N 1
ATOM 2498 C CA . ASP A 1 322 ? 5.060 -1.235 -0.497 1.00 62.75 322 ASP A CA 1
ATOM 2499 C C . ASP A 1 322 ? 4.758 0.194 -0.963 1.00 62.75 322 ASP A C 1
ATOM 2501 O O . ASP A 1 322 ? 4.718 0.454 -2.169 1.00 62.75 322 ASP A O 1
ATOM 2505 N N . ALA A 1 323 ? 4.641 1.149 -0.032 1.00 65.75 323 ALA A N 1
ATOM 2506 C CA . ALA A 1 323 ? 4.517 2.564 -0.373 1.00 65.75 323 ALA A CA 1
ATOM 2507 C C . ALA A 1 323 ? 5.735 3.066 -1.151 1.00 65.75 323 ALA A C 1
ATOM 2509 O O . ALA A 1 323 ? 5.585 3.736 -2.174 1.00 65.75 323 ALA A O 1
ATOM 2510 N N . ARG A 1 324 ? 6.949 2.682 -0.734 1.00 65.69 324 ARG A N 1
ATOM 2511 C CA . ARG A 1 324 ? 8.180 3.028 -1.460 1.00 65.69 324 ARG A CA 1
ATOM 2512 C C . ARG A 1 324 ? 8.166 2.480 -2.889 1.00 65.69 324 ARG A C 1
ATOM 2514 O O . ARG A 1 324 ? 8.497 3.216 -3.814 1.00 65.69 324 ARG A O 1
ATOM 2521 N N . GLY A 1 325 ? 7.752 1.227 -3.076 1.00 61.78 325 GLY A N 1
ATOM 2522 C CA . GLY A 1 325 ? 7.610 0.611 -4.398 1.00 61.78 325 GLY A CA 1
ATOM 2523 C C . GLY A 1 325 ? 6.578 1.325 -5.274 1.00 61.78 325 GLY A C 1
ATOM 2524 O O . GLY A 1 325 ? 6.854 1.618 -6.437 1.00 61.78 325 GLY A O 1
ATOM 2525 N N . CYS A 1 326 ? 5.422 1.682 -4.708 1.00 73.38 326 CYS A N 1
ATOM 2526 C CA . CYS A 1 326 ? 4.404 2.465 -5.407 1.00 73.38 326 CYS A CA 1
ATOM 2527 C C . CYS A 1 326 ? 4.942 3.826 -5.858 1.00 73.38 326 CYS A C 1
ATOM 2529 O O . CYS A 1 326 ? 4.783 4.198 -7.019 1.00 73.38 326 CYS A O 1
ATOM 2531 N N . LEU A 1 327 ? 5.564 4.587 -4.955 1.00 73.81 327 LEU A N 1
ATOM 2532 C CA . LEU A 1 327 ? 6.078 5.922 -5.265 1.00 73.81 327 LEU A CA 1
ATOM 2533 C C . LEU A 1 327 ? 7.182 5.874 -6.319 1.00 73.81 327 LEU A C 1
ATOM 2535 O O . LEU A 1 327 ? 7.187 6.692 -7.239 1.00 73.81 327 LEU A O 1
ATOM 2539 N N . GLU A 1 328 ? 8.060 4.876 -6.242 1.00 65.19 328 GLU A N 1
ATOM 2540 C CA . GLU A 1 328 ? 9.086 4.631 -7.252 1.00 65.19 328 GLU A CA 1
ATOM 2541 C C . GLU A 1 328 ? 8.467 4.326 -8.622 1.00 65.19 328 GLU A C 1
ATOM 2543 O O . GLU A 1 328 ? 8.927 4.809 -9.658 1.00 65.19 328 GLU A O 1
ATOM 2548 N N . GLN A 1 329 ? 7.368 3.580 -8.643 1.00 64.94 329 GLN A N 1
ATOM 2549 C CA . GLN A 1 329 ? 6.678 3.273 -9.881 1.00 64.94 329 GLN A CA 1
ATOM 2550 C C . GLN A 1 329 ? 5.910 4.461 -10.456 1.00 64.94 329 GLN A C 1
ATOM 2552 O O . GLN A 1 329 ? 5.982 4.701 -11.662 1.00 64.94 329 GLN A O 1
ATOM 2557 N N . VAL A 1 330 ? 5.205 5.226 -9.617 1.00 75.88 330 VAL A N 1
ATOM 2558 C CA . VAL A 1 330 ? 4.592 6.497 -10.023 1.00 75.88 330 VAL A CA 1
ATOM 2559 C C . VAL A 1 330 ? 5.672 7.379 -10.638 1.00 75.88 330 VAL A C 1
ATOM 2561 O O . VAL A 1 330 ? 5.473 7.886 -11.739 1.00 75.88 330 VAL A O 1
ATOM 2564 N N . ARG A 1 331 ? 6.847 7.462 -9.997 1.00 76.69 331 ARG A N 1
ATOM 2565 C CA . ARG A 1 331 ? 7.995 8.211 -10.505 1.00 76.69 331 ARG A CA 1
ATOM 2566 C C . ARG A 1 331 ? 8.426 7.747 -11.893 1.00 76.69 331 ARG A C 1
ATOM 2568 O O . ARG A 1 331 ? 8.527 8.570 -12.805 1.00 76.69 331 ARG A O 1
ATOM 2575 N N . SER A 1 332 ? 8.650 6.445 -12.048 1.00 66.38 332 SER A N 1
ATOM 2576 C CA . SER A 1 332 ? 9.104 5.827 -13.295 1.00 66.38 332 SER A CA 1
ATOM 2577 C C . SER A 1 332 ? 8.113 6.036 -14.447 1.00 66.38 332 SER A C 1
ATOM 2579 O O . SER A 1 332 ? 8.511 6.461 -15.529 1.00 66.38 332 SER A O 1
ATOM 2581 N N . VAL A 1 333 ? 6.816 5.817 -14.212 1.00 69.81 333 VAL A N 1
ATOM 2582 C CA . VAL A 1 333 ? 5.774 5.907 -15.250 1.00 69.81 333 VAL A CA 1
ATOM 2583 C C . VAL A 1 333 ? 5.522 7.350 -15.689 1.00 69.81 333 VAL A C 1
ATOM 2585 O O . VAL A 1 333 ? 5.239 7.600 -16.862 1.00 69.81 333 VAL A O 1
ATOM 2588 N N . THR A 1 334 ? 5.612 8.320 -14.777 1.00 72.62 334 THR A N 1
ATOM 2589 C CA . THR A 1 334 ? 5.340 9.727 -15.111 1.00 72.62 334 THR A CA 1
ATOM 2590 C C . THR A 1 334 ? 6.572 10.494 -15.564 1.00 72.62 334 THR A C 1
ATOM 2592 O O . THR A 1 334 ? 6.427 11.619 -16.040 1.00 72.62 334 THR A O 1
ATOM 2595 N N . GLY A 1 335 ? 7.768 9.926 -15.388 1.00 66.31 335 GLY A N 1
ATOM 2596 C CA . GLY A 1 335 ? 9.031 10.638 -15.568 1.00 66.31 335 GLY A CA 1
ATOM 2597 C C . GLY A 1 335 ? 9.229 11.748 -14.533 1.00 66.31 335 GLY A C 1
ATOM 2598 O O . GLY A 1 335 ? 9.767 12.803 -14.862 1.00 66.31 335 GLY A O 1
ATOM 2599 N N . LEU A 1 336 ? 8.734 11.556 -13.303 1.00 71.31 336 LEU A N 1
ATOM 2600 C CA . LEU A 1 336 ? 9.026 12.489 -12.212 1.00 71.31 336 LEU A CA 1
ATOM 2601 C C . LEU A 1 336 ? 10.499 12.382 -11.809 1.00 71.31 336 LEU A C 1
ATOM 2603 O O . LEU A 1 336 ? 11.108 11.316 -11.866 1.00 71.31 336 LEU A O 1
ATOM 2607 N N . SER A 1 337 ? 11.037 13.485 -11.308 1.00 69.69 337 SER A N 1
ATOM 2608 C CA . SER A 1 337 ? 12.358 13.540 -10.687 1.00 69.69 337 SER A CA 1
ATOM 2609 C C . SER A 1 337 ? 12.350 12.863 -9.322 1.00 69.69 337 SER A C 1
ATOM 2611 O O . SER A 1 337 ? 13.240 12.081 -8.993 1.00 69.69 337 SER A O 1
ATOM 2613 N N . LEU A 1 338 ? 11.325 13.159 -8.520 1.00 70.75 338 LEU A N 1
ATOM 2614 C CA . LEU A 1 338 ? 11.201 12.694 -7.147 1.00 70.75 338 LEU A CA 1
ATOM 2615 C C . LEU A 1 338 ? 9.734 12.439 -6.797 1.00 70.75 338 LEU A C 1
ATOM 2617 O O . LEU A 1 338 ? 8.857 13.222 -7.159 1.00 70.75 338 LEU A O 1
ATOM 2621 N N . ALA A 1 339 ? 9.494 11.358 -6.064 1.00 75.69 339 ALA A N 1
ATOM 2622 C CA . ALA A 1 339 ? 8.243 11.082 -5.376 1.00 75.69 339 ALA A CA 1
ATOM 2623 C C . ALA A 1 339 ? 8.606 10.490 -4.012 1.00 75.69 339 ALA A C 1
ATOM 2625 O O . ALA A 1 339 ? 9.131 9.379 -3.949 1.00 75.69 339 ALA A O 1
ATOM 2626 N N . VAL A 1 340 ? 8.412 11.248 -2.935 1.00 73.06 340 VAL A N 1
ATOM 2627 C CA . VAL A 1 340 ? 8.810 10.829 -1.583 1.00 73.06 340 VAL A CA 1
ATOM 2628 C C . VAL A 1 340 ? 7.729 11.162 -0.562 1.00 73.06 340 VAL A C 1
ATOM 2630 O O . VAL A 1 340 ? 7.041 12.171 -0.727 1.00 73.06 340 VAL A O 1
ATOM 2633 N N . PRO A 1 341 ? 7.574 10.348 0.495 1.00 71.62 341 PRO A N 1
ATOM 2634 C CA . PRO A 1 341 ? 6.785 10.743 1.651 1.00 71.62 341 PRO A CA 1
ATOM 2635 C C . PRO A 1 341 ? 7.381 11.999 2.294 1.00 71.62 341 PRO A C 1
ATOM 2637 O O . PRO A 1 341 ? 8.601 12.179 2.303 1.00 71.62 341 PRO A O 1
ATOM 2640 N N . GLY A 1 342 ? 6.529 12.860 2.830 1.00 66.19 342 GLY A N 1
ATOM 2641 C CA . GLY A 1 342 ? 6.941 14.079 3.505 1.00 66.19 342 GLY A CA 1
ATOM 2642 C C . GLY A 1 342 ? 5.877 14.600 4.460 1.00 66.19 342 GLY A C 1
ATOM 2643 O O . GLY A 1 342 ? 4.798 14.024 4.595 1.00 66.19 342 GLY A O 1
ATOM 2644 N N . VAL A 1 343 ? 6.220 15.704 5.118 1.00 62.44 343 VAL A N 1
ATOM 2645 C CA . VAL A 1 343 ? 5.304 16.474 5.963 1.00 62.44 343 VAL A CA 1
ATOM 2646 C C . VAL A 1 343 ? 5.001 17.791 5.257 1.00 62.44 343 VAL A C 1
ATOM 2648 O O . VAL A 1 343 ? 5.941 18.523 4.917 1.00 62.44 343 VAL A O 1
ATOM 2651 N N . VAL A 1 344 ? 3.726 18.124 5.031 1.00 58.84 344 VAL A N 1
ATOM 2652 C CA . VAL A 1 344 ? 3.358 19.439 4.485 1.00 58.84 344 VAL A CA 1
ATOM 2653 C C . VAL A 1 344 ? 3.500 20.478 5.587 1.00 58.84 344 VAL A C 1
ATOM 2655 O O . VAL A 1 344 ? 2.583 20.744 6.357 1.00 58.84 344 VAL A O 1
ATOM 2658 N N . ALA A 1 345 ? 4.651 21.140 5.643 1.00 51.16 345 ALA A N 1
ATOM 2659 C CA . ALA A 1 345 ? 4.730 22.408 6.351 1.00 51.16 345 ALA A CA 1
ATOM 2660 C C . ALA A 1 345 ? 3.922 23.475 5.575 1.00 51.16 345 ALA A C 1
ATOM 2662 O O . ALA A 1 345 ? 3.985 23.505 4.343 1.00 51.16 345 ALA A O 1
ATOM 2663 N N . PRO A 1 346 ? 3.175 24.373 6.244 1.00 47.28 346 PRO A N 1
ATOM 2664 C CA . PRO A 1 346 ? 2.491 25.468 5.560 1.00 47.28 346 PRO A CA 1
ATOM 2665 C C . PRO A 1 346 ? 3.504 26.356 4.811 1.00 47.28 346 PRO A C 1
ATOM 2667 O O . PRO A 1 346 ? 4.362 26.990 5.424 1.00 47.28 346 PRO A O 1
ATOM 2670 N N . GLY A 1 347 ? 3.400 26.395 3.475 1.00 49.84 347 GLY A N 1
ATOM 2671 C CA . GLY A 1 347 ? 4.270 27.170 2.576 1.00 49.84 347 GLY A CA 1
ATOM 2672 C C . GLY A 1 347 ? 5.296 26.338 1.783 1.00 49.84 347 GLY A C 1
ATOM 2673 O O . GLY A 1 347 ? 5.296 25.111 1.801 1.00 49.84 347 GLY A O 1
ATOM 2674 N N . LEU A 1 348 ? 6.198 27.012 1.058 1.00 51.53 348 LEU A N 1
ATOM 2675 C CA . LEU A 1 348 ? 7.336 26.408 0.332 1.00 51.53 348 LEU A CA 1
ATOM 2676 C C . LEU A 1 348 ? 8.505 26.062 1.279 1.00 51.53 348 LEU A C 1
ATOM 2678 O O . LEU A 1 348 ? 9.667 26.296 0.963 1.00 51.53 348 LEU A O 1
ATOM 2682 N N . ALA A 1 349 ? 8.195 25.574 2.481 1.00 54.19 349 ALA A N 1
ATOM 2683 C CA . ALA A 1 349 ? 9.206 25.189 3.457 1.00 54.19 349 ALA A CA 1
ATOM 2684 C C . ALA A 1 349 ? 9.844 23.836 3.073 1.00 54.19 349 ALA A C 1
ATOM 2686 O O . ALA A 1 349 ? 9.145 22.975 2.521 1.00 54.19 349 ALA A O 1
ATOM 2687 N N . PRO A 1 350 ? 11.145 23.637 3.372 1.00 55.53 350 PRO A N 1
ATOM 2688 C CA . PRO A 1 350 ? 11.869 22.419 3.025 1.00 55.53 350 PRO A CA 1
ATOM 2689 C C . PRO A 1 350 ? 11.246 21.184 3.678 1.00 55.53 350 PRO A C 1
ATOM 2691 O O . PRO A 1 350 ? 10.825 21.231 4.838 1.00 55.53 350 PRO A O 1
ATOM 2694 N N . LEU A 1 351 ? 11.247 20.075 2.936 1.00 57.53 351 LEU A N 1
ATOM 2695 C CA . LEU A 1 351 ? 10.905 18.742 3.431 1.00 57.53 351 LEU A CA 1
ATOM 2696 C C . LEU A 1 351 ? 11.592 18.458 4.777 1.00 57.53 351 LEU A C 1
ATOM 2698 O O . LEU A 1 351 ? 12.821 18.411 4.874 1.00 57.53 351 LEU A O 1
ATOM 2702 N N . ARG A 1 352 ? 10.787 18.247 5.824 1.00 56.09 352 ARG A N 1
ATOM 2703 C CA . ARG A 1 352 ? 11.265 17.718 7.104 1.00 56.09 352 ARG A CA 1
ATOM 2704 C C . ARG A 1 352 ? 11.210 16.196 7.044 1.00 56.09 352 ARG A C 1
ATOM 2706 O O . ARG A 1 352 ? 10.134 15.632 6.883 1.00 56.09 352 ARG A O 1
ATOM 2713 N N . ASN A 1 353 ? 12.362 15.547 7.206 1.00 49.75 353 ASN A N 1
ATOM 2714 C CA . ASN A 1 353 ? 12.452 14.100 7.424 1.00 49.75 353 ASN A CA 1
ATOM 2715 C C . ASN A 1 353 ? 12.071 13.768 8.874 1.00 49.75 353 ASN A C 1
ATOM 2717 O O . ASN A 1 353 ? 12.894 13.264 9.635 1.00 49.75 353 ASN A O 1
ATOM 2721 N N . ASP A 1 354 ? 10.854 14.115 9.280 1.00 54.91 354 ASP A N 1
ATOM 2722 C CA . ASP A 1 354 ? 10.305 13.599 10.525 1.00 54.91 354 ASP A CA 1
ATOM 2723 C C . ASP A 1 354 ? 9.544 12.312 10.200 1.00 54.91 354 ASP A C 1
ATOM 2725 O O . ASP A 1 354 ? 8.378 12.338 9.808 1.00 54.91 354 ASP A O 1
ATOM 2729 N N . GLU A 1 355 ? 10.241 11.175 10.297 1.00 53.44 355 GLU A N 1
ATOM 2730 C CA . GLU A 1 355 ? 9.679 9.846 10.012 1.00 53.44 355 GLU A CA 1
ATOM 2731 C C . GLU A 1 355 ? 8.484 9.501 10.921 1.00 53.44 355 GLU A C 1
ATOM 2733 O O . GLU A 1 355 ? 7.752 8.556 10.636 1.00 53.44 355 GLU A O 1
ATOM 2738 N N . SER A 1 356 ? 8.261 10.273 11.992 1.00 51.91 356 SER A N 1
ATOM 2739 C CA . SER A 1 356 ? 7.171 10.056 12.942 1.00 51.91 356 SER A CA 1
ATOM 2740 C C . SER A 1 356 ? 5.815 10.625 12.501 1.00 51.91 356 SER A C 1
ATOM 2742 O O . SER A 1 356 ? 4.799 10.232 13.071 1.00 51.91 356 SER A O 1
ATOM 2744 N N . LYS A 1 357 ? 5.760 11.519 11.495 1.00 63.59 357 LYS A N 1
ATOM 2745 C CA . LYS A 1 357 ? 4.520 12.219 11.084 1.00 63.59 357 LYS A CA 1
ATOM 2746 C C . LYS A 1 357 ? 4.409 12.458 9.574 1.00 63.59 357 LYS A C 1
ATOM 2748 O O . LYS A 1 357 ? 4.247 13.590 9.129 1.00 63.59 357 LYS A O 1
ATOM 2753 N N . LEU A 1 358 ? 4.497 11.401 8.772 1.00 71.62 358 LEU A N 1
ATOM 2754 C CA . LEU A 1 358 ? 4.286 11.497 7.323 1.00 71.62 358 LEU A CA 1
ATOM 2755 C C . LEU A 1 358 ? 2.796 11.710 7.007 1.00 71.62 358 LEU A C 1
ATOM 2757 O O . LEU A 1 358 ? 1.992 10.806 7.206 1.00 71.62 358 LEU A O 1
ATOM 2761 N N . ASP A 1 359 ? 2.444 12.885 6.483 1.00 80.12 359 ASP A N 1
ATOM 2762 C CA . ASP A 1 359 ? 1.058 13.275 6.167 1.00 80.12 359 ASP A CA 1
ATOM 2763 C C . ASP A 1 359 ? 0.803 13.465 4.662 1.00 80.12 359 ASP A C 1
ATOM 2765 O O . ASP A 1 359 ? -0.326 13.705 4.224 1.00 80.12 359 ASP A O 1
ATOM 2769 N N . SER A 1 360 ? 1.857 13.387 3.849 1.00 82.75 360 SER A N 1
ATOM 2770 C CA . SER A 1 360 ? 1.798 13.731 2.437 1.00 82.75 360 SER A CA 1
ATOM 2771 C C . SER A 1 360 ? 2.848 13.021 1.599 1.00 82.75 360 SER A C 1
ATOM 2773 O O . SER A 1 360 ? 3.819 12.443 2.086 1.00 82.75 360 SER A O 1
ATOM 2775 N N . VAL A 1 361 ? 2.650 13.087 0.286 1.00 83.50 361 VAL A N 1
ATOM 2776 C CA . VAL A 1 361 ? 3.646 12.706 -0.712 1.00 83.50 361 VAL A CA 1
ATOM 2777 C C . VAL A 1 361 ? 4.027 13.939 -1.515 1.00 83.50 361 VAL A C 1
ATOM 2779 O O . VAL A 1 361 ? 3.170 14.593 -2.113 1.00 83.50 361 VAL A O 1
ATOM 2782 N N . VAL A 1 362 ? 5.322 14.233 -1.569 1.00 81.38 362 VAL A N 1
ATOM 2783 C CA . VAL A 1 362 ? 5.877 15.321 -2.371 1.00 81.38 362 VAL A CA 1
ATOM 2784 C C . VAL A 1 362 ? 6.347 14.785 -3.718 1.00 81.38 362 VAL A C 1
ATOM 2786 O O . VAL A 1 362 ? 7.143 13.849 -3.805 1.00 81.38 362 VAL A O 1
ATOM 2789 N N . LEU A 1 363 ? 5.832 15.403 -4.777 1.00 83.81 363 LEU A N 1
ATOM 2790 C CA . LEU A 1 363 ? 6.099 15.102 -6.176 1.00 83.81 363 LEU A CA 1
ATOM 2791 C C . LEU A 1 363 ? 6.894 16.262 -6.787 1.00 83.81 363 LEU A C 1
ATOM 2793 O O . LEU A 1 363 ? 6.424 17.404 -6.775 1.00 83.81 363 LEU A O 1
ATOM 2797 N N . LEU A 1 364 ? 8.071 15.969 -7.347 1.00 79.00 364 LEU A N 1
ATOM 2798 C CA . LEU A 1 364 ? 8.920 16.938 -8.046 1.00 79.00 364 LEU A CA 1
ATOM 2799 C C . LEU A 1 364 ? 9.191 16.486 -9.476 1.00 79.00 364 LEU A C 1
ATOM 2801 O O . LEU A 1 364 ? 9.666 15.374 -9.712 1.00 79.00 364 LEU A O 1
ATOM 2805 N N . GLY A 1 365 ? 8.951 17.369 -10.433 1.00 78.25 365 GLY A N 1
ATOM 2806 C CA . GLY A 1 365 ? 9.286 17.166 -11.840 1.00 78.25 365 GLY A CA 1
ATOM 2807 C C . GLY A 1 365 ? 8.654 18.247 -12.695 1.00 78.25 365 GLY A C 1
ATOM 2808 O O . GLY A 1 365 ? 8.187 19.250 -12.171 1.00 78.25 365 GLY A O 1
ATOM 2809 N N . ASN A 1 366 ? 8.608 18.073 -14.013 1.00 79.69 366 ASN A N 1
ATOM 2810 C CA . ASN A 1 366 ? 7.923 19.060 -14.847 1.00 79.69 366 ASN A CA 1
ATOM 2811 C C . ASN A 1 366 ? 6.409 19.110 -14.550 1.00 79.69 366 ASN A C 1
ATOM 2813 O O . ASN A 1 366 ? 5.822 18.147 -14.051 1.00 79.69 366 ASN A O 1
ATOM 2817 N N . SER A 1 367 ? 5.756 20.232 -14.866 1.00 75.62 367 SER A N 1
ATOM 2818 C CA . SER A 1 367 ? 4.336 20.455 -14.532 1.00 75.62 367 SER A CA 1
ATOM 2819 C C . SER A 1 367 ? 3.396 19.364 -15.075 1.00 75.62 367 SER A C 1
ATOM 2821 O O . SER A 1 367 ? 2.467 18.925 -14.386 1.00 75.62 367 SER A O 1
ATOM 2823 N N . ALA A 1 368 ? 3.667 18.855 -16.281 1.00 75.44 368 ALA A N 1
ATOM 2824 C CA . ALA A 1 368 ? 2.882 17.783 -16.889 1.00 75.44 368 ALA A CA 1
ATOM 2825 C C . ALA A 1 368 ? 3.070 16.434 -16.168 1.00 75.44 368 ALA A C 1
ATOM 2827 O O . ALA A 1 368 ? 2.091 15.731 -15.915 1.00 75.44 368 ALA A O 1
ATOM 2828 N N . ALA A 1 369 ? 4.305 16.083 -15.805 1.00 75.81 369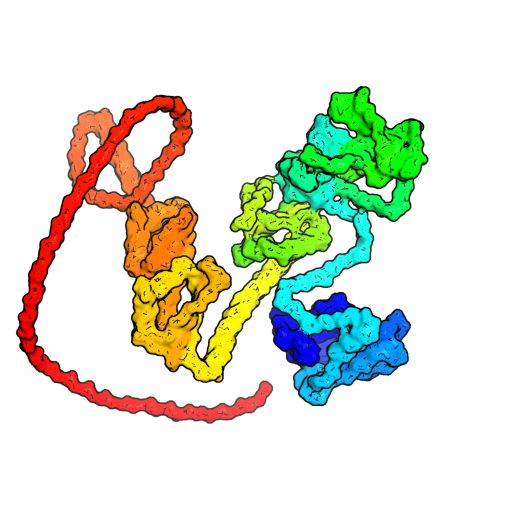 ALA A N 1
ATOM 2829 C CA . ALA A 1 369 ? 4.654 14.878 -15.058 1.00 75.81 369 ALA A CA 1
ATOM 2830 C C . ALA A 1 369 ? 4.079 14.923 -13.640 1.00 75.81 369 ALA A C 1
ATOM 2832 O O . ALA A 1 369 ? 3.445 13.960 -13.218 1.00 75.81 369 ALA A O 1
ATOM 2833 N N . ALA A 1 370 ? 4.201 16.059 -12.947 1.00 79.12 370 ALA A N 1
ATOM 2834 C CA . ALA A 1 370 ? 3.624 16.268 -11.619 1.00 79.12 370 ALA A CA 1
ATOM 2835 C C . ALA A 1 370 ? 2.098 16.130 -11.619 1.00 79.12 370 ALA A C 1
ATOM 2837 O O . ALA A 1 370 ? 1.541 15.477 -10.740 1.00 79.12 370 ALA A O 1
ATOM 2838 N N . THR A 1 371 ? 1.418 16.664 -12.639 1.00 79.94 371 THR A N 1
ATOM 2839 C CA . THR A 1 371 ? -0.041 16.517 -12.776 1.00 79.94 371 THR A CA 1
ATOM 2840 C C . THR A 1 371 ? -0.444 15.060 -13.013 1.00 79.94 371 THR A C 1
ATOM 2842 O O . THR A 1 371 ? -1.352 14.553 -12.355 1.00 79.94 371 THR A O 1
ATOM 2845 N N . LYS A 1 372 ? 0.238 14.357 -13.928 1.00 79.25 372 LYS A N 1
ATOM 2846 C CA . LYS A 1 372 ? -0.028 12.934 -14.199 1.00 79.25 372 LYS A CA 1
ATOM 2847 C C . LYS A 1 372 ? 0.223 12.068 -12.966 1.00 79.25 372 LYS A C 1
ATOM 2849 O O . LYS A 1 372 ? -0.571 11.178 -12.674 1.00 79.25 372 LYS A O 1
ATOM 2854 N N . ALA A 1 373 ? 1.303 12.343 -12.244 1.00 82.19 373 ALA A N 1
ATOM 2855 C CA . ALA A 1 373 ? 1.669 11.605 -11.049 1.00 82.19 373 ALA A CA 1
ATOM 2856 C C . ALA A 1 373 ? 0.668 11.808 -9.918 1.00 82.19 373 ALA A C 1
ATOM 2858 O O . ALA A 1 373 ? 0.284 10.840 -9.276 1.00 82.19 373 ALA A O 1
ATOM 2859 N N . GLU A 1 374 ? 0.181 13.034 -9.723 1.00 85.31 374 GLU A N 1
ATOM 2860 C CA . GLU A 1 374 ? -0.874 13.315 -8.752 1.00 85.31 374 GLU A CA 1
ATOM 2861 C C . GLU A 1 374 ? -2.149 12.512 -9.054 1.00 85.31 374 GLU A C 1
ATOM 2863 O O . GLU A 1 374 ? -2.738 11.924 -8.147 1.00 85.31 374 GLU A O 1
ATOM 2868 N N . MET A 1 375 ? -2.569 12.437 -10.322 1.00 80.06 375 MET A N 1
ATOM 2869 C CA . MET A 1 375 ? -3.741 11.645 -10.717 1.00 80.06 375 MET A CA 1
ATOM 2870 C C . MET A 1 375 ? -3.540 10.147 -10.457 1.00 80.06 375 MET A C 1
ATOM 2872 O O . MET A 1 375 ? -4.418 9.502 -9.885 1.00 80.06 375 MET A O 1
ATOM 2876 N N . LEU A 1 376 ? -2.387 9.596 -10.851 1.00 79.19 376 LEU A N 1
ATOM 2877 C CA . LEU A 1 376 ? -2.061 8.184 -10.627 1.00 79.19 376 LEU A CA 1
ATOM 2878 C C . LEU A 1 376 ? -1.971 7.852 -9.138 1.00 79.19 376 LEU A C 1
ATOM 2880 O O . LEU A 1 376 ? -2.489 6.823 -8.706 1.00 79.19 376 LEU A O 1
ATOM 2884 N N . LEU A 1 377 ? -1.369 8.742 -8.352 1.00 84.44 377 LEU A N 1
ATOM 2885 C CA . LEU A 1 377 ? -1.257 8.577 -6.913 1.00 84.44 377 LEU A CA 1
ATOM 2886 C C . LEU A 1 377 ? -2.638 8.582 -6.251 1.00 84.44 377 LEU A C 1
ATOM 2888 O O . LEU A 1 377 ? -2.914 7.699 -5.451 1.00 84.44 377 LEU A O 1
ATOM 2892 N N . LYS A 1 378 ? -3.550 9.485 -6.637 1.00 80.69 378 LYS A N 1
ATOM 2893 C CA . LYS A 1 378 ? -4.935 9.489 -6.124 1.00 80.69 378 LYS A CA 1
ATOM 2894 C C . LYS A 1 378 ? -5.665 8.171 -6.392 1.00 80.69 378 LYS A C 1
ATOM 2896 O O . LYS A 1 378 ? -6.335 7.655 -5.501 1.00 80.69 378 LYS A O 1
ATOM 2901 N N . ILE A 1 379 ? -5.510 7.607 -7.591 1.00 73.88 379 ILE A N 1
ATOM 2902 C CA . ILE A 1 379 ? -6.086 6.297 -7.934 1.00 73.88 379 ILE A CA 1
ATOM 2903 C C . ILE A 1 379 ? -5.480 5.198 -7.053 1.00 73.88 379 ILE A C 1
ATOM 2905 O O . ILE A 1 379 ? -6.206 4.348 -6.538 1.00 73.88 379 ILE A O 1
ATOM 2909 N N . HIS A 1 380 ? -4.163 5.221 -6.849 1.00 76.31 380 HIS A N 1
ATOM 2910 C CA . HIS A 1 380 ? -3.495 4.235 -6.007 1.00 76.31 380 HIS A CA 1
ATOM 2911 C C . HIS A 1 380 ? -3.961 4.314 -4.549 1.00 76.31 380 HIS A C 1
ATOM 2913 O O . HIS A 1 380 ? -4.310 3.295 -3.959 1.00 76.31 380 HIS A O 1
ATOM 2919 N N . LEU A 1 381 ? -4.047 5.525 -3.995 1.00 79.69 381 LEU A N 1
ATOM 2920 C CA . LEU A 1 381 ? -4.515 5.764 -2.630 1.00 79.69 381 LEU A CA 1
ATOM 2921 C C . LEU A 1 381 ? -5.954 5.288 -2.427 1.00 79.69 381 LEU A C 1
ATOM 2923 O O . LEU A 1 381 ? -6.256 4.697 -1.395 1.00 79.69 381 LEU A O 1
ATOM 2927 N N . MET A 1 382 ? -6.831 5.484 -3.415 1.00 76.25 382 MET A N 1
ATOM 2928 C CA . MET A 1 382 ? -8.200 4.966 -3.369 1.00 76.25 382 MET A CA 1
ATOM 2929 C C . MET A 1 382 ? -8.214 3.439 -3.201 1.00 76.25 382 MET A C 1
ATOM 2931 O O . MET A 1 382 ? -8.889 2.926 -2.310 1.00 76.25 382 MET A O 1
ATOM 2935 N N . HIS A 1 383 ? -7.435 2.709 -4.001 1.00 71.88 383 HIS A N 1
ATOM 2936 C CA . HIS A 1 383 ? -7.352 1.251 -3.888 1.00 71.88 383 HIS A CA 1
ATOM 2937 C C . HIS A 1 383 ? -6.652 0.790 -2.610 1.00 71.88 383 HIS A C 1
ATOM 2939 O O . HIS A 1 383 ? -7.059 -0.209 -2.018 1.00 71.88 383 HIS A O 1
ATOM 2945 N N . GLN A 1 384 ? -5.645 1.525 -2.142 1.00 77.00 384 GLN A N 1
ATOM 2946 C CA . GLN A 1 384 ? -4.962 1.203 -0.895 1.00 77.00 384 GLN A CA 1
ATOM 2947 C C . GLN A 1 384 ? -5.927 1.249 0.302 1.00 77.00 384 GLN A C 1
ATOM 2949 O O . GLN A 1 384 ? -5.903 0.353 1.146 1.00 77.00 384 GLN A O 1
ATOM 2954 N N . ARG A 1 385 ? -6.871 2.201 0.326 1.00 75.06 385 ARG A N 1
ATOM 2955 C CA . ARG A 1 385 ? -7.945 2.228 1.341 1.00 75.06 385 ARG A CA 1
ATOM 2956 C C . ARG A 1 385 ? -8.838 1.000 1.277 1.00 75.06 385 ARG A C 1
ATOM 2958 O O . ARG A 1 385 ? -9.195 0.432 2.307 1.00 75.06 385 ARG A O 1
ATOM 2965 N N . GLU A 1 386 ? -9.222 0.575 0.075 1.00 68.94 386 GLU A N 1
ATOM 2966 C CA . GLU A 1 386 ? -10.058 -0.618 -0.100 1.00 68.94 386 GLU A CA 1
ATOM 2967 C C . GLU A 1 386 ? -9.352 -1.880 0.406 1.00 68.94 386 GLU A C 1
ATOM 2969 O O . GLU A 1 386 ? -9.989 -2.744 1.020 1.00 68.94 386 GLU A O 1
ATOM 2974 N N . VAL A 1 387 ? -8.040 -1.963 0.179 1.00 65.56 387 VAL A N 1
ATOM 2975 C CA . VAL A 1 387 ? -7.166 -3.041 0.645 1.00 65.56 387 VAL A CA 1
ATOM 2976 C C . VAL A 1 387 ? -7.105 -3.063 2.167 1.00 65.56 387 VAL A C 1
ATOM 2978 O O . VAL A 1 387 ? -7.395 -4.099 2.767 1.00 65.56 387 VAL A O 1
ATOM 2981 N N . GLU A 1 388 ? -6.828 -1.940 2.823 1.00 65.25 388 GLU A N 1
ATOM 2982 C CA . GLU A 1 388 ? -6.824 -1.876 4.289 1.00 65.25 388 GLU A CA 1
ATOM 2983 C C . GLU A 1 388 ? -8.197 -2.184 4.891 1.00 65.25 388 GLU A C 1
ATOM 2985 O O . GLU A 1 388 ? -8.311 -2.967 5.840 1.00 65.25 388 GLU A O 1
ATOM 2990 N N . ALA A 1 389 ? -9.271 -1.665 4.294 1.00 69.12 389 ALA A N 1
ATOM 2991 C CA . ALA A 1 389 ? -10.634 -1.993 4.693 1.00 69.12 389 ALA A CA 1
ATOM 2992 C C . ALA A 1 389 ? -10.947 -3.486 4.495 1.00 69.12 389 ALA A C 1
ATOM 2994 O O . ALA A 1 389 ? -11.709 -4.082 5.263 1.00 69.12 389 ALA A O 1
ATOM 2995 N N . PHE A 1 390 ? -10.393 -4.125 3.462 1.00 69.62 390 PHE A N 1
ATOM 2996 C CA . PHE A 1 390 ? -10.486 -5.569 3.268 1.00 69.62 390 PHE A CA 1
ATOM 2997 C C . PHE A 1 390 ? -9.705 -6.330 4.341 1.00 69.62 390 PHE A C 1
ATOM 2999 O O . PHE A 1 390 ? -10.266 -7.260 4.918 1.00 69.62 390 PHE A O 1
ATOM 3006 N N . HIS A 1 391 ? -8.475 -5.926 4.667 1.00 65.25 391 HIS A N 1
ATOM 3007 C CA . HIS A 1 391 ? -7.685 -6.542 5.734 1.00 65.25 391 HIS A CA 1
ATOM 3008 C C . HIS A 1 391 ? -8.397 -6.442 7.085 1.00 65.25 391 HIS A C 1
ATOM 3010 O O . HIS A 1 391 ? -8.615 -7.473 7.720 1.00 65.25 391 HIS A O 1
ATOM 3016 N N . LYS A 1 392 ? -8.900 -5.258 7.463 1.00 67.44 392 LYS A N 1
ATOM 3017 C CA . LYS A 1 392 ? -9.718 -5.064 8.676 1.00 67.44 392 LYS A CA 1
ATOM 3018 C C . LYS A 1 392 ? -10.945 -5.995 8.685 1.00 67.44 392 LYS A C 1
ATOM 3020 O O . LYS A 1 392 ? -11.214 -6.666 9.683 1.00 67.44 392 LYS A O 1
ATOM 3025 N N . ARG A 1 393 ? -11.679 -6.108 7.566 1.00 74.06 393 ARG A N 1
ATOM 3026 C CA . ARG A 1 393 ? -12.844 -7.016 7.436 1.00 74.06 393 ARG A CA 1
ATOM 3027 C C . ARG A 1 393 ? -12.461 -8.496 7.497 1.00 74.06 393 ARG A C 1
ATOM 3029 O O . ARG A 1 393 ? -13.186 -9.281 8.107 1.00 74.06 393 ARG A O 1
ATOM 3036 N N . ARG A 1 394 ? -11.355 -8.890 6.863 1.00 67.12 394 ARG A N 1
ATOM 3037 C CA . ARG A 1 394 ? -10.848 -10.267 6.842 1.00 67.12 394 ARG A CA 1
ATOM 3038 C C . ARG A 1 394 ? -10.400 -10.696 8.232 1.00 67.12 394 ARG A C 1
ATOM 3040 O O . ARG A 1 394 ? -10.809 -11.770 8.651 1.00 67.12 394 ARG A O 1
ATOM 3047 N N . SER A 1 395 ? -9.647 -9.863 8.947 1.00 59.91 395 SER A N 1
ATOM 3048 C CA . SER A 1 395 ? -9.221 -10.147 10.321 1.00 59.91 395 SER A CA 1
ATOM 3049 C C . SER A 1 395 ? -10.424 -10.339 11.244 1.00 59.91 395 SER A C 1
ATOM 3051 O O . SER A 1 395 ? -10.490 -11.336 11.953 1.00 59.91 395 SER A O 1
ATOM 3053 N N . ARG A 1 396 ? -11.450 -9.477 11.139 1.00 67.38 396 ARG A N 1
ATOM 3054 C CA . ARG A 1 396 ? -12.717 -9.662 11.873 1.00 67.38 396 ARG A CA 1
ATOM 3055 C C . ARG A 1 396 ? -13.404 -10.987 11.535 1.00 67.38 396 ARG A C 1
ATOM 3057 O O . ARG A 1 396 ? -13.855 -11.688 12.430 1.00 67.38 396 ARG A O 1
ATOM 3064 N N . LYS A 1 397 ? -13.491 -11.347 10.251 1.00 61.03 397 LYS A N 1
ATOM 3065 C CA . LYS A 1 397 ? -14.121 -12.607 9.827 1.00 61.03 397 LYS A CA 1
ATOM 3066 C C . LYS A 1 397 ? -13.326 -13.841 10.238 1.00 61.03 397 LYS A C 1
ATOM 3068 O O . LYS A 1 397 ? -13.956 -14.834 10.570 1.00 61.03 397 LYS A O 1
ATOM 3073 N N . LEU A 1 398 ? -11.995 -13.790 10.202 1.00 55.94 398 LEU A N 1
ATOM 3074 C CA . LEU A 1 398 ? -11.137 -14.880 10.665 1.00 55.94 398 LEU A CA 1
ATOM 3075 C C . LEU A 1 398 ? -11.303 -15.100 12.166 1.00 55.94 398 LEU A C 1
ATOM 3077 O O . LEU A 1 398 ? -11.518 -16.238 12.551 1.00 55.94 398 LEU A O 1
ATOM 3081 N N . ALA A 1 399 ? -11.345 -14.031 12.966 1.00 61.94 399 ALA A N 1
ATOM 3082 C CA . ALA A 1 399 ? -11.629 -14.133 14.396 1.00 61.94 399 ALA A CA 1
ATOM 3083 C C . ALA A 1 399 ? -12.999 -14.786 14.672 1.00 61.94 399 ALA A C 1
ATOM 3085 O O . ALA A 1 399 ? -13.113 -15.661 15.522 1.00 61.94 399 ALA A O 1
ATOM 3086 N N . ILE A 1 400 ? -14.036 -14.426 13.903 1.00 67.56 400 ILE A N 1
ATOM 3087 C CA . ILE A 1 400 ? -15.363 -15.064 14.003 1.00 67.56 400 ILE A CA 1
ATOM 3088 C C . ILE A 1 400 ? -15.315 -16.537 13.566 1.00 67.56 400 ILE A C 1
ATOM 3090 O O . ILE A 1 400 ? -15.958 -17.389 14.168 1.00 67.56 400 ILE A O 1
ATOM 3094 N N . LEU A 1 401 ? -14.587 -16.858 12.494 1.00 55.72 401 LEU A N 1
ATOM 3095 C CA . LEU A 1 401 ? -14.455 -18.229 11.992 1.00 55.72 401 LEU A CA 1
ATOM 3096 C C . LEU A 1 401 ? -13.688 -19.119 12.968 1.00 55.72 401 LEU A C 1
ATOM 3098 O O . LEU A 1 401 ? -14.049 -20.279 13.135 1.00 55.72 401 LEU A O 1
ATOM 3102 N N . GLU A 1 402 ? -12.653 -18.581 13.598 1.00 59.47 402 GLU A N 1
ATOM 3103 C CA . GLU A 1 402 ? -11.881 -19.238 14.645 1.00 59.47 402 GLU A CA 1
ATOM 3104 C C . GLU A 1 402 ? -12.769 -19.529 15.860 1.00 59.47 402 GLU A C 1
ATOM 3106 O O . GLU A 1 402 ? -12.837 -20.679 16.291 1.00 59.47 402 GLU A O 1
ATOM 3111 N N . ASP A 1 403 ? -13.567 -18.549 16.298 1.00 59.12 403 ASP A N 1
ATOM 3112 C CA . ASP A 1 403 ? -14.582 -18.710 17.348 1.00 59.12 403 ASP A CA 1
ATOM 3113 C C . ASP A 1 403 ? -15.617 -19.803 17.002 1.00 59.12 403 ASP A C 1
ATOM 3115 O O . ASP A 1 403 ? -15.882 -20.702 17.800 1.00 59.12 403 ASP A O 1
ATOM 3119 N N . LEU A 1 404 ? -16.158 -19.807 15.777 1.00 60.00 404 LEU A N 1
ATOM 3120 C CA . LEU A 1 404 ? -17.137 -20.809 15.330 1.00 60.00 404 LEU A CA 1
ATOM 3121 C C . LEU A 1 404 ? -16.541 -22.215 15.169 1.00 60.00 404 LEU A C 1
ATOM 3123 O O . LEU A 1 404 ? -17.189 -23.205 15.511 1.00 60.00 404 LEU A O 1
ATOM 3127 N N . THR A 1 405 ? -15.321 -22.319 14.638 1.00 50.31 405 THR A N 1
ATOM 3128 C CA . THR A 1 405 ? -14.621 -23.602 14.449 1.00 50.31 405 THR A CA 1
ATOM 3129 C C . THR A 1 405 ? -14.262 -24.212 15.799 1.00 50.31 405 THR A C 1
ATOM 3131 O O . THR A 1 405 ? -14.389 -25.421 15.989 1.00 50.31 405 THR A O 1
ATOM 3134 N N . TYR A 1 406 ? -13.890 -23.367 16.761 1.00 52.44 406 TYR A N 1
ATOM 3135 C CA . TYR A 1 406 ? -13.646 -23.770 18.135 1.00 52.44 406 TYR A CA 1
ATOM 3136 C C . TYR A 1 406 ? -14.936 -24.265 18.814 1.00 52.44 406 TYR A C 1
ATOM 3138 O O . TYR A 1 406 ? -14.955 -25.385 19.325 1.00 52.44 406 TYR A O 1
ATOM 3146 N N . LYS A 1 407 ? -16.052 -23.529 18.705 1.00 55.03 407 LYS A N 1
ATOM 3147 C CA . LYS A 1 407 ? -17.375 -23.954 19.218 1.00 55.03 407 LYS A CA 1
ATOM 3148 C C . LYS A 1 407 ? -17.867 -25.274 18.617 1.00 55.03 407 LYS A C 1
ATOM 3150 O O . LYS A 1 407 ? -18.488 -26.077 19.306 1.00 55.03 407 LYS A O 1
ATOM 3155 N N . ALA A 1 408 ? -17.561 -25.535 17.346 1.00 54.25 408 ALA A N 1
ATOM 3156 C CA . ALA A 1 408 ? -17.914 -26.786 16.674 1.00 54.25 408 ALA A CA 1
ATOM 3157 C C . ALA A 1 408 ? -17.074 -27.999 17.130 1.00 54.25 408 ALA A C 1
ATOM 3159 O O . ALA A 1 408 ? -17.479 -29.137 16.900 1.00 54.25 408 ALA A O 1
ATOM 3160 N N . SER A 1 409 ? -15.922 -27.781 17.777 1.00 55.00 409 SER A N 1
ATOM 3161 C CA . SER A 1 409 ? -14.998 -28.846 18.194 1.00 55.00 409 SER A CA 1
ATOM 3162 C C . SER A 1 409 ? -15.369 -29.544 19.512 1.00 55.00 409 SER A C 1
ATOM 3164 O O . SER A 1 409 ? -14.705 -30.501 19.903 1.00 55.00 409 SER A O 1
ATOM 3166 N N . GLY A 1 410 ? -16.426 -29.097 20.201 1.00 50.06 410 GLY A N 1
ATOM 3167 C CA . GLY A 1 410 ? -16.868 -29.684 21.473 1.00 50.06 410 GLY A CA 1
ATOM 3168 C C . GLY A 1 410 ? -15.931 -29.414 22.657 1.00 50.06 410 GLY A C 1
ATOM 3169 O O . GLY A 1 410 ? -16.167 -29.926 23.749 1.00 50.06 410 GLY A O 1
ATOM 3170 N N . ALA A 1 411 ? -14.885 -28.607 22.464 1.00 50.62 411 ALA A N 1
ATOM 3171 C CA . ALA A 1 411 ? -14.122 -28.028 23.556 1.00 50.62 411 ALA A CA 1
ATOM 3172 C C . ALA A 1 411 ? -14.995 -26.966 24.243 1.00 50.62 411 ALA A C 1
ATOM 3174 O O . ALA A 1 411 ? -15.602 -26.139 23.563 1.00 50.62 411 ALA A O 1
ATOM 3175 N N . GLY A 1 412 ? -15.086 -27.014 25.576 1.00 58.44 412 GLY A N 1
ATOM 3176 C CA . GLY A 1 412 ? -15.825 -26.027 26.367 1.00 58.44 412 GLY A CA 1
ATOM 3177 C C . GLY A 1 412 ? -15.467 -24.590 25.981 1.00 58.44 412 GLY A C 1
ATOM 3178 O O . GLY A 1 412 ? -14.383 -24.324 25.444 1.00 58.44 412 GLY A O 1
ATOM 3179 N N . ALA A 1 413 ? -16.405 -23.682 26.233 1.00 59.47 413 ALA A N 1
ATOM 3180 C CA . ALA A 1 413 ? -16.320 -22.270 25.899 1.00 59.47 413 ALA A CA 1
ATOM 3181 C C . ALA A 1 413 ? -14.955 -21.668 26.233 1.00 59.47 413 ALA A C 1
ATOM 3183 O O . ALA A 1 413 ? -14.477 -21.785 27.364 1.00 59.47 413 ALA A O 1
ATOM 3184 N N . ARG A 1 414 ? -14.324 -21.011 25.256 1.00 67.56 414 ARG A N 1
ATOM 3185 C CA . ARG A 1 414 ? -13.002 -20.412 25.440 1.00 67.56 414 ARG A CA 1
ATOM 3186 C C . ARG A 1 414 ? -12.979 -18.996 24.909 1.00 67.56 414 ARG A C 1
ATOM 3188 O O . ARG A 1 414 ? -13.314 -18.753 23.757 1.00 67.56 414 ARG A O 1
ATOM 3195 N N . ALA A 1 415 ? -12.571 -18.072 25.765 1.00 71.00 415 ALA A N 1
ATOM 3196 C CA . ALA A 1 415 ? -12.314 -16.689 25.411 1.00 71.00 415 ALA A CA 1
ATOM 3197 C C . ALA A 1 415 ? -10.812 -16.428 25.521 1.00 71.00 415 ALA A C 1
ATOM 3199 O O . ALA A 1 415 ? -10.156 -16.913 26.442 1.00 71.00 415 ALA A O 1
ATOM 3200 N N . SER A 1 416 ? -10.257 -15.652 24.597 1.00 81.06 416 SER A N 1
ATOM 3201 C CA . SER A 1 416 ? -8.878 -15.186 24.701 1.00 81.06 416 SER A CA 1
ATOM 3202 C C . SER A 1 416 ? -8.763 -13.715 24.349 1.00 81.06 416 SER A C 1
ATOM 3204 O O . SER A 1 416 ? -9.541 -13.187 23.549 1.00 81.06 416 SER A O 1
ATOM 3206 N N . PHE A 1 417 ? -7.790 -13.057 24.965 1.00 80.31 417 PHE A N 1
ATOM 3207 C CA . PHE A 1 417 ? -7.420 -11.680 24.674 1.00 80.31 417 PHE A CA 1
ATOM 3208 C C . PHE A 1 417 ? -5.924 -11.482 24.917 1.00 80.31 417 PHE A C 1
ATOM 3210 O O . PHE A 1 417 ? -5.298 -12.217 25.688 1.00 80.31 417 PHE A O 1
ATOM 3217 N N . GLU A 1 418 ? -5.353 -10.503 24.224 1.00 80.56 418 GLU A N 1
ATOM 3218 C CA . GLU A 1 418 ? -3.963 -10.101 24.408 1.00 80.56 418 GLU A CA 1
ATOM 3219 C C . GLU A 1 418 ? -3.869 -9.017 25.480 1.00 80.56 418 GLU A C 1
ATOM 3221 O O . GLU A 1 418 ? -4.719 -8.132 25.577 1.00 80.56 418 GLU A O 1
ATOM 3226 N N . VAL A 1 419 ? -2.820 -9.097 26.293 1.00 81.25 419 VAL A N 1
ATOM 3227 C CA . VAL A 1 419 ? -2.522 -8.141 27.357 1.00 81.25 419 VAL A CA 1
ATOM 3228 C C . VAL A 1 419 ? -1.088 -7.679 27.202 1.00 81.25 419 VAL A C 1
ATOM 3230 O O . VAL A 1 419 ? -0.163 -8.492 27.207 1.00 81.25 419 VAL A O 1
ATOM 3233 N N . ASP A 1 420 ? -0.894 -6.365 27.123 1.00 79.06 420 ASP A N 1
ATOM 3234 C CA . ASP A 1 420 ? 0.434 -5.759 27.185 1.00 79.06 420 ASP A CA 1
ATOM 3235 C C . ASP A 1 420 ? 1.225 -6.274 28.387 1.00 79.06 420 ASP A C 1
ATOM 3237 O O . ASP A 1 420 ? 0.701 -6.326 29.503 1.00 79.06 420 ASP A O 1
ATOM 3241 N N . ALA A 1 421 ? 2.520 -6.542 28.200 1.00 78.31 421 ALA A N 1
ATOM 3242 C CA . ALA A 1 421 ? 3.414 -6.979 29.272 1.00 78.31 421 ALA A CA 1
ATOM 3243 C C . ALA A 1 421 ? 3.316 -6.099 30.537 1.00 78.31 421 ALA A C 1
ATOM 3245 O O . ALA A 1 421 ? 3.302 -6.611 31.658 1.00 78.31 421 ALA A O 1
ATOM 3246 N N . SER A 1 422 ? 3.149 -4.782 30.364 1.00 78.81 422 SER A N 1
ATOM 3247 C CA . SER A 1 422 ? 3.016 -3.809 31.458 1.00 78.81 422 SER A CA 1
ATOM 3248 C C . SER A 1 422 ? 1.730 -3.960 32.288 1.00 78.81 422 SER A C 1
ATOM 3250 O O . SER A 1 422 ? 1.664 -3.486 33.424 1.00 78.81 422 SER A O 1
ATOM 3252 N N . LEU A 1 423 ? 0.691 -4.588 31.734 1.00 79.44 423 LEU A N 1
ATOM 3253 C CA . LEU A 1 423 ? -0.628 -4.744 32.351 1.00 79.44 423 LEU A CA 1
ATOM 3254 C C . LEU A 1 423 ? -0.876 -6.141 32.920 1.00 79.44 423 LEU A C 1
ATOM 3256 O O . LEU A 1 423 ? -1.858 -6.331 33.642 1.00 79.44 423 LEU A O 1
ATOM 3260 N N . VAL A 1 424 ? 0.012 -7.103 32.668 1.00 80.25 424 VAL A N 1
ATOM 3261 C CA . VAL A 1 424 ? -0.124 -8.491 33.143 1.00 80.25 424 VAL A CA 1
ATOM 3262 C C . VAL A 1 424 ? -0.279 -8.530 34.661 1.00 80.25 424 VAL A C 1
ATOM 3264 O O . VAL A 1 424 ? -1.248 -9.087 35.165 1.00 80.25 424 VAL A O 1
ATOM 3267 N N . GLY A 1 425 ? 0.591 -7.839 35.406 1.00 80.62 425 GLY A N 1
ATOM 3268 C CA . GLY A 1 425 ? 0.509 -7.798 36.872 1.00 80.62 425 GLY A CA 1
ATOM 3269 C C . GLY A 1 425 ? -0.807 -7.214 37.404 1.00 80.62 425 GLY A C 1
ATOM 3270 O O . GLY A 1 425 ? -1.309 -7.651 38.437 1.00 80.62 425 GLY A O 1
ATOM 3271 N N . ARG A 1 426 ? -1.414 -6.260 36.686 1.00 80.44 426 ARG A N 1
ATOM 3272 C CA . ARG A 1 426 ? -2.713 -5.660 37.051 1.00 80.44 426 ARG A CA 1
ATOM 3273 C C . ARG A 1 426 ? -3.905 -6.525 36.636 1.00 80.44 426 ARG A C 1
ATOM 3275 O O . ARG A 1 426 ? -4.951 -6.485 37.285 1.00 80.44 426 ARG A O 1
ATOM 3282 N N . THR A 1 427 ? -3.742 -7.297 35.569 1.00 81.25 427 THR A N 1
ATOM 3283 C CA . THR A 1 427 ? -4.717 -8.289 35.104 1.00 81.25 427 THR A CA 1
ATOM 3284 C C . THR A 1 427 ? -4.776 -9.461 36.083 1.00 81.25 427 THR A C 1
ATOM 3286 O O . THR A 1 427 ? -5.862 -9.855 36.498 1.00 81.25 427 THR A O 1
ATOM 3289 N N . CYS A 1 428 ? -3.617 -9.934 36.555 1.00 80.19 428 CYS A N 1
ATOM 3290 C CA . CYS A 1 428 ? -3.515 -10.967 37.587 1.00 80.19 428 CYS A CA 1
ATOM 3291 C C . CYS A 1 428 ? -3.980 -10.491 38.967 1.00 80.19 428 CYS A C 1
ATOM 3293 O O . CYS A 1 428 ? -4.579 -11.262 39.715 1.00 80.19 428 CYS A O 1
ATOM 3295 N N . GLY A 1 429 ? -3.687 -9.233 39.305 1.00 76.62 429 GLY A N 1
ATOM 3296 C CA . GLY A 1 429 ? -3.830 -8.713 40.661 1.00 76.62 429 GLY A CA 1
ATOM 3297 C C . GLY A 1 429 ? -2.682 -9.152 41.586 1.00 76.62 429 GLY A C 1
ATOM 3298 O O . GLY A 1 429 ? -1.758 -9.867 41.179 1.00 76.62 429 GLY A O 1
ATOM 3299 N N . LYS A 1 430 ? -2.683 -8.678 42.838 1.00 75.94 430 LYS A N 1
ATOM 3300 C CA . LYS A 1 430 ? -1.593 -8.935 43.794 1.00 75.94 430 LYS A CA 1
ATOM 3301 C C . LYS A 1 430 ? -1.576 -10.419 44.168 1.00 75.94 430 LYS A C 1
ATOM 3303 O O . LYS A 1 430 ? -2.388 -10.876 44.961 1.00 75.94 430 LYS A O 1
ATOM 3308 N N . GLY A 1 431 ? -0.618 -11.162 43.612 1.00 72.75 431 GLY A N 1
ATOM 3309 C CA . GLY A 1 431 ? -0.491 -12.604 43.845 1.00 72.75 431 GLY A CA 1
ATOM 3310 C C . GLY A 1 431 ? -1.541 -13.454 43.119 1.00 72.75 431 GLY A C 1
ATOM 3311 O O . GLY A 1 431 ? -1.771 -14.586 43.531 1.00 72.75 431 GLY A O 1
ATOM 3312 N N . GLY A 1 432 ? -2.179 -12.928 42.064 1.00 80.19 432 GLY A N 1
ATOM 3313 C CA . GLY A 1 432 ? -3.197 -13.658 41.295 1.00 80.19 432 GLY A CA 1
ATOM 3314 C C . GLY A 1 432 ? -4.607 -13.621 41.898 1.00 80.19 432 GLY A C 1
ATOM 3315 O O . GLY A 1 432 ? -5.481 -14.357 41.446 1.00 80.19 432 GLY A O 1
ATOM 3316 N N . ASP A 1 433 ? -4.841 -12.782 42.910 1.00 83.44 433 ASP A N 1
ATOM 3317 C CA . ASP A 1 433 ? -6.117 -12.651 43.624 1.00 83.44 433 ASP A CA 1
ATOM 3318 C C . ASP A 1 433 ? -7.302 -12.324 42.702 1.00 83.44 433 ASP A C 1
ATOM 3320 O O . ASP A 1 433 ? -8.392 -12.879 42.861 1.00 83.44 433 ASP A O 1
ATOM 3324 N N . ARG A 1 434 ? -7.090 -11.457 41.708 1.00 82.62 434 ARG A N 1
ATOM 3325 C CA . ARG A 1 434 ? -8.122 -11.062 40.746 1.00 82.62 434 ARG A CA 1
ATOM 3326 C C . ARG A 1 434 ? -8.506 -12.220 39.831 1.00 82.62 434 ARG A C 1
ATOM 3328 O O . ARG A 1 434 ? -9.695 -12.441 39.629 1.00 82.62 434 ARG A O 1
ATOM 3335 N N . ILE A 1 435 ? -7.527 -12.977 39.334 1.00 86.81 435 ILE A N 1
ATOM 3336 C CA . ILE A 1 435 ? -7.786 -14.174 38.522 1.00 86.81 435 ILE A CA 1
ATOM 3337 C C . ILE A 1 435 ? -8.527 -15.224 39.348 1.00 86.81 435 ILE A C 1
ATOM 3339 O O . ILE A 1 435 ? -9.593 -15.654 38.931 1.00 86.81 435 ILE A O 1
ATOM 3343 N N . GLN A 1 436 ? -8.048 -15.553 40.551 1.00 85.88 436 GLN A N 1
ATOM 3344 C CA . GLN A 1 436 ? -8.695 -16.548 41.419 1.00 85.88 436 GLN A CA 1
ATOM 3345 C C . GLN A 1 436 ? -10.145 -16.181 41.755 1.00 85.88 436 GLN A C 1
ATOM 3347 O O . GLN A 1 436 ? -11.014 -17.049 41.849 1.00 85.88 436 GLN A O 1
ATOM 3352 N N . LYS A 1 437 ? -10.420 -14.885 41.942 1.00 86.94 437 LYS A N 1
ATOM 3353 C CA . LYS A 1 437 ? -11.779 -14.391 42.153 1.00 86.94 437 LYS A CA 1
ATOM 3354 C C . LYS A 1 437 ? -12.652 -14.621 40.917 1.00 86.94 437 LYS A C 1
ATOM 3356 O O . LYS A 1 437 ? -13.744 -15.154 41.056 1.00 86.94 437 LYS A O 1
ATOM 3361 N N . VAL A 1 438 ? -12.165 -14.271 39.726 1.00 86.44 438 VAL A N 1
ATOM 3362 C CA . VAL A 1 438 ? -12.894 -14.465 38.461 1.00 86.44 438 VAL A CA 1
ATOM 3363 C C . VAL A 1 438 ? -13.104 -15.954 38.158 1.00 86.44 438 VAL A C 1
ATOM 3365 O O . VAL A 1 438 ? -14.207 -16.354 37.794 1.00 86.44 438 VAL A O 1
ATOM 3368 N N . GLU A 1 439 ? -12.099 -16.800 38.384 1.00 87.12 439 GLU A N 1
ATOM 3369 C CA . GLU A 1 439 ? -12.214 -18.257 38.239 1.00 87.12 439 GLU A CA 1
ATOM 3370 C C . GLU A 1 439 ? -13.317 -18.828 39.136 1.00 87.12 439 GLU A C 1
ATOM 3372 O O . GLU A 1 439 ? -14.149 -19.619 38.688 1.00 87.12 439 GLU A O 1
ATOM 3377 N N . LYS A 1 440 ? -13.382 -18.372 40.393 1.00 86.81 440 LYS A N 1
ATOM 3378 C CA . LYS A 1 440 ? -14.397 -18.796 41.361 1.00 86.81 440 LYS A CA 1
ATOM 3379 C C . LYS A 1 440 ? -15.795 -18.256 41.049 1.00 86.81 440 LYS A C 1
ATOM 3381 O O . LYS A 1 440 ? -16.765 -18.995 41.201 1.00 86.81 440 LYS A O 1
ATOM 3386 N N . ASP A 1 441 ? -15.903 -16.986 40.666 1.00 85.38 441 ASP A N 1
ATOM 3387 C CA . ASP A 1 441 ? -17.186 -16.308 40.455 1.00 85.38 441 ASP A CA 1
ATOM 3388 C C . ASP A 1 441 ? -17.891 -16.809 39.183 1.00 85.38 441 ASP A C 1
ATOM 3390 O O . ASP A 1 441 ? -19.120 -16.890 39.154 1.00 85.38 441 ASP A O 1
ATOM 3394 N N . PHE A 1 442 ? -17.126 -17.194 38.153 1.00 85.19 442 PHE A N 1
ATOM 3395 C CA . PHE A 1 442 ? -17.670 -17.629 36.861 1.00 85.19 442 PHE A CA 1
ATOM 3396 C C . PHE A 1 442 ? -17.472 -19.120 36.555 1.00 85.19 442 PHE A C 1
ATOM 3398 O O . PHE A 1 442 ? -18.012 -19.595 35.558 1.00 85.19 442 PHE A O 1
ATOM 3405 N N . GLY A 1 443 ? -16.745 -19.872 37.388 1.00 81.94 443 GLY A N 1
ATOM 3406 C CA . GLY A 1 443 ? -16.470 -21.291 37.134 1.00 81.94 443 GLY A CA 1
ATOM 3407 C C . GLY A 1 443 ? -15.633 -21.497 35.870 1.00 81.94 443 GLY A C 1
ATOM 3408 O O . GLY A 1 443 ? -15.948 -22.352 35.045 1.00 81.94 443 GLY A O 1
ATOM 3409 N N . VAL A 1 444 ? -14.607 -20.665 35.692 1.00 85.81 444 VAL A N 1
ATOM 3410 C CA . VAL A 1 444 ? -13.698 -20.689 34.537 1.00 85.81 444 VAL A CA 1
ATOM 3411 C C . VAL A 1 444 ? -12.270 -20.981 34.999 1.00 85.81 444 VAL A C 1
ATOM 3413 O O . VAL A 1 444 ? -11.926 -20.726 36.146 1.00 85.81 444 VAL A O 1
ATOM 3416 N N . GLU A 1 445 ? -11.433 -21.490 34.105 1.00 83.12 445 GLU A N 1
ATOM 3417 C CA . GLU A 1 445 ? -9.990 -21.649 34.270 1.00 83.12 445 GLU A CA 1
ATOM 3418 C C . GLU A 1 445 ? -9.272 -20.595 33.420 1.00 83.12 445 GLU A C 1
ATOM 3420 O O . GLU A 1 445 ? -9.530 -20.480 32.217 1.00 83.12 445 GLU A O 1
ATOM 3425 N N . VAL A 1 446 ? -8.354 -19.837 34.017 1.00 84.56 446 VAL A N 1
ATOM 3426 C CA . VAL A 1 446 ? -7.597 -18.780 33.342 1.00 84.56 446 VAL A CA 1
ATOM 3427 C C . VAL A 1 446 ? -6.121 -19.162 33.282 1.00 84.56 446 VAL A C 1
ATOM 3429 O O . VAL A 1 446 ? -5.455 -19.350 34.295 1.00 84.56 446 VAL A O 1
ATOM 3432 N N . ARG A 1 447 ? -5.567 -19.227 32.072 1.00 81.81 447 ARG A N 1
ATOM 3433 C CA . ARG A 1 447 ? -4.141 -19.470 31.826 1.00 81.81 447 ARG A CA 1
ATOM 3434 C C . ARG A 1 447 ? -3.525 -18.310 31.069 1.00 81.81 447 ARG A C 1
ATOM 3436 O O . ARG A 1 447 ? -4.102 -17.825 30.103 1.00 81.81 447 ARG A O 1
ATOM 3443 N N . ILE A 1 448 ? -2.325 -17.910 31.466 1.00 83.06 448 ILE A N 1
ATOM 3444 C CA . ILE A 1 448 ? -1.539 -16.902 30.753 1.00 83.06 448 ILE A CA 1
ATOM 3445 C C . ILE A 1 448 ? -0.437 -17.631 29.998 1.00 83.06 448 ILE A C 1
ATOM 3447 O O . ILE A 1 448 ? 0.307 -18.412 30.587 1.00 83.06 448 ILE A O 1
ATOM 3451 N N . VAL A 1 449 ? -0.366 -17.403 28.692 1.00 81.88 449 VAL A N 1
ATOM 3452 C CA . VAL A 1 449 ? 0.703 -17.901 27.830 1.00 81.88 449 VAL A CA 1
ATOM 3453 C C . VAL A 1 449 ? 1.706 -16.778 27.638 1.00 81.88 449 VAL A C 1
ATOM 3455 O O . VAL A 1 449 ? 1.342 -15.667 27.235 1.00 81.88 449 VAL A O 1
ATOM 3458 N N . ASP A 1 450 ? 2.958 -17.078 27.967 1.00 75.31 450 ASP A N 1
ATOM 3459 C CA . ASP A 1 450 ? 4.062 -16.141 27.827 1.00 75.31 450 ASP A CA 1
ATOM 3460 C C . ASP A 1 450 ? 4.286 -15.754 26.361 1.00 75.31 450 ASP A C 1
ATOM 3462 O O . ASP A 1 450 ? 4.113 -16.561 25.444 1.00 75.31 450 ASP A O 1
ATOM 3466 N N . GLY A 1 451 ? 4.645 -14.485 26.156 1.00 66.88 451 GLY A N 1
ATOM 3467 C CA . GLY A 1 451 ? 5.045 -13.960 24.856 1.00 66.88 451 GLY A CA 1
ATOM 3468 C C . GLY A 1 451 ? 6.448 -14.432 24.461 1.00 66.88 451 GLY A C 1
ATOM 3469 O O . GLY A 1 451 ? 7.147 -15.078 25.240 1.00 66.88 451 GLY A O 1
ATOM 3470 N N . ALA A 1 452 ? 6.872 -14.097 23.240 1.00 63.00 452 ALA A N 1
ATOM 3471 C CA . ALA A 1 452 ? 8.191 -14.477 22.722 1.00 63.00 452 ALA A CA 1
ATOM 3472 C C . ALA A 1 452 ? 9.364 -13.929 23.565 1.00 63.00 452 ALA A C 1
ATOM 3474 O O . ALA A 1 452 ? 10.429 -14.544 23.601 1.00 63.00 452 ALA A O 1
ATOM 3475 N N . ASP A 1 453 ? 9.159 -12.798 24.247 1.00 70.06 453 ASP A N 1
ATOM 3476 C CA . ASP A 1 453 ? 10.099 -12.160 25.169 1.00 70.06 453 ASP A CA 1
ATOM 3477 C C . ASP A 1 453 ? 9.358 -11.429 26.317 1.00 70.06 453 ASP A C 1
ATOM 3479 O O . ASP A 1 453 ? 8.127 -11.452 26.400 1.00 70.06 453 ASP A O 1
ATOM 3483 N N . GLU A 1 454 ? 10.097 -10.786 27.234 1.00 65.62 454 GLU A N 1
ATOM 3484 C CA . GLU A 1 454 ? 9.514 -10.077 28.387 1.00 65.62 454 GLU A CA 1
ATOM 3485 C C . GLU A 1 454 ? 8.640 -8.864 28.010 1.00 65.62 454 GLU A C 1
ATOM 3487 O O . GLU A 1 454 ? 7.743 -8.517 28.789 1.00 65.62 454 GLU A O 1
ATOM 3492 N N . SER A 1 455 ? 8.872 -8.246 26.843 1.00 67.06 455 SER A N 1
ATOM 3493 C CA . SER A 1 455 ? 8.169 -7.049 26.357 1.00 67.06 455 SER A CA 1
ATOM 3494 C C . SER A 1 455 ? 6.951 -7.376 25.490 1.00 67.06 455 SER A C 1
ATOM 3496 O O . SER A 1 455 ? 6.083 -6.517 25.318 1.00 67.06 455 SER A O 1
ATOM 3498 N N . ALA A 1 456 ? 6.884 -8.581 24.929 1.00 70.81 456 ALA A N 1
ATOM 3499 C CA . ALA A 1 456 ? 5.811 -9.013 24.054 1.00 70.81 456 ALA A CA 1
ATOM 3500 C C . ALA A 1 456 ? 4.466 -9.095 24.801 1.00 70.81 456 ALA A C 1
ATOM 3502 O O . ALA A 1 456 ? 4.423 -9.433 25.995 1.00 70.81 456 ALA A O 1
ATOM 3503 N N . PRO A 1 457 ? 3.345 -8.814 24.111 1.00 73.31 457 PRO A N 1
ATOM 3504 C CA . PRO A 1 457 ? 2.023 -9.029 24.676 1.00 73.31 457 PRO A CA 1
ATOM 3505 C C . PRO A 1 457 ? 1.850 -10.506 25.043 1.00 73.31 457 PRO A C 1
ATOM 3507 O O . PRO A 1 457 ? 2.301 -11.410 24.336 1.00 73.31 457 PRO A O 1
ATOM 3510 N N . ARG A 1 458 ? 1.208 -10.752 26.184 1.00 80.50 458 ARG A N 1
ATOM 3511 C CA . ARG A 1 458 ? 0.891 -12.098 26.668 1.00 80.50 458 ARG A CA 1
ATOM 3512 C C . ARG A 1 458 ? -0.544 -12.437 26.315 1.00 80.50 458 ARG A C 1
ATOM 3514 O O . ARG A 1 458 ? -1.416 -11.570 26.330 1.00 80.50 458 ARG A O 1
ATOM 3521 N N . THR A 1 459 ? -0.800 -13.707 26.029 1.00 81.50 459 THR A N 1
ATOM 3522 C CA . THR A 1 459 ? -2.155 -14.168 25.711 1.00 81.50 459 THR A CA 1
ATOM 3523 C C . THR A 1 459 ? -2.809 -14.732 26.962 1.00 81.50 459 THR A C 1
ATOM 3525 O O . THR A 1 459 ? -2.281 -15.657 27.576 1.00 81.50 459 THR A O 1
ATOM 3528 N N . VAL A 1 460 ? -3.975 -14.208 27.333 1.00 81.81 460 VAL A N 1
ATOM 3529 C CA . VAL A 1 460 ? -4.806 -14.769 28.402 1.00 81.81 460 VAL A CA 1
ATOM 3530 C C . VAL A 1 460 ? -5.847 -15.682 27.767 1.00 81.81 460 VAL A C 1
ATOM 3532 O O . VAL A 1 460 ? -6.601 -15.254 26.896 1.00 81.81 460 VAL A O 1
ATOM 3535 N N . LEU A 1 461 ? -5.889 -16.942 28.193 1.00 80.50 461 LEU A N 1
ATOM 3536 C CA . LEU A 1 461 ? -6.856 -17.946 27.762 1.00 80.50 461 LEU A CA 1
ATOM 3537 C C . LEU A 1 461 ? -7.781 -18.285 28.925 1.00 80.50 461 LEU A C 1
ATOM 3539 O O . LEU A 1 461 ? -7.339 -18.795 29.947 1.00 80.50 461 LEU A O 1
ATOM 3543 N N . ILE A 1 462 ? -9.069 -18.048 28.734 1.00 84.44 462 ILE A N 1
ATOM 3544 C CA . ILE A 1 462 ? -10.139 -18.347 29.679 1.00 84.44 462 ILE A CA 1
ATOM 3545 C C . ILE A 1 462 ? -10.913 -19.531 29.116 1.00 84.44 462 ILE A C 1
ATOM 3547 O O . ILE A 1 462 ? -11.405 -19.439 27.997 1.00 84.44 462 ILE A O 1
ATOM 3551 N N . SER A 1 463 ? -11.029 -20.624 29.863 1.00 80.50 463 SER A N 1
ATOM 3552 C CA . SER A 1 463 ? -11.779 -21.826 29.474 1.00 80.50 463 SER A CA 1
ATOM 3553 C C . SER A 1 463 ? -12.871 -22.094 30.504 1.00 80.50 463 SER A C 1
ATOM 3555 O O . SER A 1 463 ? -12.608 -22.013 31.694 1.00 80.50 463 SER A O 1
ATOM 3557 N N . GLY A 1 464 ? -14.091 -22.412 30.091 1.00 80.12 464 GLY A N 1
ATOM 3558 C CA . GLY A 1 464 ? -15.186 -22.686 31.020 1.00 80.12 464 GLY A CA 1
ATOM 3559 C C . GLY A 1 464 ? -16.305 -23.512 30.403 1.00 80.12 464 GLY A C 1
ATOM 3560 O O . GLY A 1 464 ? -16.287 -23.839 29.217 1.00 80.12 464 GLY A O 1
ATOM 3561 N N . ASP A 1 465 ? -17.304 -23.825 31.222 1.00 72.44 465 ASP A N 1
ATOM 3562 C CA . ASP A 1 465 ? -18.416 -24.695 30.824 1.00 72.44 465 ASP A CA 1
ATOM 3563 C C . ASP A 1 465 ? -19.478 -23.980 29.965 1.00 72.44 465 ASP A C 1
ATOM 3565 O O . ASP A 1 465 ? -20.295 -24.636 29.318 1.00 72.44 465 ASP A O 1
ATOM 3569 N N . SER A 1 466 ? -19.487 -22.639 29.925 1.00 77.31 466 SER A N 1
ATOM 3570 C CA . SER A 1 466 ? -20.431 -21.857 29.110 1.00 77.31 466 SER A CA 1
ATOM 3571 C C . SER A 1 466 ? -19.802 -20.618 28.468 1.00 77.31 466 SER A C 1
ATOM 3573 O O . SER A 1 466 ? -18.970 -19.943 29.079 1.00 77.31 466 SER A O 1
ATOM 3575 N N . ASP A 1 467 ? -20.246 -20.293 27.247 1.00 68.38 467 ASP A N 1
ATOM 3576 C CA . ASP A 1 467 ? -19.806 -19.105 26.491 1.00 68.38 467 ASP A CA 1
ATOM 3577 C C . ASP A 1 467 ? -20.088 -17.815 27.264 1.00 68.38 467 ASP A C 1
ATOM 3579 O O . ASP A 1 467 ? -19.291 -16.879 27.246 1.00 68.38 467 ASP A O 1
ATOM 3583 N N . GLU A 1 468 ? -21.202 -17.781 27.996 1.00 76.00 468 GLU A N 1
ATOM 3584 C CA . GLU A 1 468 ? -21.592 -16.633 28.808 1.00 76.00 468 GLU A CA 1
ATOM 3585 C C . GLU A 1 468 ? -20.651 -16.429 30.006 1.00 76.00 468 GLU A C 1
ATOM 3587 O O . GLU A 1 468 ? -20.280 -15.294 30.308 1.00 76.00 468 GLU A O 1
ATOM 3592 N N . ALA A 1 469 ? -20.220 -17.511 30.663 1.00 79.88 469 ALA A N 1
ATOM 3593 C CA . ALA A 1 469 ? -19.257 -17.440 31.759 1.00 79.88 469 ALA A CA 1
ATOM 3594 C C . ALA A 1 469 ? -17.873 -16.992 31.271 1.00 79.88 469 ALA A C 1
ATOM 3596 O O . ALA A 1 469 ? -17.276 -16.094 31.865 1.00 79.88 469 ALA A O 1
ATOM 3597 N N . ALA A 1 470 ? -17.392 -17.550 30.154 1.00 80.50 470 ALA A N 1
ATOM 3598 C CA . ALA A 1 470 ? -16.114 -17.163 29.560 1.00 80.50 470 ALA A CA 1
ATOM 3599 C C . ALA A 1 470 ? -16.118 -15.697 29.083 1.00 80.50 470 ALA A C 1
ATOM 3601 O O . ALA A 1 470 ? -15.140 -14.978 29.291 1.00 80.50 470 ALA A O 1
ATOM 3602 N N . ALA A 1 471 ? -17.226 -15.221 28.501 1.00 76.88 471 ALA A N 1
ATOM 3603 C CA . ALA A 1 471 ? -17.376 -13.833 28.067 1.00 76.88 471 ALA A CA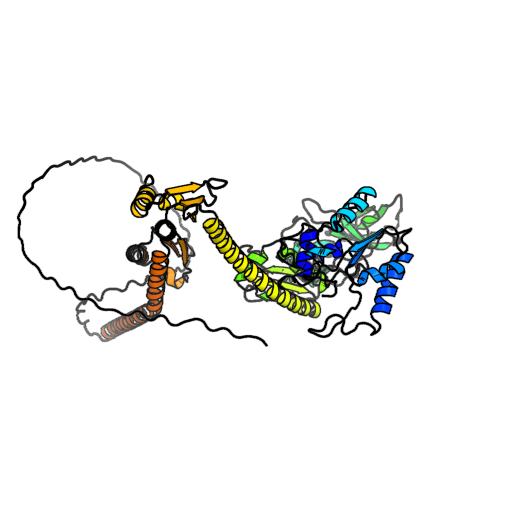 1
ATOM 3604 C C . ALA A 1 471 ? -17.425 -12.842 29.243 1.00 76.88 471 ALA A C 1
ATOM 3606 O O . ALA A 1 471 ? -16.761 -11.807 29.189 1.00 76.88 471 ALA A O 1
ATOM 3607 N N . LYS A 1 472 ? -18.152 -13.159 30.324 1.00 82.12 472 LYS A N 1
ATOM 3608 C CA . LYS A 1 472 ? -18.185 -12.320 31.537 1.00 82.12 472 LYS A CA 1
ATOM 3609 C C . LYS A 1 472 ? -16.831 -12.287 32.243 1.00 82.12 472 LYS A C 1
ATOM 3611 O O . LYS A 1 472 ? -16.373 -11.217 32.633 1.00 82.12 472 LYS A O 1
ATOM 3616 N N . ALA A 1 473 ? -16.150 -13.428 32.329 1.00 84.94 473 ALA A N 1
ATOM 3617 C CA . ALA A 1 473 ? -14.795 -13.497 32.865 1.00 84.94 473 ALA A CA 1
ATOM 3618 C C . ALA A 1 473 ? -13.796 -12.684 32.025 1.00 84.94 473 ALA A C 1
ATOM 3620 O O . ALA A 1 473 ? -12.952 -11.983 32.583 1.00 84.94 473 ALA A O 1
ATOM 3621 N N . ARG A 1 474 ? -13.919 -12.716 30.689 1.00 85.81 474 ARG A N 1
ATOM 3622 C CA . ARG A 1 474 ? -13.137 -11.855 29.791 1.00 85.81 474 ARG A CA 1
ATOM 3623 C C . ARG A 1 474 ? -13.409 -10.382 30.071 1.00 85.81 474 ARG A C 1
ATOM 3625 O O . ARG A 1 474 ? -12.459 -9.634 30.251 1.00 85.81 474 ARG A O 1
ATOM 3632 N N . GLN A 1 475 ? -14.675 -9.977 30.152 1.00 82.50 475 GLN A N 1
ATOM 3633 C CA . GLN A 1 475 ? -15.054 -8.586 30.414 1.00 82.50 475 GLN A CA 1
ATOM 3634 C C . GLN A 1 475 ? -14.478 -8.059 31.741 1.00 82.50 475 GLN A C 1
ATOM 3636 O O . GLN A 1 475 ? -14.092 -6.895 31.828 1.00 82.50 475 GLN A O 1
ATOM 3641 N N . GLU A 1 476 ? -14.379 -8.915 32.760 1.00 83.44 476 GLU A N 1
ATOM 3642 C CA . GLU A 1 476 ? -13.809 -8.556 34.062 1.00 83.44 476 GLU A CA 1
ATOM 3643 C C . GLU A 1 476 ? -12.277 -8.444 34.056 1.00 83.44 476 GLU A C 1
ATOM 3645 O O . GLU A 1 476 ? -11.722 -7.614 34.787 1.00 83.44 476 GLU A O 1
ATOM 3650 N N . LEU A 1 477 ? -11.588 -9.264 33.255 1.00 84.94 477 LEU A N 1
ATOM 3651 C CA . LEU A 1 477 ? -10.122 -9.349 33.218 1.00 84.94 477 LEU A CA 1
ATOM 3652 C C . LEU A 1 477 ? -9.477 -8.464 32.142 1.00 84.94 477 LEU A C 1
ATOM 3654 O O . LEU A 1 477 ? -8.354 -8.003 32.341 1.00 84.94 477 LEU A O 1
ATOM 3658 N N . GLU A 1 478 ? -10.159 -8.206 31.028 1.00 86.12 478 GLU A N 1
ATOM 3659 C CA . GLU A 1 478 ? -9.632 -7.447 29.892 1.00 86.12 478 GLU A CA 1
ATOM 3660 C C . GLU A 1 478 ? -9.498 -5.959 30.242 1.00 86.12 478 GLU A C 1
ATOM 3662 O O . GLU A 1 478 ? -10.479 -5.226 30.398 1.00 86.12 478 GLU A O 1
ATOM 3667 N N . LEU A 1 479 ? -8.248 -5.512 30.390 1.00 86.12 479 LEU A N 1
ATOM 3668 C CA . LEU A 1 479 ? -7.900 -4.108 30.575 1.00 86.12 479 LEU A CA 1
ATOM 3669 C C . LEU A 1 479 ? -7.565 -3.486 29.222 1.00 86.12 479 LEU A C 1
ATOM 3671 O O . LEU A 1 479 ? -6.653 -3.936 28.533 1.00 86.12 479 LEU A O 1
ATOM 3675 N N . VAL A 1 480 ? -8.280 -2.424 28.872 1.00 83.19 480 VAL A N 1
ATOM 3676 C CA . VAL A 1 480 ? -8.087 -1.668 27.636 1.00 83.19 480 VAL A CA 1
ATOM 3677 C C . VAL A 1 480 ? -7.331 -0.383 27.956 1.00 83.19 480 VAL A C 1
ATOM 3679 O O . VAL A 1 480 ? -7.608 0.266 28.969 1.00 83.19 480 VAL A O 1
ATOM 3682 N N . LYS A 1 481 ? -6.385 -0.025 27.085 1.00 86.94 481 LYS A N 1
ATOM 3683 C CA . LYS A 1 481 ? -5.737 1.289 27.061 1.00 86.94 481 LYS A CA 1
ATOM 3684 C C . LYS A 1 481 ? -6.368 2.148 25.972 1.00 86.94 481 LYS A C 1
ATOM 3686 O O . LYS A 1 481 ? -6.565 1.672 24.855 1.00 86.94 481 LYS A O 1
ATOM 3691 N N . GLN A 1 482 ? -6.649 3.403 26.288 1.00 87.06 482 GLN A N 1
ATOM 3692 C CA . GLN A 1 482 ? -7.099 4.404 25.330 1.00 87.06 482 GLN A CA 1
ATOM 3693 C C . GLN A 1 482 ? -6.325 5.699 25.551 1.00 87.06 482 GLN A C 1
ATOM 3695 O O . GLN A 1 482 ? -6.207 6.174 26.680 1.00 87.06 482 GLN A O 1
ATOM 3700 N N . LEU A 1 483 ? -5.796 6.247 24.461 1.00 89.00 483 LEU A N 1
ATOM 3701 C CA . LEU A 1 483 ? -5.139 7.546 24.443 1.00 89.00 483 LEU A CA 1
ATOM 3702 C C . LEU A 1 483 ? -6.183 8.601 24.089 1.00 89.00 483 LEU A C 1
ATOM 3704 O O . LEU A 1 483 ? -6.974 8.415 23.163 1.00 89.00 483 LEU A O 1
ATOM 3708 N N . PHE A 1 484 ? -6.218 9.670 24.872 1.00 85.31 484 PHE A N 1
ATOM 3709 C CA . PHE A 1 484 ? -7.128 10.786 24.692 1.00 85.31 484 PHE A CA 1
ATOM 3710 C C . PHE A 1 484 ? -6.308 12.047 24.417 1.00 85.31 484 PHE A C 1
ATOM 3712 O O . PHE A 1 484 ? -5.530 12.497 25.266 1.00 85.31 484 PHE A O 1
ATOM 3719 N N . GLU A 1 485 ? -6.461 12.597 23.215 1.00 85.69 485 GLU A N 1
ATOM 3720 C CA . GLU A 1 485 ? -5.739 13.790 22.784 1.00 85.69 485 GLU A CA 1
ATOM 3721 C C . GLU A 1 485 ? -6.350 15.044 23.422 1.00 85.69 485 GLU A C 1
ATOM 3723 O O . GLU A 1 485 ? -7.563 15.264 23.387 1.00 85.69 485 GLU A O 1
ATOM 3728 N N . VAL A 1 486 ? -5.501 15.881 24.019 1.00 83.94 486 VAL A N 1
ATOM 3729 C CA . VAL A 1 486 ? -5.916 17.129 24.669 1.00 83.94 486 VAL A CA 1
ATOM 3730 C C . VAL A 1 486 ? -5.120 18.277 24.066 1.00 83.94 486 VAL A C 1
ATOM 3732 O O . VAL A 1 486 ? -3.892 18.255 24.076 1.00 83.94 486 VAL A O 1
ATOM 3735 N N . GLN A 1 487 ? -5.818 19.302 23.570 1.00 80.75 487 GLN A N 1
ATOM 3736 C CA . GLN A 1 487 ? -5.172 20.517 23.066 1.00 80.75 487 GLN A CA 1
ATOM 3737 C C . GLN A 1 487 ? -4.341 21.192 24.170 1.00 80.75 487 GLN A C 1
ATOM 3739 O O . GLN A 1 487 ? -4.759 21.227 25.327 1.00 80.75 487 GLN A O 1
ATOM 3744 N N . GLU A 1 488 ? -3.176 21.742 23.811 1.00 80.75 488 GLU A N 1
ATOM 3745 C CA . GLU A 1 488 ? -2.180 22.280 24.755 1.00 80.75 488 GLU A CA 1
ATOM 3746 C C . GLU A 1 488 ? -2.757 23.348 25.704 1.00 80.75 488 GLU A C 1
ATOM 3748 O O . GLU A 1 488 ? -2.435 23.388 26.889 1.00 80.75 488 GLU A O 1
ATOM 3753 N N . ASP A 1 489 ? -3.687 24.169 25.214 1.00 80.94 489 ASP A N 1
ATOM 3754 C CA . ASP A 1 489 ? -4.389 25.202 25.981 1.00 80.94 489 ASP A CA 1
ATOM 3755 C C . ASP A 1 489 ? -5.436 24.653 26.966 1.00 80.94 489 ASP A C 1
ATOM 3757 O O . ASP A 1 489 ? -5.915 25.389 27.829 1.00 80.94 489 ASP A O 1
ATOM 3761 N N . ARG A 1 490 ? -5.778 23.364 26.866 1.00 81.25 490 ARG A N 1
ATOM 3762 C CA . ARG A 1 490 ? -6.782 22.675 27.693 1.00 81.25 490 ARG A CA 1
ATOM 3763 C C . ARG A 1 490 ? -6.182 21.658 28.656 1.00 81.25 490 ARG A C 1
ATOM 3765 O O . ARG A 1 490 ? -6.907 21.134 29.500 1.00 81.25 490 ARG A O 1
ATOM 3772 N N . VAL A 1 491 ? -4.879 21.391 28.575 1.00 84.31 491 VAL A N 1
ATOM 3773 C CA . VAL A 1 491 ? -4.199 20.394 29.420 1.00 84.31 491 VAL A CA 1
ATOM 3774 C C . VAL A 1 491 ? -4.422 20.689 30.899 1.00 84.31 491 VAL A C 1
ATOM 3776 O O . VAL A 1 491 ? -4.853 19.817 31.652 1.00 84.31 491 VAL A O 1
ATOM 3779 N N . GLU A 1 492 ? -4.215 21.933 31.326 1.00 84.06 492 GLU A N 1
ATOM 3780 C CA . GLU A 1 492 ? -4.359 22.275 32.741 1.00 84.06 492 GLU A CA 1
ATOM 3781 C C . GLU A 1 492 ? -5.816 22.215 33.233 1.00 84.06 492 GLU A C 1
ATOM 3783 O O . GLU A 1 492 ? -6.062 21.939 34.408 1.00 84.06 492 GLU A O 1
ATOM 3788 N N . TRP A 1 493 ? -6.788 22.426 32.339 1.00 85.75 493 TRP A N 1
ATOM 3789 C CA . TRP A 1 493 ? -8.214 22.273 32.640 1.00 85.75 493 TRP A CA 1
ATOM 3790 C C . TRP A 1 493 ? -8.606 20.807 32.832 1.00 85.75 493 TRP A C 1
ATOM 3792 O O . TRP A 1 493 ? -9.339 20.471 33.767 1.00 85.75 493 TRP A O 1
ATOM 3802 N N . VAL A 1 494 ? -8.106 19.933 31.955 1.00 85.69 494 VAL A N 1
ATOM 3803 C CA . VAL A 1 494 ? -8.378 18.491 31.995 1.00 85.69 494 VAL A CA 1
ATOM 3804 C C . VAL A 1 494 ? -7.719 17.844 33.210 1.00 85.69 494 VAL A C 1
ATOM 3806 O O . VAL A 1 494 ? -8.364 17.097 33.945 1.00 85.69 494 VAL A O 1
ATOM 3809 N N . LEU A 1 495 ? -6.450 18.161 33.472 1.00 87.00 495 LEU A N 1
ATOM 3810 C CA . LEU A 1 495 ? -5.738 17.629 34.634 1.00 87.00 495 LEU A CA 1
ATOM 3811 C C . LEU A 1 495 ? -6.276 18.230 35.940 1.00 87.00 495 LEU A C 1
ATOM 3813 O O . LEU A 1 495 ? -6.431 17.530 36.948 1.00 87.00 495 LEU A O 1
ATOM 3817 N N . GLY A 1 496 ? -6.613 19.518 35.917 1.00 85.00 496 GLY A N 1
ATOM 3818 C CA . GLY A 1 496 ? -6.948 20.292 37.100 1.00 85.00 496 GLY A CA 1
ATOM 3819 C C . GLY A 1 496 ? -5.737 20.551 37.993 1.00 85.00 496 GLY A C 1
ATOM 3820 O O . GLY A 1 496 ? -4.643 20.011 37.813 1.00 85.00 496 GLY A O 1
ATOM 3821 N N . LYS A 1 497 ? -5.936 21.380 39.020 1.00 82.06 497 LYS A N 1
ATOM 3822 C CA . LYS A 1 497 ? -4.863 21.753 39.947 1.00 82.06 497 LYS A CA 1
ATOM 3823 C C . LYS A 1 497 ? -4.314 20.528 40.691 1.00 82.06 497 LYS A C 1
ATOM 3825 O O . LYS A 1 497 ? -5.053 19.864 41.421 1.00 82.06 497 LYS A O 1
ATOM 3830 N N . ASP A 1 498 ? -3.013 20.278 40.552 1.00 79.38 498 ASP A N 1
ATOM 3831 C CA . ASP A 1 498 ? -2.310 19.111 41.111 1.00 79.38 498 ASP A CA 1
ATOM 3832 C C . ASP A 1 498 ? -2.878 17.758 40.623 1.00 79.38 498 ASP A C 1
ATOM 3834 O O . ASP A 1 498 ? -2.887 16.782 41.371 1.00 79.38 498 ASP A O 1
ATOM 3838 N N . ASN A 1 499 ? -3.396 17.697 39.389 1.00 84.38 499 ASN A N 1
ATOM 3839 C CA . ASN A 1 499 ? -4.035 16.514 38.791 1.00 84.38 499 ASN A CA 1
ATOM 3840 C C . ASN A 1 499 ? -5.312 16.036 39.516 1.00 84.38 499 ASN A C 1
ATOM 3842 O O . ASN A 1 499 ? -5.725 14.885 39.368 1.00 84.38 499 ASN A O 1
ATOM 3846 N N . ARG A 1 500 ? -5.955 16.890 40.323 1.00 85.44 500 ARG A N 1
ATOM 3847 C CA . ARG A 1 500 ? -7.138 16.499 41.111 1.00 85.44 500 ARG A CA 1
ATOM 3848 C C . ARG A 1 500 ? -8.351 16.147 40.261 1.00 85.44 500 ARG A C 1
ATOM 3850 O O . ARG A 1 500 ? -9.035 15.179 40.574 1.00 85.44 500 ARG A O 1
ATOM 3857 N N . THR A 1 501 ? -8.607 16.896 39.192 1.00 84.38 501 THR A N 1
ATOM 3858 C CA . THR A 1 501 ? -9.769 16.657 38.326 1.00 84.38 501 THR A CA 1
ATOM 3859 C C . THR A 1 501 ? -9.666 15.288 37.669 1.00 84.38 501 THR A C 1
ATOM 3861 O O . THR A 1 501 ? -10.611 14.501 37.734 1.00 84.38 501 THR A O 1
ATOM 3864 N N . ILE A 1 502 ? -8.492 14.959 37.123 1.00 88.94 502 ILE A N 1
ATOM 3865 C CA . ILE A 1 502 ? -8.280 13.659 36.491 1.00 88.94 502 ILE A CA 1
ATOM 3866 C C . ILE A 1 502 ? -8.284 12.508 37.507 1.00 88.94 502 ILE A C 1
ATOM 3868 O O . ILE A 1 502 ? -8.827 11.445 37.219 1.00 88.94 502 ILE A O 1
ATOM 3872 N N . GLN A 1 503 ? -7.773 12.714 38.725 1.00 88.50 503 GLN A N 1
ATOM 3873 C CA . GLN A 1 503 ? -7.867 11.719 39.804 1.00 88.50 503 GLN A CA 1
ATOM 3874 C C . GLN A 1 503 ? -9.318 11.466 40.239 1.00 88.50 503 GLN A C 1
ATOM 3876 O O . GLN A 1 503 ? -9.708 10.318 40.470 1.00 88.50 503 GLN A O 1
ATOM 3881 N N . ASP A 1 504 ? -10.139 12.515 40.320 1.00 87.62 504 ASP A N 1
ATOM 3882 C CA . ASP A 1 504 ? -11.561 12.394 40.639 1.00 87.62 504 ASP A CA 1
ATOM 3883 C C . ASP A 1 504 ? -12.327 11.676 39.522 1.00 87.62 504 ASP A C 1
ATOM 3885 O O . ASP A 1 504 ? -13.162 10.815 39.809 1.00 87.62 504 ASP A O 1
ATOM 3889 N N . MET A 1 505 ? -12.024 11.973 38.255 1.00 87.25 505 MET A N 1
ATOM 3890 C CA . MET A 1 505 ? -12.580 11.259 37.101 1.00 87.25 505 MET A CA 1
ATOM 3891 C C . MET A 1 505 ? -12.157 9.792 37.089 1.00 87.25 505 MET A C 1
ATOM 3893 O O . MET A 1 505 ? -13.010 8.919 36.938 1.00 87.25 505 MET A O 1
ATOM 3897 N N . GLN A 1 506 ? -10.877 9.505 37.347 1.00 90.12 506 GLN A N 1
ATOM 3898 C CA . GLN A 1 506 ? -10.360 8.144 37.470 1.00 90.12 506 GLN A CA 1
ATOM 3899 C C . GLN A 1 506 ? -11.144 7.355 38.528 1.00 90.12 506 GLN A C 1
ATOM 3901 O O . GLN A 1 506 ? -11.562 6.223 38.282 1.00 90.12 506 GLN A O 1
ATOM 3906 N N . LYS A 1 507 ? -11.386 7.962 39.697 1.00 89.62 507 LYS A N 1
ATOM 3907 C CA . LYS A 1 507 ? -12.131 7.336 40.794 1.00 89.62 507 LYS A CA 1
ATOM 3908 C C . LYS A 1 507 ? -13.614 7.143 40.468 1.00 89.62 507 LYS A C 1
ATOM 3910 O O . LYS A 1 507 ? -14.169 6.112 40.835 1.00 89.62 507 LYS A O 1
ATOM 3915 N N . LYS A 1 508 ? -14.253 8.115 39.810 1.00 88.38 508 LYS A N 1
ATOM 3916 C CA . LYS A 1 508 ? -15.674 8.051 39.426 1.00 88.38 508 LYS A CA 1
ATOM 3917 C C . LYS A 1 508 ? -15.940 7.007 38.345 1.00 88.38 508 LYS A C 1
ATOM 3919 O O . LYS A 1 508 ? -16.922 6.287 38.455 1.00 88.38 508 LYS A O 1
ATOM 3924 N N . ALA A 1 509 ? -15.060 6.916 37.352 1.00 86.94 509 ALA A N 1
ATOM 3925 C CA . ALA A 1 509 ? -15.173 5.958 36.257 1.00 86.94 509 ALA A CA 1
ATOM 3926 C C . ALA A 1 509 ? -14.664 4.550 36.622 1.00 86.94 509 ALA A C 1
ATOM 3928 O O . ALA A 1 509 ? -14.904 3.593 35.894 1.00 86.94 509 ALA A O 1
ATOM 3929 N N . GLY A 1 510 ? -13.948 4.398 37.742 1.00 86.12 510 GLY A N 1
ATOM 3930 C CA . GLY A 1 510 ? -13.381 3.110 38.151 1.00 86.12 510 GLY A CA 1
ATOM 3931 C C . GLY A 1 510 ? -12.172 2.678 37.314 1.00 86.12 510 GLY A C 1
ATOM 3932 O O . GLY A 1 510 ? -11.909 1.486 37.164 1.00 86.12 510 GLY A O 1
ATOM 3933 N N . LEU A 1 511 ? -11.422 3.634 36.762 1.00 87.75 511 LEU A N 1
ATOM 3934 C CA . LEU A 1 511 ? -10.226 3.354 35.971 1.00 87.75 511 LEU A CA 1
ATOM 3935 C C . LEU A 1 511 ? -9.104 2.744 36.823 1.00 87.75 511 LEU A C 1
ATOM 3937 O O . LEU A 1 511 ? -8.858 3.143 37.966 1.00 87.75 511 LEU A O 1
ATOM 3941 N N . ALA A 1 512 ? -8.344 1.831 36.216 1.00 85.31 512 ALA A N 1
ATOM 3942 C CA . ALA A 1 512 ? -7.129 1.279 36.806 1.00 85.31 512 ALA A CA 1
ATOM 3943 C C . ALA A 1 512 ? -6.035 2.349 36.949 1.00 85.31 512 ALA A C 1
ATOM 3945 O O . ALA A 1 512 ? -5.290 2.338 37.933 1.00 85.31 512 ALA A O 1
ATOM 3946 N N . TYR A 1 513 ? -5.923 3.251 35.973 1.00 88.75 513 TYR A N 1
ATOM 3947 C CA . TYR A 1 513 ? -5.183 4.507 36.081 1.00 88.75 513 TYR A CA 1
ATOM 3948 C C . TYR A 1 513 ? -5.599 5.494 34.986 1.00 88.75 513 TYR A C 1
ATOM 3950 O O . TYR A 1 513 ? -6.130 5.096 33.949 1.00 88.75 513 TYR A O 1
ATOM 3958 N N . ALA A 1 514 ? -5.321 6.771 35.233 1.00 89.69 514 ALA A N 1
ATOM 3959 C CA . ALA A 1 514 ? -5.331 7.827 34.233 1.00 89.69 514 ALA A CA 1
ATOM 3960 C C . ALA A 1 514 ? -4.049 8.655 34.402 1.00 89.69 514 ALA A C 1
ATOM 3962 O O . ALA A 1 514 ? -3.820 9.212 35.477 1.00 89.69 514 ALA A O 1
ATOM 3963 N N . THR A 1 515 ? -3.195 8.703 33.379 1.00 88.19 515 THR A N 1
ATOM 3964 C CA . THR A 1 515 ? -1.864 9.325 33.472 1.00 88.19 515 THR A CA 1
ATOM 3965 C C . THR A 1 515 ? -1.588 10.201 32.261 1.00 88.19 515 THR A C 1
ATOM 3967 O O . THR A 1 515 ? -1.830 9.802 31.129 1.00 88.19 515 THR A O 1
ATOM 3970 N N . TRP A 1 516 ? -1.037 11.388 32.496 1.00 88.06 516 TRP A N 1
ATOM 3971 C CA . TRP A 1 516 ? -0.562 12.269 31.432 1.00 88.06 516 TRP A CA 1
ATOM 3972 C C . TRP A 1 516 ? 0.828 11.840 30.949 1.00 88.06 516 TRP A C 1
ATOM 3974 O O . TRP A 1 516 ? 1.748 11.730 31.762 1.00 88.06 516 TRP A O 1
ATOM 3984 N N . THR A 1 517 ? 0.995 11.619 29.645 1.00 81.25 517 THR A N 1
ATOM 3985 C CA . THR A 1 517 ? 2.265 11.174 29.035 1.00 81.25 517 THR A CA 1
ATOM 3986 C C . THR A 1 517 ? 3.148 12.330 28.555 1.00 81.25 517 THR A C 1
ATOM 3988 O O . THR A 1 517 ? 4.292 12.111 28.167 1.00 81.25 517 THR A O 1
ATOM 3991 N N . GLY A 1 518 ? 2.648 13.568 28.613 1.00 78.62 518 GLY A N 1
ATOM 3992 C CA . GLY A 1 518 ? 3.322 14.768 28.108 1.00 78.62 518 GLY A CA 1
ATOM 3993 C C . GLY A 1 518 ? 2.607 15.375 26.903 1.00 78.62 518 GLY A C 1
ATOM 3994 O O . GLY A 1 518 ? 2.543 16.597 26.803 1.00 78.62 518 GLY A O 1
ATOM 3995 N N . SER A 1 519 ? 2.027 14.532 26.048 1.00 78.12 519 SER A N 1
ATOM 3996 C CA . SER A 1 519 ? 1.239 14.933 24.876 1.00 78.12 519 SER A CA 1
ATOM 3997 C C . SER A 1 519 ? -0.209 14.453 24.930 1.00 78.12 519 SER A C 1
ATOM 3999 O O . SER A 1 519 ? -1.084 15.102 24.369 1.00 78.12 519 SER A O 1
ATOM 4001 N N . GLU A 1 520 ? -0.469 13.328 25.597 1.00 87.94 520 GLU A N 1
ATOM 4002 C CA . GLU A 1 520 ? -1.777 12.676 25.606 1.00 87.94 520 GLU A CA 1
ATOM 4003 C C . GLU A 1 520 ? -2.140 12.193 27.011 1.00 87.94 520 GLU A C 1
ATOM 4005 O O . GLU A 1 520 ? -1.284 11.966 27.877 1.00 87.94 520 GLU A O 1
ATOM 4010 N N . LEU A 1 521 ? -3.438 12.024 27.243 1.00 89.31 521 LEU A N 1
ATOM 4011 C CA . LEU A 1 521 ? -3.966 11.438 28.462 1.00 89.31 521 LEU A CA 1
ATOM 4012 C C . LEU A 1 521 ? -4.210 9.941 28.240 1.00 89.31 521 LEU A C 1
ATOM 4014 O O . LEU A 1 521 ? -5.084 9.549 27.474 1.00 89.31 521 LEU A O 1
ATOM 4018 N N . GLU A 1 522 ? -3.450 9.099 28.933 1.00 90.81 522 GLU A N 1
ATOM 4019 C CA . GLU A 1 522 ? -3.588 7.647 28.876 1.00 90.81 522 GLU A CA 1
ATOM 4020 C C . GLU A 1 522 ? -4.597 7.165 29.923 1.00 90.81 522 GLU A C 1
ATOM 4022 O O . GLU A 1 522 ? -4.379 7.308 31.130 1.00 90.81 522 GLU A O 1
ATOM 4027 N N . LEU A 1 523 ? -5.691 6.561 29.460 1.00 90.75 523 LEU A N 1
ATOM 4028 C CA . LEU A 1 523 ? -6.737 5.961 30.281 1.00 90.75 523 LEU A CA 1
ATOM 4029 C C . LEU A 1 523 ? -6.629 4.440 30.207 1.00 90.75 523 LEU A C 1
ATOM 4031 O O . LEU A 1 523 ? -6.608 3.861 29.121 1.00 90.75 523 LEU A O 1
ATOM 4035 N N . CYS A 1 524 ? -6.605 3.775 31.359 1.00 89.69 524 CYS A N 1
ATOM 4036 C CA . CYS A 1 524 ? -6.582 2.320 31.421 1.00 89.69 524 CYS A CA 1
ATOM 4037 C C . CYS A 1 524 ? -7.618 1.799 32.410 1.00 89.69 524 CYS A C 1
ATOM 4039 O O . CYS A 1 524 ? -7.656 2.214 33.570 1.00 89.69 524 CYS A O 1
ATOM 4041 N N . GLY A 1 525 ? -8.423 0.831 31.982 1.00 89.38 525 GLY A N 1
ATOM 4042 C CA . GLY A 1 525 ? -9.451 0.207 32.811 1.00 89.38 525 GLY A CA 1
ATOM 4043 C C . GLY A 1 525 ? -10.199 -0.894 32.069 1.00 89.38 525 GLY A C 1
ATOM 4044 O O . GLY A 1 525 ? -9.814 -1.277 30.967 1.00 89.38 525 GLY A O 1
ATOM 4045 N N . GLN A 1 526 ? -11.273 -1.405 32.670 1.00 87.69 526 GLN A N 1
ATOM 4046 C CA . GLN A 1 526 ? -12.250 -2.210 31.929 1.00 87.69 526 GLN A CA 1
ATOM 4047 C C . GLN A 1 526 ? -12.880 -1.354 30.825 1.00 87.69 526 GLN A C 1
ATOM 4049 O O . GLN A 1 526 ? -12.970 -0.134 30.972 1.00 87.69 526 GLN A O 1
ATOM 4054 N N . ARG A 1 527 ? -13.340 -1.976 29.734 1.00 82.25 527 ARG A N 1
ATOM 4055 C CA . ARG A 1 527 ? -13.889 -1.248 28.576 1.00 82.25 527 ARG A CA 1
ATOM 4056 C C . ARG A 1 527 ? -14.979 -0.244 28.974 1.00 82.25 527 ARG A C 1
ATOM 4058 O O . ARG A 1 527 ? -14.901 0.913 28.588 1.00 82.25 527 ARG A O 1
ATOM 4065 N N . THR A 1 528 ? -15.917 -0.670 29.816 1.00 83.69 528 THR A N 1
ATOM 4066 C CA . THR A 1 528 ? -17.000 0.177 30.337 1.00 83.69 528 THR A CA 1
ATOM 4067 C C . THR A 1 528 ? -16.477 1.348 31.167 1.00 83.69 528 THR A C 1
ATOM 4069 O O . THR A 1 528 ? -16.929 2.468 30.987 1.00 83.69 528 THR A O 1
ATOM 4072 N N . CYS A 1 529 ? -15.472 1.122 32.016 1.00 88.31 529 CYS A N 1
ATOM 4073 C CA . CYS A 1 529 ? -14.843 2.179 32.813 1.00 88.31 529 CYS A CA 1
ATOM 4074 C C . CYS A 1 529 ? -14.107 3.209 31.948 1.00 88.31 529 CYS A C 1
ATOM 4076 O O . CYS A 1 529 ? -14.071 4.389 32.282 1.00 88.31 529 CYS A O 1
ATOM 4078 N N . VAL A 1 530 ? -13.484 2.769 30.851 1.00 86.94 530 VAL A N 1
ATOM 4079 C CA . VAL A 1 530 ? -12.827 3.674 29.899 1.00 86.94 530 VAL A CA 1
ATOM 4080 C C . VAL A 1 530 ? -13.862 4.494 29.144 1.00 86.94 530 VAL A C 1
ATOM 4082 O O . VAL A 1 530 ? -13.719 5.711 29.088 1.00 86.94 530 VAL A O 1
ATOM 4085 N N . ASP A 1 531 ? -14.925 3.866 28.641 1.00 83.56 531 ASP A N 1
ATOM 4086 C CA . ASP A 1 531 ? -16.003 4.575 27.948 1.00 83.56 531 ASP A CA 1
ATOM 4087 C C . ASP A 1 531 ? -16.694 5.599 28.890 1.00 83.56 531 ASP A C 1
ATOM 4089 O O . ASP A 1 531 ? -16.916 6.745 28.497 1.00 83.56 531 ASP A O 1
ATOM 4093 N N . ASP A 1 532 ? -16.926 5.252 30.164 1.00 85.94 532 ASP A N 1
ATOM 4094 C CA . ASP A 1 532 ? -17.444 6.175 31.190 1.00 85.94 532 ASP A CA 1
ATOM 4095 C C . ASP A 1 532 ? -16.484 7.346 31.463 1.00 85.94 532 ASP A C 1
ATOM 4097 O O . ASP A 1 532 ? -16.909 8.493 31.622 1.00 85.94 532 ASP A O 1
ATOM 4101 N N . ALA A 1 533 ? -15.176 7.080 31.523 1.00 88.75 533 ALA A N 1
ATOM 4102 C CA . ALA A 1 533 ? -14.171 8.120 31.726 1.00 88.75 533 ALA A CA 1
ATOM 4103 C C . ALA A 1 533 ? -14.100 9.087 30.541 1.00 88.75 533 ALA A C 1
ATOM 4105 O O . ALA A 1 533 ? -13.990 10.294 30.751 1.00 88.75 533 ALA A O 1
ATOM 4106 N N . VAL A 1 534 ? -14.188 8.569 29.314 1.00 86.38 534 VAL A N 1
ATOM 4107 C CA . VAL A 1 534 ? -14.236 9.376 28.089 1.00 86.38 534 VAL A CA 1
ATOM 4108 C C . VAL A 1 534 ? -15.472 10.268 28.101 1.00 86.38 534 VAL A C 1
ATOM 4110 O O . VAL A 1 534 ? -15.341 11.470 27.905 1.00 86.38 534 VAL A O 1
ATOM 4113 N N . LEU A 1 535 ? -16.644 9.730 28.446 1.00 82.88 535 LEU A N 1
ATOM 4114 C CA . LEU A 1 535 ? -17.872 10.521 28.548 1.00 82.88 535 LEU A CA 1
ATOM 4115 C C . LEU A 1 535 ? -17.760 11.650 29.589 1.00 82.88 535 LEU A C 1
ATOM 4117 O O . LEU A 1 535 ? -18.201 12.778 29.349 1.00 82.88 535 LEU A O 1
ATOM 4121 N N . LEU A 1 536 ? -17.155 11.369 30.750 1.00 84.38 536 LEU A N 1
ATOM 4122 C CA . LEU A 1 536 ? -16.891 12.378 31.782 1.00 84.38 536 LEU A CA 1
ATOM 4123 C C . LEU A 1 536 ? -15.909 13.455 31.301 1.00 84.38 536 LEU A C 1
ATOM 4125 O O . LEU A 1 536 ? -16.091 14.628 31.633 1.00 84.38 536 LEU A O 1
ATOM 4129 N N . LEU A 1 537 ? -14.886 13.070 30.535 1.00 86.12 537 LEU A N 1
ATOM 4130 C CA . LEU A 1 537 ? -13.900 13.984 29.959 1.00 86.12 537 LEU A CA 1
ATOM 4131 C C . LEU A 1 537 ? -14.515 14.875 28.884 1.00 86.12 537 LEU A C 1
ATOM 4133 O O . LEU A 1 537 ? -14.348 16.088 28.955 1.00 86.12 537 LEU A O 1
ATOM 4137 N N . GLU A 1 538 ? -15.263 14.303 27.943 1.00 81.75 538 GLU A N 1
ATOM 4138 C CA . GLU A 1 538 ? -15.969 15.046 26.896 1.00 81.75 538 GLU A CA 1
ATOM 4139 C C . GLU A 1 538 ? -16.923 16.068 27.512 1.00 81.75 538 GLU A C 1
ATOM 4141 O O . GLU A 1 538 ? -16.833 17.259 27.213 1.00 81.75 538 GLU A O 1
ATOM 4146 N N . SER A 1 539 ? -17.741 15.632 28.475 1.00 79.69 539 SER A N 1
ATOM 4147 C CA . SER A 1 539 ? -18.639 16.526 29.212 1.00 79.69 539 SER A CA 1
ATOM 4148 C C . SER A 1 539 ? -17.862 17.657 29.893 1.00 79.69 539 SER A C 1
ATOM 4150 O O . SER A 1 539 ? -18.235 18.820 29.791 1.00 79.69 539 SER A O 1
ATOM 4152 N N . HIS A 1 540 ? -16.753 17.352 30.574 1.00 84.81 540 HIS A N 1
ATOM 4153 C CA . HIS A 1 540 ? -15.914 18.359 31.239 1.00 84.81 540 HIS A CA 1
ATOM 4154 C C . HIS A 1 540 ? -15.243 19.327 30.255 1.00 84.81 540 HIS A C 1
ATOM 4156 O O . HIS A 1 540 ? -15.034 20.498 30.578 1.00 84.81 540 HIS A O 1
ATOM 4162 N N . MET A 1 541 ? -14.919 18.868 29.047 1.00 79.62 541 MET A N 1
ATOM 4163 C CA . MET A 1 541 ? -14.351 19.698 27.987 1.00 79.62 541 MET A CA 1
ATOM 4164 C C . MET A 1 541 ? -15.369 20.658 27.377 1.00 79.62 541 MET A C 1
ATOM 4166 O O . MET A 1 541 ? -14.992 21.778 27.036 1.00 79.62 541 MET A O 1
ATOM 4170 N N . GLU A 1 542 ? -16.640 20.273 27.268 1.00 75.44 542 GLU A N 1
ATOM 4171 C CA . GLU A 1 542 ? -17.700 21.168 26.783 1.00 75.44 542 GLU A CA 1
ATOM 4172 C C . GLU A 1 542 ? -17.851 22.410 27.673 1.00 75.44 542 GLU A C 1
ATOM 4174 O O . GLU A 1 542 ? -18.055 23.520 27.175 1.00 75.44 542 GLU A O 1
ATOM 4179 N N . TYR A 1 543 ? -17.658 22.259 28.987 1.00 75.88 543 TYR A N 1
ATOM 4180 C CA . TYR A 1 543 ? -17.720 23.377 29.931 1.00 75.88 543 TYR A CA 1
ATOM 4181 C C . TYR A 1 543 ? -16.517 24.326 29.860 1.00 75.88 543 TYR A C 1
ATOM 4183 O O . TYR A 1 543 ? -16.602 25.430 30.397 1.00 75.88 543 TYR A O 1
ATOM 4191 N N . PHE A 1 544 ? -15.423 23.967 29.181 1.00 76.62 544 PHE A N 1
ATOM 4192 C CA . PHE A 1 544 ? -14.207 24.789 29.136 1.00 76.62 544 PHE A CA 1
ATOM 4193 C C . PHE A 1 544 ? -14.478 26.229 28.677 1.00 76.62 544 PHE A C 1
ATOM 4195 O O . PHE A 1 544 ? -14.082 27.181 29.348 1.00 76.62 544 PHE A O 1
ATOM 4202 N N . PHE A 1 545 ? -15.210 26.402 27.573 1.00 71.12 545 PHE A N 1
ATOM 4203 C CA . PHE A 1 545 ? -15.522 27.731 27.033 1.00 71.12 545 PHE A CA 1
ATOM 4204 C C . PHE A 1 545 ? -16.446 28.538 27.945 1.00 71.12 545 PHE A C 1
ATOM 4206 O O . PHE A 1 545 ? -16.316 29.756 28.032 1.00 71.12 545 PHE A O 1
ATOM 4213 N N . VAL A 1 546 ? -17.354 27.861 28.651 1.00 71.00 546 VAL A N 1
ATOM 4214 C CA . VAL A 1 546 ? -18.263 28.505 29.606 1.00 71.00 546 VAL A CA 1
ATOM 4215 C C . VAL A 1 546 ? -17.465 29.087 30.771 1.00 71.00 546 VAL A C 1
ATOM 4217 O O . VAL A 1 546 ? -17.644 30.254 31.108 1.00 71.00 546 VAL A O 1
ATOM 4220 N N . TYR A 1 547 ? -16.541 28.312 31.346 1.00 73.50 547 TYR A N 1
ATOM 4221 C CA . TYR A 1 547 ? -15.693 28.784 32.442 1.00 73.50 547 TYR A CA 1
ATOM 4222 C C . TYR A 1 547 ? -14.692 29.850 31.994 1.00 73.50 547 TYR A C 1
ATOM 4224 O O . TYR A 1 547 ? -14.489 30.820 32.717 1.00 73.50 547 TYR A O 1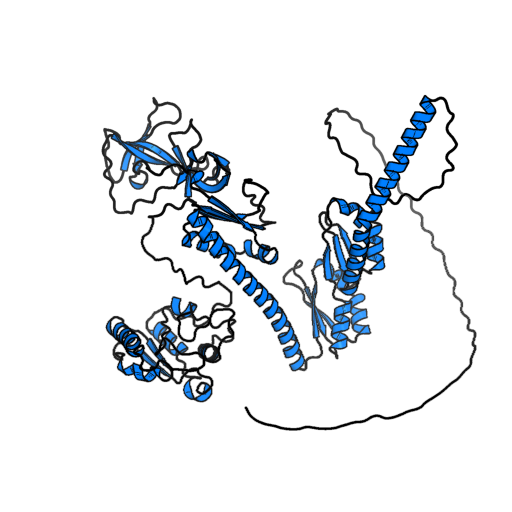
ATOM 4232 N N . GLN A 1 548 ? -14.131 29.735 30.788 1.00 75.75 548 GLN A N 1
ATOM 4233 C CA . GLN A 1 548 ? -13.252 30.765 30.233 1.00 75.75 548 GLN A CA 1
ATOM 4234 C C . GLN A 1 548 ? -13.978 32.108 30.065 1.00 75.75 548 GLN A C 1
ATOM 4236 O O . GLN A 1 548 ? -13.421 33.159 30.382 1.00 75.75 548 GLN A O 1
ATOM 4241 N N . GLU A 1 549 ? -15.223 32.086 29.588 1.00 70.88 549 GLU A N 1
ATOM 4242 C CA . GLU A 1 549 ? -16.038 33.293 29.454 1.00 70.88 549 GLU A CA 1
ATOM 4243 C C . GLU A 1 549 ? -16.430 33.870 30.821 1.00 70.88 549 GLU A C 1
ATOM 4245 O O . GLU A 1 549 ? -16.373 35.083 31.013 1.00 70.88 549 GLU A O 1
ATOM 4250 N N . MET A 1 550 ? -16.763 33.018 31.794 1.00 72.25 550 MET A N 1
ATOM 4251 C CA . MET A 1 550 ? -17.018 33.454 33.169 1.00 72.25 550 MET A CA 1
ATOM 4252 C C . MET A 1 550 ? -15.787 34.117 33.798 1.00 72.25 550 MET A C 1
ATOM 4254 O O . MET A 1 550 ? -15.919 35.183 34.394 1.00 72.25 550 MET A O 1
ATOM 4258 N N . ASP A 1 551 ? -14.597 33.535 33.634 1.00 75.44 551 ASP A N 1
ATOM 4259 C CA . ASP A 1 551 ? -13.347 34.114 34.137 1.00 75.44 551 ASP A CA 1
ATOM 4260 C C . ASP A 1 551 ? -13.044 35.457 33.458 1.00 75.44 551 ASP A C 1
ATOM 4262 O O . ASP A 1 551 ? -12.658 36.415 34.129 1.00 75.44 551 ASP A O 1
ATOM 4266 N N . ARG A 1 552 ? -13.304 35.575 32.148 1.00 75.38 552 ARG A N 1
ATOM 4267 C CA . ARG A 1 552 ? -13.176 36.839 31.405 1.00 75.38 552 ARG A CA 1
ATOM 4268 C C . ARG A 1 552 ? -14.100 37.918 31.966 1.00 75.38 552 ARG A C 1
ATOM 4270 O O . ARG A 1 552 ? -13.651 39.035 32.208 1.00 75.38 552 ARG A O 1
ATOM 4277 N N . GLN A 1 553 ? -15.368 37.589 32.206 1.00 77.00 553 GLN A N 1
ATOM 4278 C CA . GLN A 1 553 ? -16.339 38.515 32.798 1.00 77.00 553 GLN A CA 1
ATOM 4279 C C . GLN A 1 553 ? -15.949 38.905 34.227 1.00 77.00 553 GLN A C 1
ATOM 4281 O O . GLN A 1 553 ? -16.055 40.072 34.602 1.00 77.00 553 GLN A O 1
ATOM 4286 N N . GLN A 1 554 ? -15.452 37.953 35.019 1.00 72.12 554 GLN A N 1
ATOM 4287 C CA . GLN A 1 554 ? -14.958 38.203 36.371 1.00 72.12 554 GLN A CA 1
ATOM 4288 C C . GLN A 1 554 ? -13.771 39.180 36.358 1.00 72.12 554 GLN A C 1
ATOM 4290 O O . GLN A 1 554 ? -13.740 40.118 37.157 1.00 72.12 554 GLN A O 1
ATOM 4295 N N . ASP A 1 555 ? -12.824 38.993 35.435 1.00 79.56 555 ASP A N 1
ATOM 4296 C CA . ASP A 1 555 ? -11.671 39.875 35.254 1.00 79.56 555 ASP A CA 1
ATOM 4297 C C . ASP A 1 555 ? -12.089 41.270 34.760 1.00 79.56 555 ASP A C 1
ATOM 4299 O O . ASP A 1 555 ? -11.564 42.267 35.251 1.00 79.56 555 ASP A O 1
ATOM 4303 N N . GLU A 1 556 ? -13.061 41.379 33.848 1.00 81.94 556 GLU A N 1
ATOM 4304 C CA . GLU A 1 556 ? -13.620 42.663 33.389 1.00 81.94 556 GLU A CA 1
ATOM 4305 C C . GLU A 1 556 ? -14.315 43.430 34.520 1.00 81.94 556 GLU A C 1
ATOM 4307 O O . GLU A 1 556 ? -14.121 44.640 34.679 1.00 81.94 556 GLU A O 1
ATOM 4312 N N . ILE A 1 557 ? -15.096 42.728 35.344 1.00 78.75 557 ILE A N 1
ATOM 4313 C CA . ILE A 1 557 ? -15.733 43.295 36.535 1.00 78.75 557 ILE A CA 1
ATOM 4314 C C . ILE A 1 557 ? -14.661 43.769 37.519 1.00 78.75 557 ILE A C 1
ATOM 4316 O O . ILE A 1 557 ? -14.725 44.899 38.005 1.00 78.75 557 ILE A O 1
ATOM 4320 N N . GLN A 1 558 ? -13.646 42.944 37.781 1.00 78.25 558 GLN A N 1
ATOM 4321 C CA . GLN A 1 558 ? -12.555 43.278 38.693 1.00 78.25 558 GLN A CA 1
ATOM 4322 C C . GLN A 1 558 ? -11.753 44.491 38.199 1.00 78.25 558 GLN A C 1
ATOM 4324 O O . GLN A 1 558 ? -11.477 45.400 38.980 1.00 78.25 558 GLN A O 1
ATOM 4329 N N . GLN A 1 559 ? -11.445 44.559 36.903 1.00 82.00 559 GLN A N 1
ATOM 4330 C CA . GLN A 1 559 ? -10.794 45.716 36.283 1.00 82.00 559 GLN A CA 1
ATOM 4331 C C . GLN A 1 559 ? -11.664 46.973 36.364 1.00 82.00 559 GLN A C 1
ATOM 4333 O O . GLN A 1 559 ? -11.147 48.061 36.610 1.00 82.00 559 GLN A O 1
ATOM 4338 N N . SER A 1 560 ? -12.982 46.834 36.206 1.00 79.50 560 SER A N 1
ATOM 4339 C CA . SER A 1 560 ? -13.929 47.942 36.358 1.00 79.50 560 SER A CA 1
ATOM 4340 C C . SER A 1 560 ? -13.947 48.470 37.794 1.00 79.50 560 SER A C 1
ATOM 4342 O O . SER A 1 560 ? -13.922 49.684 37.997 1.00 79.50 560 SER A O 1
ATOM 4344 N N . PHE A 1 561 ? -13.911 47.585 38.796 1.00 76.00 561 PHE A N 1
ATOM 4345 C CA . PHE A 1 561 ? -13.763 47.978 40.199 1.00 76.00 561 PHE A CA 1
ATOM 4346 C C . PHE A 1 561 ? -12.433 48.687 40.460 1.00 76.00 561 PHE A C 1
ATOM 4348 O O . PHE A 1 561 ? -12.429 49.748 41.074 1.00 76.00 561 PHE A O 1
ATOM 4355 N N . GLU A 1 562 ? -11.317 48.157 39.960 1.00 81.12 562 GLU A N 1
ATOM 4356 C CA . GLU A 1 562 ? -9.996 48.780 40.122 1.00 81.12 562 GLU A CA 1
ATOM 4357 C C . GLU A 1 562 ? -9.906 50.150 39.430 1.00 81.12 562 GLU A C 1
ATOM 4359 O O . GLU A 1 562 ? -9.279 51.076 39.949 1.00 81.12 562 GLU A O 1
ATOM 4364 N N . ALA A 1 563 ? -10.551 50.311 38.272 1.00 81.56 563 ALA A N 1
ATOM 4365 C CA . ALA A 1 563 ? -10.646 51.588 37.571 1.00 81.56 563 ALA A CA 1
ATOM 4366 C C . ALA A 1 563 ? -11.497 52.605 38.349 1.00 81.56 563 ALA A C 1
ATOM 4368 O O . ALA A 1 563 ? -11.112 53.771 38.455 1.00 81.56 563 ALA A O 1
ATOM 4369 N N . LEU A 1 564 ? -12.620 52.166 38.923 1.00 79.50 564 LEU A N 1
ATOM 4370 C CA . LEU A 1 564 ? -13.479 52.998 39.766 1.00 79.50 564 LEU A CA 1
ATOM 4371 C C . LEU A 1 564 ? -12.796 53.388 41.081 1.00 79.50 564 LEU A C 1
ATOM 4373 O O . LEU A 1 564 ? -12.906 54.543 41.481 1.00 79.50 564 LEU A O 1
ATOM 4377 N N . GLU A 1 565 ? -12.056 52.478 41.721 1.00 78.69 565 GLU A N 1
ATOM 4378 C CA . GLU A 1 565 ? -11.255 52.775 42.918 1.00 78.69 565 GLU A CA 1
ATOM 4379 C C . GLU A 1 565 ? -10.204 53.851 42.610 1.00 78.69 565 GLU A C 1
ATOM 4381 O O . GLU A 1 565 ? -10.157 54.870 43.297 1.00 78.69 565 GLU A O 1
ATOM 4386 N N . LYS A 1 566 ? -9.448 53.711 41.511 1.00 79.69 566 LYS A N 1
ATOM 4387 C CA . LYS A 1 566 ? -8.486 54.739 41.068 1.00 79.69 566 LYS A CA 1
ATOM 4388 C C . LYS A 1 566 ? -9.146 56.083 40.750 1.00 79.69 566 LYS A C 1
ATOM 4390 O O . LYS A 1 566 ? -8.582 57.132 41.057 1.00 79.69 566 LYS A O 1
ATOM 4395 N N . ALA A 1 567 ? -10.323 56.075 40.124 1.00 77.88 567 ALA A N 1
ATOM 4396 C CA . ALA A 1 567 ? -11.061 57.298 39.811 1.00 77.88 567 ALA A CA 1
ATOM 4397 C C . ALA A 1 567 ? -11.618 57.982 41.074 1.00 77.88 567 ALA A C 1
ATOM 4399 O O . ALA A 1 567 ? -11.575 59.208 41.176 1.00 77.88 567 ALA A O 1
ATOM 4400 N N . ALA A 1 568 ? -12.101 57.206 42.048 1.00 74.94 568 ALA A N 1
ATOM 4401 C CA . ALA A 1 568 ? -12.583 57.707 43.333 1.00 74.94 568 ALA A CA 1
ATOM 4402 C C . ALA A 1 568 ? -11.445 58.296 44.184 1.00 74.94 568 ALA A C 1
ATOM 4404 O O . ALA A 1 568 ? -11.615 59.374 44.758 1.00 74.94 568 ALA A O 1
ATOM 4405 N N . GLU A 1 569 ? -10.273 57.649 44.198 1.00 76.81 569 GLU A N 1
ATOM 4406 C CA . GLU A 1 569 ? -9.054 58.179 44.823 1.00 76.81 569 GLU A CA 1
ATOM 4407 C C . GLU A 1 569 ? -8.632 59.512 44.191 1.00 76.81 569 GLU A C 1
ATOM 4409 O O . GLU A 1 569 ? -8.373 60.480 44.906 1.00 76.81 569 GLU A O 1
ATOM 4414 N N . ALA A 1 570 ? -8.635 59.606 42.856 1.00 75.38 570 ALA A N 1
ATOM 4415 C CA . ALA A 1 570 ? -8.317 60.845 42.141 1.00 75.38 570 ALA A CA 1
ATOM 4416 C C . ALA A 1 570 ? -9.322 61.983 42.418 1.00 75.38 570 ALA A C 1
ATOM 4418 O O . ALA A 1 570 ? -8.960 63.156 42.342 1.00 75.38 570 ALA A O 1
ATOM 4419 N N . ALA A 1 571 ? -10.568 61.645 42.761 1.00 77.06 571 ALA A N 1
ATOM 4420 C CA . ALA A 1 571 ? -11.625 62.588 43.126 1.00 77.06 571 ALA A CA 1
ATOM 4421 C C . ALA A 1 571 ? -11.692 62.905 44.637 1.00 77.06 571 ALA A C 1
ATOM 4423 O O . ALA A 1 571 ? -12.537 63.699 45.052 1.00 77.06 571 ALA A O 1
ATOM 4424 N N . GLY A 1 572 ? -10.821 62.314 45.467 1.00 68.31 572 GLY A N 1
ATOM 4425 C CA . GLY A 1 572 ? -10.744 62.581 46.909 1.00 68.31 572 GLY A CA 1
ATOM 4426 C C . GLY A 1 572 ? -11.854 61.940 47.756 1.00 68.31 572 GLY A C 1
ATOM 4427 O O . GLY A 1 572 ? -12.105 62.391 48.874 1.00 68.31 572 GLY A O 1
ATOM 4428 N N . LEU A 1 573 ? -12.530 60.907 47.245 1.00 64.62 573 LEU A N 1
ATOM 4429 C CA . LEU A 1 573 ? -13.566 60.158 47.964 1.00 64.62 573 LEU A CA 1
ATOM 4430 C C . LEU A 1 573 ? -12.945 58.951 48.693 1.00 64.62 573 LEU A C 1
ATOM 4432 O O . LEU A 1 573 ? -12.108 58.247 48.135 1.00 64.62 573 LEU A O 1
ATOM 4436 N N . ALA A 1 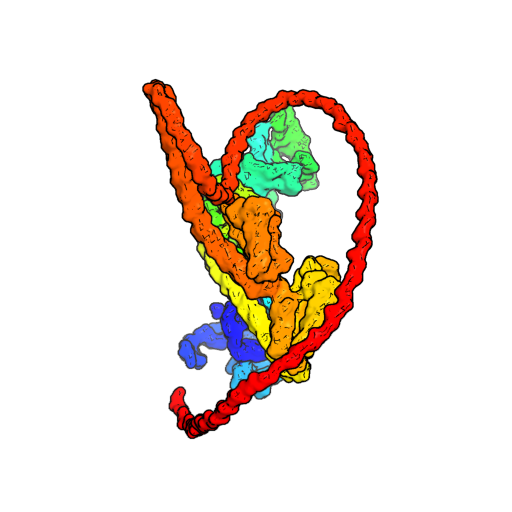574 ? -13.341 58.699 49.946 1.00 58.03 574 ALA A N 1
ATOM 4437 C CA . ALA A 1 574 ? -12.813 57.578 50.733 1.00 58.03 574 ALA A CA 1
ATOM 4438 C C . ALA A 1 574 ? -13.370 56.219 50.244 1.00 58.03 574 ALA A C 1
ATOM 4440 O O . ALA A 1 574 ? -14.562 56.140 49.929 1.00 58.03 574 ALA A O 1
ATOM 4441 N N . PRO A 1 575 ? -12.562 55.140 50.220 1.00 56.28 575 PRO A N 1
ATOM 4442 C CA . PRO A 1 575 ? -13.013 53.844 49.721 1.00 56.28 575 PRO A CA 1
ATOM 4443 C C . PRO A 1 575 ? -14.107 53.244 50.618 1.00 56.28 575 PRO A C 1
ATOM 4445 O O . PRO A 1 575 ? -13.950 53.155 51.838 1.00 56.28 575 PRO A O 1
ATOM 4448 N N . GLN A 1 576 ? -15.220 52.808 50.019 1.00 56.81 576 GLN A N 1
ATOM 4449 C CA . GLN A 1 576 ? -16.245 52.040 50.731 1.00 56.81 576 GLN A CA 1
ATOM 4450 C C . GLN A 1 576 ? -15.712 50.638 51.066 1.00 56.81 576 GLN A C 1
ATOM 4452 O O . GLN A 1 576 ? -15.089 49.976 50.237 1.00 56.81 576 GLN A O 1
ATOM 4457 N N . GLN A 1 577 ? -15.945 50.185 52.302 1.00 51.88 577 GLN A N 1
ATOM 4458 C CA . GLN A 1 577 ? -15.472 48.889 52.786 1.00 51.88 577 GLN A CA 1
ATOM 4459 C C . GLN A 1 577 ? -16.056 47.739 51.954 1.00 51.88 577 GLN A C 1
ATOM 4461 O O . GLN A 1 577 ? -17.269 47.543 51.912 1.00 51.88 577 GLN A O 1
ATOM 4466 N N . ARG A 1 578 ? -15.176 46.934 51.346 1.00 52.06 578 ARG A N 1
ATOM 4467 C CA . ARG A 1 578 ? -15.542 45.663 50.711 1.00 52.06 578 ARG A CA 1
ATOM 4468 C C . ARG A 1 578 ? -16.105 44.710 51.772 1.00 52.06 578 ARG A C 1
ATOM 4470 O O . ARG A 1 578 ? -15.355 44.219 52.617 1.00 52.06 578 ARG A O 1
ATOM 4477 N N . SER A 1 579 ? -17.396 44.386 51.718 1.00 42.44 579 SER A N 1
ATOM 4478 C CA . SER A 1 579 ? -17.900 43.162 52.345 1.00 42.44 579 SER A CA 1
ATOM 4479 C C . SER A 1 579 ? -17.324 41.987 51.558 1.00 42.44 579 SER A C 1
ATOM 4481 O O . SER A 1 579 ? -17.728 41.731 50.426 1.00 42.44 579 SER A O 1
ATOM 4483 N N . ALA A 1 580 ? -16.314 41.322 52.114 1.00 38.94 580 ALA A N 1
ATOM 4484 C CA . ALA A 1 580 ? -15.673 40.177 51.484 1.00 38.94 580 ALA A CA 1
ATOM 4485 C C . ALA A 1 580 ? -16.627 38.971 51.466 1.00 38.94 580 ALA A C 1
ATOM 4487 O O . ALA A 1 580 ? -16.518 38.070 52.297 1.00 38.94 580 ALA A O 1
ATOM 4488 N N . GLU A 1 581 ? -17.549 38.922 50.507 1.00 40.84 581 GLU A N 1
ATOM 4489 C CA . GLU A 1 581 ? -18.117 37.648 50.088 1.00 40.84 581 GLU A CA 1
ATOM 4490 C C . GLU A 1 581 ? -17.028 36.897 49.324 1.00 40.84 581 GLU A C 1
ATOM 4492 O O . GLU A 1 581 ? -16.604 37.281 48.234 1.00 40.84 581 GLU A O 1
ATOM 4497 N N . LYS A 1 582 ? -16.511 35.833 49.945 1.00 38.84 582 LYS A N 1
ATOM 4498 C CA . LYS A 1 582 ? -15.617 34.872 49.299 1.00 38.84 582 LYS A CA 1
ATOM 4499 C C . LYS A 1 582 ? -16.399 34.133 48.207 1.00 38.84 582 LYS A C 1
ATOM 4501 O O . LYS A 1 582 ? -16.844 33.010 48.420 1.00 38.84 582 LYS A O 1
ATOM 4506 N N . GLY A 1 583 ? -16.535 34.751 47.037 1.00 34.59 583 GLY A N 1
ATOM 4507 C CA . GLY A 1 583 ? -16.832 34.038 45.802 1.00 34.59 583 GLY A CA 1
ATOM 4508 C C . GLY A 1 583 ? -15.697 33.050 45.550 1.00 34.59 583 GLY A C 1
ATOM 4509 O O . GLY A 1 583 ? -14.535 33.447 45.430 1.00 34.59 583 GLY A O 1
ATOM 4510 N N . GLY A 1 584 ? -16.004 31.754 45.586 1.00 34.53 584 GLY A N 1
ATOM 4511 C CA . GLY A 1 584 ? -15.023 30.707 45.339 1.00 34.53 584 GLY A CA 1
ATOM 4512 C C . GLY A 1 584 ? -14.380 30.915 43.972 1.00 34.53 584 GLY A C 1
ATOM 4513 O O . GLY A 1 584 ? -15.078 30.931 42.965 1.00 34.53 584 GLY A O 1
ATOM 4514 N N . LYS A 1 585 ? -13.052 31.074 43.938 1.00 34.31 585 LYS A N 1
ATOM 4515 C CA . LYS A 1 585 ? -12.281 30.998 42.695 1.00 34.31 585 LYS A CA 1
ATOM 4516 C C . LYS A 1 585 ? -12.579 29.654 42.033 1.00 34.31 585 LYS A C 1
ATOM 4518 O O . LYS A 1 585 ? -12.136 28.626 42.547 1.00 34.31 585 LYS A O 1
ATOM 4523 N N . ALA A 1 586 ? -13.277 29.664 40.901 1.00 38.34 586 ALA A N 1
ATOM 4524 C CA . ALA A 1 586 ? -13.113 28.600 39.927 1.00 38.34 586 ALA A CA 1
ATOM 4525 C C . ALA A 1 586 ? -11.652 28.685 39.463 1.00 38.34 586 ALA A C 1
ATOM 4527 O O . ALA A 1 586 ? -11.173 29.729 39.032 1.00 38.34 586 ALA A O 1
ATOM 4528 N N . THR A 1 587 ? -10.872 27.646 39.737 1.00 36.09 587 THR A N 1
ATOM 4529 C CA . THR A 1 587 ? -9.440 27.642 39.443 1.00 36.09 587 THR A CA 1
ATOM 4530 C C . THR A 1 587 ? -9.216 27.321 37.970 1.00 36.09 587 THR A C 1
ATOM 4532 O O . THR A 1 587 ? -8.996 26.157 37.645 1.00 36.09 587 THR A O 1
ATOM 4535 N N . ALA A 1 588 ? -9.216 28.332 37.103 1.00 33.94 588 ALA A N 1
ATOM 4536 C CA . ALA A 1 588 ? -8.382 28.304 35.906 1.00 33.94 588 ALA A CA 1
ATOM 4537 C C . ALA A 1 588 ? -6.952 28.746 36.290 1.00 33.94 588 ALA A C 1
ATOM 4539 O O . ALA A 1 588 ? -6.788 29.668 37.104 1.00 33.94 588 ALA A O 1
ATOM 4540 N N . PRO A 1 589 ? -5.892 28.084 35.802 1.00 36.31 589 PRO A N 1
ATOM 4541 C CA . PRO A 1 589 ? -4.527 28.487 36.112 1.00 36.31 589 PRO A CA 1
ATOM 4542 C C . PRO A 1 589 ? -4.164 29.760 35.346 1.00 36.31 589 PRO A C 1
ATOM 4544 O O . PRO A 1 589 ? -4.562 29.980 34.204 1.00 36.31 589 PRO A O 1
ATOM 4547 N N . LYS A 1 590 ? -3.410 30.638 36.010 1.00 34.97 590 LYS A N 1
ATOM 4548 C CA . LYS A 1 590 ? -2.916 31.875 35.408 1.00 34.97 590 LYS A CA 1
ATOM 4549 C C . LYS A 1 590 ? -1.830 31.556 34.384 1.00 34.97 590 LYS A C 1
ATOM 4551 O O . LYS A 1 590 ? -0.832 30.924 34.711 1.00 34.97 590 LYS A O 1
ATOM 4556 N N . LYS A 1 591 ? -1.996 32.093 33.177 1.00 33.72 591 LYS A N 1
ATOM 4557 C CA . LYS A 1 591 ? -0.996 32.091 32.106 1.00 33.72 591 LYS A CA 1
ATOM 4558 C C . LYS A 1 591 ? 0.142 33.056 32.470 1.00 33.72 591 LYS A C 1
ATOM 4560 O O . LYS A 1 591 ? 0.093 34.236 32.122 1.00 33.72 591 LYS A O 1
ATOM 4565 N N . ASP A 1 592 ? 1.154 32.583 33.195 1.00 29.22 592 ASP A N 1
ATOM 4566 C CA . ASP A 1 592 ? 2.357 33.377 33.465 1.00 29.22 592 ASP A CA 1
ATOM 4567 C C . ASP A 1 592 ? 3.155 33.548 32.164 1.00 29.22 592 ASP A C 1
ATOM 4569 O O . ASP A 1 592 ? 3.800 32.639 31.640 1.00 29.22 592 ASP A O 1
ATOM 4573 N N . ARG A 1 593 ? 3.068 34.754 31.598 1.00 28.56 593 ARG A N 1
ATOM 4574 C CA . ARG A 1 593 ? 3.755 35.158 30.372 1.00 28.56 593 ARG A CA 1
ATOM 4575 C C . ARG A 1 593 ? 5.248 35.317 30.669 1.00 28.56 593 ARG A C 1
ATOM 4577 O O . ARG A 1 593 ? 5.691 36.370 31.119 1.00 28.56 593 ARG A O 1
ATOM 4584 N N . ALA A 1 594 ? 6.024 34.268 30.411 1.00 28.00 594 ALA A N 1
ATOM 4585 C CA . ALA A 1 594 ? 7.478 34.303 30.488 1.00 28.00 594 ALA A CA 1
ATOM 4586 C C . ALA A 1 594 ? 8.054 35.273 29.439 1.00 28.00 594 ALA A C 1
ATOM 4588 O O . ALA A 1 594 ? 8.168 34.950 28.258 1.00 28.00 594 ALA A O 1
ATOM 4589 N N . THR A 1 595 ? 8.442 36.477 29.863 1.00 28.98 595 THR A N 1
ATOM 4590 C CA . THR A 1 595 ? 9.383 37.311 29.108 1.00 28.98 595 THR A CA 1
ATOM 4591 C C . THR A 1 595 ? 10.800 36.925 29.506 1.00 28.98 595 THR A C 1
ATOM 4593 O O . THR A 1 595 ? 11.272 37.256 30.594 1.00 28.98 595 THR A O 1
ATOM 4596 N N . SER A 1 596 ? 11.480 36.222 28.606 1.00 27.70 596 SER A N 1
ATOM 4597 C CA . SER A 1 596 ? 12.911 35.960 28.664 1.00 27.70 596 SER A CA 1
ATOM 4598 C C . SER A 1 596 ? 13.695 37.269 28.529 1.00 27.70 596 SER A C 1
ATOM 4600 O O . SER A 1 596 ? 13.830 37.814 27.434 1.00 27.70 596 SER A O 1
ATOM 4602 N N . ALA A 1 597 ? 14.252 37.759 29.631 1.00 29.39 597 ALA A N 1
ATOM 4603 C CA . ALA A 1 597 ? 15.367 38.695 29.606 1.00 29.39 597 ALA A CA 1
ATOM 4604 C C . ALA A 1 597 ? 16.523 38.046 30.366 1.00 29.39 597 ALA A C 1
ATOM 4606 O O . ALA A 1 597 ? 16.560 38.026 31.595 1.00 29.39 597 ALA A O 1
ATOM 4607 N N . GLY A 1 598 ? 17.447 37.460 29.605 1.00 27.64 598 GLY A N 1
ATOM 4608 C CA . GLY A 1 598 ? 18.690 36.932 30.140 1.00 27.64 598 GLY A CA 1
ATOM 4609 C C . GLY A 1 598 ? 19.509 38.052 30.770 1.00 27.64 598 GLY A C 1
ATOM 4610 O O . GLY A 1 598 ? 19.872 39.017 30.100 1.00 27.64 598 GLY A O 1
ATOM 4611 N N . ARG A 1 599 ? 19.836 37.899 32.052 1.00 27.16 599 ARG A N 1
ATOM 4612 C CA . ARG A 1 599 ? 20.979 38.563 32.675 1.00 27.16 599 ARG A CA 1
ATOM 4613 C C . ARG A 1 599 ? 21.688 37.591 33.607 1.00 27.16 599 ARG A C 1
ATOM 4615 O O . ARG A 1 599 ? 21.146 37.120 34.599 1.00 27.16 599 ARG A O 1
ATOM 4622 N N . SER A 1 600 ? 22.918 37.302 33.217 1.00 28.66 600 SER A N 1
ATOM 4623 C CA . SER A 1 600 ? 23.968 36.629 33.963 1.00 28.66 600 SER A CA 1
ATOM 4624 C C . SER A 1 600 ? 24.437 37.449 35.168 1.00 28.66 600 SER A C 1
ATOM 4626 O O . SER A 1 600 ? 24.762 38.622 34.995 1.00 28.66 600 SER A O 1
ATOM 4628 N N . SER A 1 601 ? 24.580 36.806 36.329 1.00 28.41 601 SER A N 1
ATOM 4629 C CA . SER A 1 601 ? 25.550 37.125 37.401 1.00 28.41 601 SER A CA 1
ATOM 4630 C C . SER A 1 601 ? 25.319 36.119 38.540 1.00 28.41 601 SER A C 1
ATOM 4632 O O . SER A 1 601 ? 24.235 36.086 39.106 1.00 28.41 601 SER A O 1
ATOM 4634 N N . SER A 1 602 ? 26.164 35.099 38.708 1.00 26.08 602 SER A N 1
ATOM 4635 C CA . SER A 1 602 ? 27.396 35.085 39.518 1.00 26.08 602 SER A CA 1
ATOM 4636 C C . SER A 1 602 ? 27.170 35.070 41.037 1.00 26.08 602 SER A C 1
ATOM 4638 O O . SER A 1 602 ? 26.527 35.967 41.567 1.00 26.08 602 SER A O 1
ATOM 4640 N N . ALA A 1 603 ? 27.870 34.130 41.691 1.00 28.62 603 ALA A N 1
ATOM 4641 C CA . ALA A 1 603 ? 28.050 33.943 43.137 1.00 28.62 603 ALA A CA 1
ATOM 4642 C C . ALA A 1 603 ? 26.800 33.431 43.878 1.00 28.62 603 ALA A C 1
ATOM 4644 O O . ALA A 1 603 ? 25.718 33.967 43.745 1.00 28.62 603 ALA A O 1
ATOM 4645 N N . GLY A 1 604 ? 26.839 32.385 44.695 1.00 24.81 604 GLY A N 1
ATOM 4646 C CA . GLY A 1 604 ? 27.935 31.725 45.384 1.00 24.81 604 GLY A CA 1
ATOM 4647 C C . GLY A 1 604 ? 27.444 31.400 46.799 1.00 24.81 604 GLY A C 1
ATOM 4648 O O . GLY A 1 604 ? 26.669 32.163 47.366 1.00 24.81 604 GLY A O 1
ATOM 4649 N N . ARG A 1 605 ? 27.990 30.325 47.384 1.00 26.67 605 ARG A N 1
ATOM 4650 C CA . ARG A 1 605 ? 28.072 30.061 48.838 1.00 26.67 605 ARG A CA 1
ATOM 4651 C C . ARG A 1 605 ? 26.973 29.193 49.492 1.00 26.67 605 ARG A C 1
ATOM 4653 O O . ARG A 1 605 ? 25.970 29.666 49.999 1.00 26.67 605 ARG A O 1
ATOM 4660 N N . ALA A 1 606 ? 27.291 27.899 49.549 1.00 27.08 606 ALA A N 1
ATOM 4661 C CA . ALA A 1 606 ? 27.517 27.091 50.758 1.00 27.08 606 ALA A CA 1
ATOM 4662 C C . ALA A 1 606 ? 26.643 27.285 52.020 1.00 27.08 606 ALA A C 1
ATOM 4664 O O . ALA A 1 606 ? 26.787 28.278 52.730 1.00 27.08 606 ALA A O 1
ATOM 4665 N N . LYS A 1 607 ? 25.928 26.210 52.389 1.00 29.97 607 LYS A N 1
ATOM 4666 C CA . LYS A 1 607 ? 25.851 25.522 53.709 1.00 29.97 607 LYS A CA 1
ATOM 4667 C C . LYS A 1 607 ? 24.669 24.537 53.609 1.00 29.97 607 LYS A C 1
ATOM 4669 O O . LYS A 1 607 ? 23.614 24.946 53.161 1.00 29.97 607 LYS A O 1
ATOM 4674 N N . GLY A 1 608 ? 24.744 23.246 53.914 1.00 26.06 608 GLY A N 1
ATOM 4675 C CA . GLY A 1 608 ? 25.623 22.521 54.819 1.00 26.06 608 GLY A CA 1
ATOM 4676 C C . GLY A 1 608 ? 24.810 22.053 56.029 1.00 26.06 608 GLY A C 1
ATOM 4677 O O . GLY A 1 608 ? 24.406 22.910 56.811 1.00 26.06 608 GLY A O 1
ATOM 4678 N N . ARG A 1 609 ? 24.725 20.719 56.178 1.00 28.58 609 ARG A N 1
ATOM 4679 C CA . ARG A 1 609 ? 24.373 19.926 57.376 1.00 28.58 609 ARG A CA 1
ATOM 4680 C C . ARG A 1 609 ? 22.899 19.807 57.753 1.00 28.58 609 ARG A C 1
ATOM 4682 O O . ARG A 1 609 ? 22.148 20.752 57.565 1.00 28.58 609 ARG A O 1
ATOM 4689 N N . ASP A 1 610 ? 22.437 18.757 58.420 1.00 28.42 610 ASP A N 1
ATOM 4690 C CA . ASP A 1 610 ? 22.837 17.358 58.685 1.00 28.42 610 ASP A CA 1
ATOM 4691 C C . ASP A 1 610 ? 21.639 16.782 59.479 1.00 28.42 610 ASP A C 1
ATOM 4693 O O . ASP A 1 610 ? 20.939 17.539 60.152 1.00 28.42 610 ASP A O 1
ATOM 4697 N N . ASP A 1 611 ? 21.438 15.468 59.377 1.00 28.66 611 ASP A N 1
ATOM 4698 C CA . ASP A 1 611 ? 20.963 14.521 60.401 1.00 28.66 611 ASP A CA 1
ATOM 4699 C C . ASP A 1 611 ? 19.731 14.833 61.282 1.00 28.66 611 ASP A C 1
ATOM 4701 O O . ASP A 1 611 ? 19.699 15.775 62.070 1.00 28.66 611 ASP A O 1
ATOM 4705 N N . ALA A 1 612 ? 18.776 13.896 61.323 1.00 30.02 612 ALA A N 1
ATOM 4706 C CA . ALA A 1 612 ? 18.787 12.825 62.336 1.00 30.02 612 ALA A CA 1
ATOM 4707 C C . ALA A 1 612 ? 17.421 12.128 62.505 1.00 30.02 612 ALA A C 1
ATOM 4709 O O . ALA A 1 612 ? 16.351 12.727 62.411 1.00 30.02 612 ALA A O 1
ATOM 4710 N N . ASP A 1 613 ? 17.532 10.838 62.813 1.00 30.77 613 ASP A N 1
ATOM 4711 C CA . ASP A 1 613 ? 16.527 9.833 63.155 1.00 30.77 613 ASP A CA 1
ATOM 4712 C C . ASP A 1 613 ? 15.519 10.188 64.264 1.00 30.77 613 ASP A C 1
ATOM 4714 O O . ASP A 1 613 ? 15.797 10.955 65.184 1.00 30.77 613 ASP A O 1
ATOM 4718 N N . GLY A 1 614 ? 14.392 9.459 64.284 1.00 29.03 614 GLY A N 1
ATOM 4719 C CA . GLY A 1 614 ? 13.510 9.402 65.455 1.00 29.03 614 GLY A CA 1
ATOM 4720 C C . GLY A 1 614 ? 12.348 8.410 65.351 1.00 29.03 614 GLY A C 1
ATOM 4721 O O . GLY A 1 614 ? 11.281 8.738 64.850 1.00 29.03 614 GLY A O 1
ATOM 4722 N N . LYS A 1 615 ? 12.560 7.197 65.877 1.00 30.23 615 LYS A N 1
ATOM 4723 C CA . LYS A 1 615 ? 11.591 6.102 66.097 1.00 30.23 615 LYS A CA 1
ATOM 4724 C C . LYS A 1 615 ? 10.356 6.510 66.922 1.00 30.23 615 LYS A C 1
ATOM 4726 O O . LYS A 1 615 ? 10.463 7.328 67.828 1.00 30.23 615 LYS A O 1
ATOM 4731 N N . GLY A 1 616 ? 9.251 5.770 66.765 1.00 28.36 616 GLY A N 1
ATOM 4732 C CA . GLY A 1 616 ? 8.175 5.729 67.766 1.00 28.36 616 GLY A CA 1
ATOM 4733 C C . GLY A 1 616 ? 7.038 4.758 67.437 1.00 28.36 616 GLY A C 1
ATOM 4734 O O . GLY A 1 616 ? 6.160 5.071 66.645 1.00 28.36 616 GLY A O 1
ATOM 4735 N N . ALA A 1 617 ? 7.058 3.579 68.062 1.00 30.88 617 ALA A N 1
ATOM 4736 C CA . ALA A 1 617 ? 6.003 2.568 68.025 1.00 30.88 617 ALA A CA 1
ATOM 4737 C C . ALA A 1 617 ? 4.788 2.952 68.897 1.00 30.88 617 ALA A C 1
ATOM 4739 O O . ALA A 1 617 ? 4.938 3.633 69.909 1.00 30.88 617 ALA A O 1
ATOM 4740 N N . GLY A 1 618 ? 3.603 2.429 68.562 1.00 29.48 618 GLY A N 1
ATOM 4741 C CA . GLY A 1 618 ? 2.396 2.552 69.384 1.00 29.48 618 GLY A CA 1
ATOM 4742 C C . GLY A 1 618 ? 1.343 1.503 69.027 1.00 29.48 618 GLY A C 1
ATOM 4743 O O . GLY A 1 618 ? 0.568 1.675 68.096 1.00 29.48 618 GLY A O 1
ATOM 4744 N N . GLN A 1 619 ? 1.340 0.409 69.783 1.00 30.61 619 GLN A N 1
ATOM 4745 C CA . GLN A 1 619 ? 0.409 -0.719 69.733 1.00 30.61 619 GLN A CA 1
ATOM 4746 C C . GLN A 1 619 ? -0.690 -0.522 70.798 1.00 30.61 619 GLN A C 1
ATOM 4748 O O . GLN A 1 619 ? -0.361 -0.143 71.918 1.00 30.61 619 GLN A O 1
ATOM 4753 N N . LYS A 1 620 ? -1.963 -0.793 70.468 1.00 32.47 620 LYS A N 1
ATOM 4754 C CA . LYS A 1 620 ? -3.130 -1.094 71.348 1.00 32.47 620 LYS A CA 1
ATOM 4755 C C . LYS A 1 620 ? -4.306 -1.390 70.394 1.00 32.47 620 LYS A C 1
ATOM 4757 O O . LYS A 1 620 ? -4.493 -0.637 69.453 1.00 32.47 620 LYS A O 1
ATOM 4762 N N . GLY A 1 621 ? -5.123 -2.437 70.477 1.00 29.28 621 GLY A N 1
ATOM 4763 C CA . GLY A 1 621 ? -5.396 -3.409 71.527 1.00 29.28 621 GLY A CA 1
ATOM 4764 C C . GLY A 1 621 ? -6.920 -3.558 71.676 1.00 29.28 621 GLY A C 1
ATOM 4765 O O . GLY A 1 621 ? -7.533 -2.670 72.244 1.00 29.28 621 GLY A O 1
ATOM 4766 N N . GLY A 1 622 ? -7.478 -4.662 71.154 1.00 28.30 622 GLY A N 1
ATOM 4767 C CA . GLY A 1 622 ? -8.616 -5.445 71.682 1.00 28.30 622 GLY A CA 1
ATOM 4768 C C . GLY A 1 622 ? -10.012 -4.824 71.885 1.00 28.30 622 GLY A C 1
ATOM 4769 O O . GLY A 1 622 ? -10.183 -3.862 72.622 1.00 28.30 622 GLY A O 1
ATOM 4770 N N . GLY A 1 623 ? -11.043 -5.509 71.370 1.00 28.70 623 GLY A N 1
ATOM 4771 C CA . GLY A 1 623 ? -12.433 -5.349 71.820 1.00 28.70 623 GLY A CA 1
ATOM 4772 C C . GLY A 1 623 ? -13.430 -6.198 71.023 1.00 28.70 623 GLY A C 1
ATOM 4773 O O . GLY A 1 623 ? -13.828 -5.820 69.929 1.00 28.70 623 GLY A O 1
ATOM 4774 N N . GLN A 1 624 ? -13.820 -7.348 71.575 1.00 30.98 624 GLN A N 1
ATOM 4775 C CA . GLN A 1 624 ? -14.734 -8.349 71.011 1.00 30.98 624 GLN A CA 1
ATOM 4776 C C . GLN A 1 624 ? -15.982 -8.456 71.912 1.00 30.98 624 GLN A C 1
ATOM 4778 O O . GLN A 1 624 ? -15.815 -8.587 73.120 1.00 30.98 624 GLN A O 1
ATOM 4783 N N . ALA A 1 625 ? -17.194 -8.414 71.339 1.00 32.06 625 ALA A N 1
ATOM 4784 C CA . ALA A 1 625 ? -18.490 -8.942 71.835 1.00 32.06 625 ALA A CA 1
ATOM 4785 C C . ALA A 1 625 ? -19.592 -8.407 70.884 1.00 32.06 625 ALA A C 1
ATOM 4787 O O . ALA A 1 625 ? -19.548 -7.238 70.530 1.00 32.06 625 ALA A O 1
ATOM 4788 N N . GLY A 1 626 ? -20.584 -9.126 70.351 1.00 29.95 626 GLY A N 1
ATOM 4789 C CA . GLY A 1 626 ? -21.230 -10.374 70.749 1.00 29.95 626 GLY A CA 1
ATOM 4790 C C . GLY A 1 626 ? -22.638 -10.078 71.293 1.00 29.95 626 GLY A C 1
ATOM 4791 O O . GLY A 1 626 ? -22.736 -9.601 72.414 1.00 29.95 626 GLY A O 1
ATOM 4792 N N . GLY A 1 627 ? -23.718 -10.390 70.549 1.00 29.77 627 GLY A N 1
ATOM 4793 C CA . GLY A 1 627 ? -25.057 -10.544 71.160 1.00 29.77 627 GLY A CA 1
ATOM 4794 C C . GLY A 1 627 ? -26.306 -10.116 70.370 1.00 29.77 627 GLY A C 1
ATOM 4795 O O . GLY A 1 627 ? -26.777 -8.999 70.506 1.00 29.77 627 GLY A O 1
ATOM 4796 N N . ARG A 1 628 ? -26.856 -11.077 69.612 1.00 29.75 628 ARG A N 1
ATOM 4797 C CA . ARG A 1 628 ? -28.268 -11.388 69.261 1.00 29.75 628 ARG A CA 1
ATOM 4798 C C . ARG A 1 628 ? -29.427 -10.463 69.709 1.00 29.75 628 ARG A C 1
ATOM 4800 O O . ARG A 1 628 ? -29.586 -10.180 70.888 1.00 29.75 628 ARG A O 1
ATOM 4807 N N . GLY A 1 629 ? -30.395 -10.287 68.797 1.00 29.70 629 GLY A N 1
ATOM 4808 C CA . GLY A 1 629 ? -31.804 -9.989 69.098 1.00 29.70 629 GLY A CA 1
ATOM 4809 C C . GLY A 1 629 ? -32.734 -10.345 67.926 1.00 29.70 629 GLY A C 1
ATOM 4810 O O . GLY A 1 629 ? -32.530 -9.876 66.814 1.00 29.70 629 GLY A O 1
ATOM 4811 N N . GLN A 1 630 ? -33.709 -11.226 68.171 1.00 31.91 630 GLN A N 1
ATOM 4812 C CA . GLN A 1 630 ? -34.721 -11.739 67.232 1.00 31.91 630 GLN A CA 1
ATOM 4813 C C . GLN A 1 630 ? -35.875 -10.745 66.998 1.00 31.91 630 GLN A C 1
ATOM 4815 O O . GLN A 1 630 ? -36.220 -9.981 67.894 1.00 31.91 630 GLN A O 1
ATOM 4820 N N . GLY A 1 631 ? -36.570 -10.863 65.860 1.00 30.00 631 GLY A N 1
ATOM 4821 C CA . GLY A 1 631 ? -37.900 -10.280 65.641 1.00 30.00 631 GLY A CA 1
ATOM 4822 C C . GLY A 1 631 ? -38.509 -10.749 64.315 1.00 30.00 631 GLY A C 1
ATOM 4823 O O . GLY A 1 631 ? -37.863 -10.671 63.280 1.00 30.00 631 GLY A O 1
ATOM 4824 N N . ALA A 1 632 ? -39.722 -11.299 64.359 1.00 31.38 632 ALA A N 1
ATOM 4825 C CA . ALA A 1 632 ? -40.356 -12.101 63.310 1.00 31.38 632 ALA A CA 1
ATOM 4826 C C . ALA A 1 632 ? -41.596 -11.432 62.671 1.00 31.38 632 ALA A C 1
ATOM 4828 O O . ALA A 1 632 ? -42.164 -10.519 63.263 1.00 31.38 632 ALA A O 1
ATOM 4829 N N . ARG A 1 633 ? -42.097 -12.067 61.585 1.00 29.98 633 ARG A N 1
ATOM 4830 C CA . ARG A 1 633 ? -43.428 -11.952 60.910 1.00 29.98 633 ARG A CA 1
ATOM 4831 C C . ARG A 1 633 ? -43.549 -10.825 59.865 1.00 29.98 633 ARG A C 1
ATOM 4833 O O . ARG A 1 633 ? -43.042 -9.744 60.089 1.00 29.98 633 ARG A O 1
ATOM 4840 N N . GLY A 1 634 ? -44.222 -10.974 58.716 1.00 29.83 634 GLY A N 1
ATOM 4841 C CA . GLY A 1 634 ? -45.053 -12.033 58.112 1.00 29.83 634 GLY A CA 1
ATOM 4842 C C . GLY A 1 634 ? -45.221 -11.764 56.593 1.00 29.83 634 GLY A C 1
ATOM 4843 O O . GLY A 1 634 ? -44.979 -10.653 56.147 1.00 29.83 634 GLY A O 1
ATOM 4844 N N . ARG A 1 635 ? -45.342 -12.800 55.748 1.00 30.83 635 ARG A N 1
ATOM 4845 C CA . ARG A 1 635 ? -46.566 -13.351 55.101 1.00 30.83 635 ARG A CA 1
ATOM 4846 C C . ARG A 1 635 ? -47.249 -12.501 54.002 1.00 30.83 635 ARG A C 1
ATOM 4848 O O . ARG A 1 635 ? -47.771 -11.434 54.279 1.00 30.83 635 ARG A O 1
ATOM 4855 N N . GLY A 1 636 ? -47.388 -13.137 52.826 1.00 29.73 636 GLY A N 1
ATOM 4856 C CA . GLY A 1 636 ? -48.345 -12.876 51.726 1.00 29.73 636 GLY A CA 1
ATOM 4857 C C . GLY A 1 636 ? -47.647 -13.069 50.368 1.00 29.73 636 GLY A C 1
ATOM 4858 O O . GLY A 1 636 ? -46.787 -12.267 50.049 1.00 29.73 636 GLY A O 1
ATOM 4859 N N . SER A 1 637 ? -47.721 -14.160 49.588 1.00 31.77 637 SER A N 1
ATOM 4860 C CA . SER A 1 637 ? -48.777 -15.055 49.058 1.00 31.77 637 SER A CA 1
ATOM 4861 C C . SER A 1 637 ? -49.651 -14.481 47.927 1.00 31.77 637 SER A C 1
ATOM 4863 O O . SER A 1 637 ? -50.484 -13.620 48.182 1.00 31.77 637 SER A O 1
ATOM 4865 N N . GLY A 1 638 ? -49.529 -15.088 46.735 1.00 30.53 638 GLY A N 1
ATOM 4866 C CA . GLY A 1 638 ? -50.414 -15.003 45.553 1.00 30.53 638 GLY A CA 1
ATOM 4867 C C . GLY A 1 638 ? -49.560 -15.093 44.277 1.00 30.53 638 GLY A C 1
ATOM 4868 O O . GLY A 1 638 ? -48.839 -14.151 43.995 1.00 30.53 638 GLY A O 1
ATOM 4869 N N . ARG A 1 639 ? -49.344 -16.221 43.576 1.00 32.03 639 ARG A N 1
ATOM 4870 C CA . ARG A 1 639 ? -50.215 -17.209 42.888 1.00 32.03 639 ARG A CA 1
ATOM 4871 C C . ARG A 1 639 ? -51.204 -16.619 41.867 1.00 32.03 639 ARG A C 1
ATOM 4873 O O . ARG A 1 639 ? -52.131 -15.926 42.257 1.00 32.03 639 ARG A O 1
ATOM 4880 N N . GLY A 1 640 ? -51.058 -17.070 40.612 1.00 30.00 640 GLY A N 1
ATOM 4881 C CA . GLY A 1 640 ? -52.067 -17.058 39.535 1.00 30.00 640 GLY A CA 1
ATOM 4882 C C . GLY A 1 640 ? -51.485 -16.552 38.205 1.00 30.00 640 GLY A C 1
ATOM 4883 O O . GLY A 1 640 ? -51.354 -15.352 38.046 1.00 30.00 640 GLY A O 1
ATOM 4884 N N . ALA A 1 641 ? -50.888 -17.386 37.343 1.00 30.67 641 ALA A N 1
ATOM 4885 C CA . ALA A 1 641 ? -51.506 -18.313 36.375 1.00 30.67 641 ALA A CA 1
ATOM 4886 C C . ALA A 1 641 ? -52.034 -17.630 35.094 1.00 30.67 641 ALA A C 1
ATOM 4888 O O . ALA A 1 641 ? -52.831 -16.707 35.184 1.00 30.67 641 ALA A O 1
ATOM 4889 N N . GLY A 1 642 ? -51.677 -18.175 33.918 1.00 29.41 642 GLY A N 1
ATOM 4890 C CA . GLY A 1 642 ? -52.551 -18.095 32.737 1.00 29.41 642 GLY A CA 1
ATOM 4891 C C . GLY A 1 642 ? -51.911 -17.860 31.364 1.00 29.41 642 GLY A C 1
ATOM 4892 O O . GLY A 1 642 ? -51.879 -16.735 30.896 1.00 29.41 642 GLY A O 1
ATOM 4893 N N . SER A 1 643 ? -51.535 -18.964 30.705 1.00 30.27 643 SER A N 1
ATOM 4894 C CA . SER A 1 643 ? -51.826 -19.318 29.294 1.00 30.27 643 SER A CA 1
ATOM 4895 C C . SER A 1 643 ? -51.516 -18.372 28.119 1.00 30.27 643 SER A C 1
ATOM 4897 O O . SER A 1 643 ? -52.047 -17.272 28.027 1.00 30.27 643 SER A O 1
ATOM 4899 N N . GLY A 1 644 ? -50.871 -18.927 27.081 1.00 30.83 644 GLY A N 1
ATOM 4900 C CA . GLY A 1 644 ? -50.959 -18.379 25.723 1.00 30.83 644 GLY A CA 1
ATOM 4901 C C . GLY A 1 644 ? -50.078 -19.052 24.668 1.00 30.83 644 GLY A C 1
ATOM 4902 O O . GLY A 1 644 ? -49.200 -18.404 24.117 1.00 30.83 644 GLY A O 1
ATOM 4903 N N . ARG A 1 645 ? -50.314 -20.337 24.362 1.00 33.69 645 ARG A N 1
ATOM 4904 C CA . ARG A 1 645 ? -49.834 -20.978 23.119 1.00 33.69 645 ARG A CA 1
ATOM 4905 C C . ARG A 1 645 ? -50.545 -20.369 21.901 1.00 33.69 645 ARG A C 1
ATOM 4907 O O . ARG A 1 645 ? -51.771 -20.269 21.936 1.00 33.69 645 ARG A O 1
ATOM 4914 N N . ARG A 1 646 ? -49.817 -20.114 20.807 1.00 32.59 646 ARG A N 1
ATOM 4915 C CA . ARG A 1 646 ? -50.309 -20.283 19.424 1.00 32.59 646 ARG A CA 1
ATOM 4916 C C . ARG A 1 646 ? -49.178 -20.747 18.506 1.00 32.59 646 ARG A C 1
ATOM 4918 O O . ARG A 1 646 ? -48.280 -19.976 18.186 1.00 32.59 646 ARG A O 1
ATOM 4925 N N . ASP A 1 647 ? -49.296 -22.000 18.085 1.00 34.06 647 ASP A N 1
ATOM 4926 C CA . ASP A 1 647 ? -48.765 -22.549 16.839 1.00 34.06 647 ASP A CA 1
ATOM 4927 C C . ASP A 1 647 ? -49.643 -22.104 15.659 1.00 34.06 647 ASP A C 1
ATOM 4929 O O . ASP A 1 647 ? -50.866 -22.163 15.785 1.00 34.06 647 ASP A O 1
ATOM 4933 N N . VAL A 1 648 ? -49.046 -21.750 14.513 1.00 33.41 648 VAL A N 1
ATOM 4934 C CA . VAL A 1 648 ? -49.575 -21.984 13.143 1.00 33.41 648 VAL A CA 1
ATOM 4935 C C . VAL A 1 648 ? -48.410 -21.866 12.118 1.00 33.41 648 VAL A C 1
ATOM 4937 O O . VAL A 1 648 ? -47.361 -21.339 12.486 1.00 33.41 648 VAL A O 1
ATOM 4940 N N . PRO A 1 649 ? -48.505 -22.393 10.875 1.00 48.09 649 PRO A N 1
ATOM 4941 C CA . PRO A 1 649 ? -47.582 -23.413 10.377 1.00 48.09 649 PRO A CA 1
ATOM 4942 C C . PRO A 1 649 ? -46.922 -23.053 9.023 1.00 48.09 649 PRO A C 1
ATOM 4944 O O . PRO A 1 649 ? -47.072 -21.958 8.488 1.00 48.09 649 PRO A O 1
ATOM 4947 N N . ALA A 1 650 ? -46.193 -24.026 8.472 1.00 38.25 650 ALA A N 1
ATOM 4948 C CA . ALA A 1 650 ? -45.548 -24.027 7.162 1.00 38.25 650 ALA A CA 1
ATOM 4949 C C . ALA A 1 650 ? -46.484 -23.774 5.956 1.00 38.25 650 ALA A C 1
ATOM 4951 O O . ALA A 1 650 ? -47.643 -24.186 5.955 1.00 38.25 650 ALA A O 1
ATOM 4952 N N . GLY A 1 651 ? -45.911 -23.218 4.879 1.00 34.31 651 GLY A N 1
ATOM 4953 C CA . GLY A 1 651 ? -46.489 -23.173 3.533 1.00 34.31 651 GLY A CA 1
ATOM 4954 C C . GLY A 1 651 ? -45.405 -23.044 2.451 1.00 34.31 651 GLY A C 1
ATOM 4955 O O . GLY A 1 651 ? -44.590 -22.129 2.488 1.00 34.31 651 GLY A O 1
ATOM 4956 N N . GLN A 1 652 ? -45.390 -24.002 1.522 1.00 38.59 652 GLN A N 1
ATOM 4957 C CA . GLN A 1 652 ? -44.580 -24.078 0.298 1.00 38.59 652 GLN A CA 1
ATOM 4958 C C . GLN A 1 652 ? -45.088 -23.115 -0.798 1.00 38.59 652 GLN A C 1
ATOM 4960 O O . GLN A 1 652 ? -46.293 -22.901 -0.869 1.00 38.59 652 GLN A O 1
ATOM 4965 N N . ALA A 1 653 ? -44.204 -22.655 -1.701 1.00 34.69 653 ALA A N 1
ATOM 4966 C CA . ALA A 1 653 ? -44.407 -22.484 -3.164 1.00 34.69 653 ALA A CA 1
ATOM 4967 C C . ALA A 1 653 ? -43.147 -21.810 -3.772 1.00 34.69 653 ALA A C 1
ATOM 4969 O O . ALA A 1 653 ? -42.712 -20.780 -3.276 1.00 34.69 653 ALA A O 1
ATOM 4970 N N . GLN A 1 654 ? -42.354 -22.474 -4.621 1.00 36.28 654 GLN A N 1
ATOM 4971 C CA . GLN A 1 654 ? -42.460 -22.605 -6.089 1.00 36.28 654 GLN A CA 1
ATOM 4972 C C . GLN A 1 654 ? -42.018 -21.370 -6.911 1.00 36.28 654 GLN A C 1
ATOM 4974 O O . GLN A 1 654 ? -42.650 -20.327 -6.871 1.00 36.28 654 GLN A O 1
ATOM 4979 N N . ALA A 1 655 ? -40.950 -21.593 -7.692 1.00 36.94 655 ALA A N 1
ATOM 4980 C CA . ALA A 1 655 ? -40.678 -21.133 -9.061 1.00 36.94 655 ALA A CA 1
ATOM 4981 C C . ALA A 1 655 ? -40.948 -19.666 -9.471 1.00 36.94 655 ALA A C 1
ATOM 4983 O O . ALA A 1 655 ? -42.091 -19.288 -9.712 1.00 36.94 655 ALA A O 1
ATOM 4984 N N . ALA A 1 656 ? -39.860 -18.937 -9.752 1.00 42.25 656 ALA A N 1
ATOM 4985 C CA . ALA A 1 656 ? -39.623 -18.198 -11.001 1.00 42.25 656 ALA A CA 1
ATOM 4986 C C . ALA A 1 656 ? -38.124 -17.887 -11.130 1.00 42.25 656 ALA A C 1
ATOM 4988 O O . ALA A 1 656 ? -37.543 -17.428 -10.120 1.00 42.25 656 ALA A O 1
#

Organism: Polarella glacialis (NCBI:txid89957)